Protein AF-A0AA38XQ28-F1 (afdb_monomer_lite)

Sequence (401 aa):
IDYIAEPDLFHDLFGHVPLLMNPVFANYMEAYGRGGVKAHAIGPEALQNLTRLYWYTVEFGLIDTPEGMRIYGAGIVSSKGESLYSLESAAPNRIGFDLQRIMRTRYRIDTFQKTYFVIDSFEQLMQATSPDFTPIYAALADQAHLPAGDVQAEDRVFQAGTGEGWADGGDVGLVQAFGILQAMTDVFTDLRVTDVAFNDDFVLLALADGRHTRQPLRWAPALHEADATQRAQWVHTADGLGVNWPALLPAQERGVVVVPNQVWDDRYEAALARLQSRAWKLDALSDEDQQLVALWRMEADINNGGFMQFLCNWGDPTCQLALRALQAMGATQTHTILAGMRGLLDRLEDDPAIEELTDLYGAMSEDEQQALEAFEDDYYVRPEDLARLGLLHFGAEPLQI

Organism: NCBI:txid1002370

pLDDT: mean 88.85, std 13.28, range [32.38, 98.81]

Foldseek 3Di:
DQDDLDDDPCLPCVQQPVCCVPVLLVVLVVLLVVLCVVLVVVHDLSNLLSQLVCCLPQAFAWEQDPVGIDDNHSVCRSGPVLVCCVHPALAAWEWEDDSLLSSQEFFASPDRFNYHYYYHDSVVSSVSSPDRCVVVSVVSVPPHRHYRNDDDPPIRTPHNGPNPPPDPDGGDTCCVVVVLVVLLVVLLQQQAFPDWDDDLFWIWTAGNVGDIFTDGCVLPVQCNPDDPVQVVQWDAAPSRQEIERVVRDPADNCYSGGRLVRLLVVVLVVLVVVCVVVVNDLVVDDLLSNLSPLLVLQVVQCVPPRDLRSCQVPNPVSLVSPLVSCVQLVVVQLSVLSVQLVVLCPVVPPPPVDPGSVCSLVPHDPVSVVSRVVSSVSVVVVPDDCSSSCCSRSNGDDDDD

InterPro domains:
  IPR001273 Aromatic amino acid hydroxylase [PTHR11473] (2-129)
  IPR018301 Aromatic amino acid hydroxylase, iron/copper binding site [PS00367] (7-18)
  IPR018841 Protein of unknown function DUF2442 [PF10387] (193-248)
  IPR019774 Aromatic amino acid hydroxylase, C-terminal [PF00351] (3-127)
  IPR019774 Aromatic amino acid hydroxylase, C-terminal [PR00372] (71-89)
  IPR019774 Aromatic amino acid hydroxylase, C-terminal [PR00372] (103-122)
  IPR019774 Aromatic amino acid hydroxylase, C-terminal [PS51410] (1-182)
  IPR025402 DNA mimic protein DMP19, C-terminal [PF14300] (283-387)
  IPR036329 Aromatic amino acid monoxygenase, C-terminal domain superfamily [SSF56534] (2-159)
  IPR036951 Aromatic amino acid hydroxylase superfamily [G3DSA:1.10.800.10] (1-172)

Radius of gyration: 25.97 Å; chains: 1; bounding box: 63×62×72 Å

Structure (mmCIF, N/CA/C/O backbone):
data_AF-A0AA38XQ28-F1
#
_entry.id   AF-A0AA38XQ28-F1
#
loop_
_atom_site.group_PDB
_atom_site.id
_atom_site.type_symbol
_atom_site.label_atom_id
_atom_site.label_alt_id
_atom_site.label_comp_id
_atom_site.label_asym_id
_atom_site.label_entity_id
_atom_site.label_seq_id
_atom_site.pdbx_PDB_ins_code
_atom_site.Cartn_x
_atom_site.Cartn_y
_atom_site.Cartn_z
_atom_site.occupancy
_atom_site.B_iso_or_equiv
_atom_site.auth_seq_id
_atom_site.auth_comp_id
_atom_site.auth_asym_id
_atom_site.auth_atom_id
_atom_site.pdbx_PDB_model_num
ATOM 1 N N . ILE A 1 1 ? -7.572 14.309 15.772 1.00 49.69 1 ILE A N 1
ATOM 2 C CA . ILE A 1 1 ? -7.818 13.183 14.847 1.00 49.69 1 ILE A CA 1
ATOM 3 C C . ILE A 1 1 ? -8.049 11.971 15.730 1.00 49.69 1 ILE A C 1
ATOM 5 O O . ILE A 1 1 ? -7.271 11.794 16.659 1.00 49.69 1 ILE A O 1
ATOM 9 N N . ASP A 1 2 ? -9.164 11.262 15.548 1.00 50.72 2 ASP A N 1
ATOM 10 C CA . ASP A 1 2 ? -9.622 10.238 16.501 1.00 50.72 2 ASP A CA 1
ATOM 11 C C . ASP A 1 2 ? -9.261 8.788 16.084 1.00 50.72 2 ASP A C 1
ATOM 13 O O . ASP A 1 2 ? -9.234 7.939 16.972 1.00 50.72 2 ASP A O 1
ATOM 17 N N . TYR A 1 3 ? -8.944 8.503 14.803 1.00 46.72 3 TYR A N 1
ATOM 18 C CA . TYR A 1 3 ? -8.467 7.195 14.289 1.00 46.72 3 TYR A CA 1
ATOM 19 C C . TYR A 1 3 ? -8.003 7.285 12.810 1.00 46.72 3 TYR A C 1
ATOM 21 O O . TYR A 1 3 ? -8.545 8.108 12.070 1.00 46.72 3 TYR A O 1
ATOM 29 N N . ILE A 1 4 ? -7.042 6.449 12.384 1.00 47.81 4 ILE A N 1
ATOM 30 C CA . ILE A 1 4 ? -6.602 6.239 10.983 1.00 47.81 4 ILE A CA 1
ATOM 31 C C . ILE A 1 4 ? -6.460 4.720 10.767 1.00 47.81 4 ILE A C 1
ATOM 33 O O . ILE A 1 4 ? -6.061 4.018 11.694 1.00 47.81 4 ILE A O 1
ATOM 37 N N . ALA A 1 5 ? -6.844 4.209 9.591 1.00 44.81 5 ALA A N 1
ATOM 38 C CA . ALA A 1 5 ? -6.872 2.771 9.304 1.00 44.81 5 ALA A CA 1
ATOM 39 C C . ALA A 1 5 ? -5.480 2.182 9.007 1.00 44.81 5 ALA A C 1
ATOM 41 O O . ALA A 1 5 ? -5.202 1.054 9.415 1.00 44.81 5 ALA A O 1
ATOM 42 N N . GLU A 1 6 ? -4.603 2.926 8.322 1.00 49.97 6 GLU A N 1
ATOM 43 C CA . GLU A 1 6 ? -3.199 2.545 8.160 1.00 49.97 6 GLU A CA 1
ATOM 44 C C . GLU A 1 6 ? -2.350 2.957 9.377 1.00 49.97 6 GLU A C 1
ATOM 46 O O . GLU A 1 6 ? -2.589 4.020 9.960 1.00 49.97 6 GLU A O 1
ATOM 51 N N . PRO A 1 7 ? -1.336 2.155 9.760 1.00 59.62 7 PRO A N 1
ATOM 52 C CA . PRO A 1 7 ? -0.388 2.555 10.791 1.00 59.62 7 PRO A CA 1
ATOM 53 C C . PRO A 1 7 ? 0.383 3.797 10.325 1.00 59.62 7 PRO A C 1
ATOM 55 O O . PRO A 1 7 ? 1.053 3.788 9.292 1.00 59.62 7 PRO A O 1
ATOM 58 N N . ASP A 1 8 ? 0.267 4.882 11.089 1.00 71.69 8 ASP A N 1
ATOM 59 C CA . ASP A 1 8 ? 1.043 6.099 10.895 1.00 71.69 8 ASP A CA 1
ATOM 60 C C . ASP A 1 8 ? 2.271 6.122 11.822 1.00 71.69 8 ASP A C 1
ATOM 62 O O . ASP A 1 8 ? 2.468 5.264 12.689 1.00 71.69 8 ASP A O 1
ATOM 66 N N . LEU A 1 9 ? 3.113 7.149 11.671 1.00 79.50 9 LEU A N 1
ATOM 67 C CA . LEU A 1 9 ? 4.294 7.315 12.522 1.00 79.50 9 LEU A CA 1
ATOM 68 C C . LEU A 1 9 ? 3.933 7.384 14.016 1.00 79.50 9 LEU A C 1
ATOM 70 O O . LEU A 1 9 ? 4.746 6.997 14.857 1.00 79.50 9 LEU A O 1
ATOM 74 N N . PHE A 1 10 ? 2.750 7.899 14.363 1.00 81.94 10 PHE A N 1
ATOM 75 C CA . PHE A 1 10 ? 2.322 7.966 15.753 1.00 81.94 10 PHE A CA 1
ATOM 76 C C . PHE A 1 10 ? 2.036 6.564 16.291 1.00 81.94 10 PHE A C 1
ATOM 78 O O . PHE A 1 10 ? 2.595 6.208 17.323 1.00 81.94 10 PHE A O 1
ATOM 85 N N . HIS A 1 11 ? 1.258 5.743 15.591 1.00 83.62 11 HIS A N 1
ATOM 86 C CA . HIS A 1 11 ? 1.019 4.353 15.974 1.00 83.62 11 HIS A CA 1
ATOM 87 C C . HIS A 1 11 ? 2.332 3.574 16.157 1.00 83.62 11 HIS A C 1
ATOM 89 O O . HIS A 1 11 ? 2.574 3.022 17.235 1.00 83.62 11 HIS A O 1
ATOM 95 N N . ASP A 1 12 ? 3.218 3.609 15.159 1.00 80.19 12 ASP A N 1
ATOM 96 C CA . ASP A 1 12 ? 4.466 2.841 15.184 1.00 80.19 12 ASP A CA 1
ATOM 97 C C . ASP A 1 12 ? 5.425 3.330 16.275 1.00 80.19 12 ASP A C 1
ATOM 99 O O . ASP A 1 12 ? 5.932 2.547 17.083 1.00 80.19 12 ASP A O 1
ATOM 103 N N . LEU A 1 13 ? 5.674 4.640 16.346 1.00 82.12 13 LEU A N 1
ATOM 104 C CA . LEU A 1 13 ? 6.656 5.182 17.280 1.00 82.12 13 LEU A CA 1
ATOM 105 C C . LEU A 1 13 ? 6.100 5.280 18.705 1.00 82.12 13 LEU A C 1
ATOM 107 O O . LEU A 1 13 ? 6.783 4.908 19.654 1.00 82.12 13 LEU A O 1
ATOM 111 N N . PHE A 1 14 ? 4.892 5.814 18.883 1.00 88.94 14 PHE A N 1
ATOM 112 C CA . PHE A 1 14 ? 4.311 6.030 20.211 1.00 88.94 14 PHE A CA 1
ATOM 113 C C . PHE A 1 14 ? 3.729 4.741 20.796 1.00 88.94 14 PHE A C 1
ATOM 115 O O . PHE A 1 14 ? 3.864 4.513 21.997 1.00 88.94 14 PHE A O 1
ATOM 122 N N . GLY A 1 15 ? 3.100 3.902 19.970 1.00 88.94 15 GLY A N 1
ATOM 123 C CA . GLY A 1 15 ? 2.473 2.657 20.411 1.00 88.94 15 GLY A CA 1
ATOM 124 C C . GLY A 1 15 ? 3.486 1.552 20.705 1.00 88.94 15 GLY A C 1
ATOM 125 O O . GLY A 1 15 ? 3.464 0.979 21.794 1.00 88.94 15 GLY A O 1
ATOM 126 N N . HIS A 1 16 ? 4.392 1.260 19.764 1.00 90.25 16 HIS A N 1
ATOM 127 C CA . HIS A 1 16 ? 5.256 0.071 19.854 1.00 90.25 16 HIS A CA 1
ATOM 128 C C . HIS A 1 16 ? 6.594 0.318 20.559 1.00 90.25 16 HIS A C 1
ATOM 130 O O . HIS A 1 16 ? 7.025 -0.488 21.388 1.00 90.25 16 HIS A O 1
ATOM 136 N N . VAL A 1 17 ? 7.281 1.422 20.251 1.00 92.25 17 VAL A N 1
ATOM 137 C CA . VAL A 1 17 ? 8.682 1.627 20.675 1.00 92.25 17 VAL A CA 1
ATOM 138 C C . VAL A 1 17 ? 8.879 1.714 22.196 1.00 92.25 17 VAL A C 1
ATOM 140 O O . VAL A 1 17 ? 9.860 1.138 22.678 1.00 92.25 17 VAL A O 1
ATOM 143 N N . PRO A 1 18 ? 8.015 2.372 23.000 1.00 96.00 18 PRO A N 1
ATOM 144 C CA . PRO A 1 18 ? 8.273 2.521 24.433 1.00 96.00 18 PRO A CA 1
ATOM 145 C C . PRO A 1 18 ? 8.416 1.185 25.165 1.00 96.00 18 PRO A C 1
ATOM 147 O O . PRO A 1 18 ? 9.261 1.053 26.053 1.00 96.00 18 PRO A O 1
ATOM 150 N N . LEU A 1 19 ? 7.636 0.171 24.773 1.00 93.19 19 LEU A N 1
ATOM 151 C CA . LEU A 1 19 ? 7.639 -1.125 25.447 1.00 93.19 19 LEU A CA 1
ATOM 152 C C . LEU A 1 19 ? 8.901 -1.949 25.146 1.00 93.19 19 LEU A C 1
ATOM 154 O O . LEU A 1 19 ? 9.272 -2.813 25.940 1.00 93.19 19 LEU A O 1
ATOM 158 N N . LEU A 1 20 ? 9.636 -1.616 24.078 1.00 91.88 20 LEU A N 1
ATOM 159 C CA . LEU A 1 20 ? 10.945 -2.209 23.778 1.00 91.88 20 LEU A CA 1
ATOM 160 C C . LEU A 1 20 ? 12.023 -1.834 24.810 1.00 91.88 20 LEU A C 1
ATOM 162 O O . LEU A 1 20 ? 13.074 -2.471 24.859 1.00 91.88 20 LEU A O 1
ATOM 166 N N . MET A 1 21 ? 11.774 -0.843 25.675 1.00 95.00 21 MET A N 1
ATOM 167 C CA . MET A 1 21 ? 12.644 -0.563 26.823 1.00 95.00 21 MET A CA 1
ATOM 168 C C . MET A 1 21 ? 12.522 -1.625 27.930 1.00 95.00 21 MET A C 1
ATOM 170 O O . MET A 1 21 ? 13.385 -1.695 28.806 1.00 95.00 21 MET A O 1
ATOM 174 N N . ASN A 1 22 ? 11.479 -2.466 27.904 1.00 95.62 22 ASN A N 1
ATOM 175 C CA . ASN A 1 22 ? 11.385 -3.638 28.765 1.00 95.62 22 ASN A CA 1
ATOM 176 C C . ASN A 1 22 ? 12.150 -4.815 28.126 1.00 95.62 22 ASN A C 1
ATOM 178 O O . ASN A 1 22 ? 11.755 -5.294 27.062 1.00 95.62 22 ASN A O 1
ATOM 182 N N . PRO A 1 23 ? 13.207 -5.344 28.769 1.00 92.38 23 PRO A N 1
ATOM 183 C CA . PRO A 1 23 ? 14.048 -6.374 28.162 1.00 92.38 23 PRO A CA 1
ATOM 184 C C . PRO A 1 23 ? 13.318 -7.704 27.935 1.00 92.38 23 PRO A C 1
ATOM 186 O O . PRO A 1 23 ? 13.643 -8.420 26.993 1.00 92.38 23 PRO A O 1
ATOM 189 N N . VAL A 1 24 ? 12.329 -8.051 28.765 1.00 94.56 24 VAL A N 1
ATOM 190 C CA . VAL A 1 24 ? 11.548 -9.287 28.591 1.00 94.56 24 VAL A CA 1
ATOM 191 C C . VAL A 1 24 ? 10.661 -9.170 27.356 1.00 94.56 24 VAL A C 1
ATOM 193 O O . VAL A 1 24 ? 10.635 -10.086 26.535 1.00 94.56 24 VAL A O 1
ATOM 196 N N . PHE A 1 25 ? 10.002 -8.024 27.181 1.00 94.06 25 PHE A N 1
ATOM 197 C CA . PHE A 1 25 ? 9.180 -7.767 26.002 1.00 94.06 25 PHE A CA 1
ATOM 198 C C . PHE A 1 25 ? 10.021 -7.662 24.722 1.00 94.06 25 PHE A C 1
ATOM 200 O O . PHE A 1 25 ? 9.671 -8.253 23.704 1.00 94.06 25 PHE A O 1
ATOM 207 N N . ALA A 1 26 ? 11.175 -6.991 24.775 1.00 89.69 26 ALA A N 1
ATOM 208 C CA . ALA A 1 26 ? 12.100 -6.920 23.645 1.00 89.69 26 ALA A CA 1
ATOM 209 C C . ALA A 1 26 ? 12.599 -8.313 23.214 1.00 89.69 26 ALA A C 1
ATOM 211 O O . ALA A 1 26 ? 12.610 -8.627 22.024 1.00 89.69 26 ALA A O 1
ATOM 212 N N . ASN A 1 27 ? 12.939 -9.180 24.174 1.00 87.38 27 ASN A N 1
ATOM 213 C CA . ASN A 1 27 ? 13.333 -10.562 23.888 1.00 87.38 27 ASN A CA 1
ATOM 214 C C . ASN A 1 27 ? 12.180 -11.389 23.297 1.00 87.38 27 ASN A C 1
ATOM 216 O O . ASN A 1 27 ? 12.414 -12.208 22.408 1.00 87.38 27 ASN A O 1
ATOM 220 N N . TYR A 1 28 ? 10.945 -11.166 23.758 1.00 91.62 28 TYR A N 1
ATOM 221 C CA . TYR A 1 28 ? 9.749 -11.761 23.158 1.00 91.62 28 TYR A CA 1
ATOM 222 C C . TYR A 1 28 ? 9.583 -11.322 21.697 1.00 91.62 28 TYR A C 1
ATOM 224 O O . TYR A 1 28 ? 9.413 -12.176 20.832 1.00 91.62 28 TYR A O 1
ATOM 232 N N . MET A 1 29 ? 9.717 -10.026 21.398 1.00 90.75 29 MET A N 1
ATOM 233 C CA . MET A 1 29 ? 9.639 -9.498 20.029 1.00 90.75 29 MET A CA 1
ATOM 234 C C . MET A 1 29 ? 10.724 -10.088 19.118 1.00 90.75 29 MET A C 1
ATOM 236 O O . MET A 1 29 ? 10.447 -10.476 17.983 1.00 90.75 29 MET A O 1
ATOM 240 N N . GLU A 1 30 ? 11.951 -10.232 19.624 1.00 84.12 30 GLU A N 1
ATOM 241 C CA . GLU A 1 30 ? 13.040 -10.886 18.894 1.00 84.12 30 GLU A CA 1
ATOM 242 C C . GLU A 1 30 ? 12.737 -12.377 18.638 1.00 84.12 30 GLU A C 1
ATOM 244 O O . GLU A 1 30 ? 12.928 -12.884 17.528 1.00 84.12 30 GLU A O 1
ATOM 249 N N . ALA A 1 31 ? 12.236 -13.095 19.650 1.00 80.25 31 ALA A N 1
ATOM 250 C CA . ALA A 1 31 ? 11.849 -14.498 19.526 1.00 80.25 31 ALA A CA 1
ATOM 251 C C . ALA A 1 31 ? 10.691 -14.691 18.537 1.00 80.25 31 ALA A C 1
ATOM 253 O O . ALA A 1 31 ? 10.766 -15.584 17.691 1.00 80.25 31 ALA A O 1
ATOM 254 N N . TYR A 1 32 ? 9.682 -13.820 18.592 1.00 87.50 32 TYR A N 1
ATOM 255 C CA . TYR A 1 32 ? 8.577 -13.760 17.642 1.00 87.50 32 TYR A CA 1
ATOM 256 C C . TYR A 1 32 ? 9.094 -13.560 16.209 1.00 87.50 32 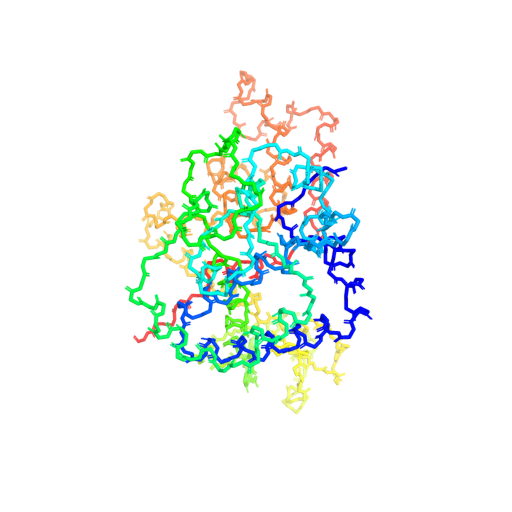TYR A C 1
ATOM 258 O O . TYR A 1 32 ? 8.754 -14.344 15.322 1.00 87.50 32 TYR A O 1
ATOM 266 N N . GLY A 1 33 ? 9.988 -12.588 15.988 1.00 78.38 33 GLY A N 1
ATOM 267 C CA . GLY A 1 33 ? 10.584 -12.319 14.674 1.00 78.38 33 GLY A CA 1
ATOM 268 C C . GLY A 1 33 ? 11.347 -13.520 14.103 1.00 78.38 33 GLY A C 1
ATOM 269 O O . GLY A 1 33 ? 11.142 -13.900 12.948 1.00 78.38 33 GLY A O 1
ATOM 270 N N . ARG A 1 34 ? 12.162 -14.198 14.927 1.00 76.38 34 ARG A N 1
ATOM 271 C CA . ARG A 1 34 ? 12.824 -15.459 14.530 1.00 76.38 34 ARG A CA 1
ATOM 272 C C . ARG A 1 34 ? 11.813 -16.566 14.213 1.00 76.38 34 ARG A C 1
ATOM 274 O O . ARG A 1 34 ? 12.012 -17.325 13.264 1.00 76.38 34 ARG A O 1
ATOM 281 N N . GLY A 1 35 ? 10.734 -16.656 14.990 1.00 77.81 35 GLY A N 1
ATOM 282 C CA . GLY A 1 35 ? 9.623 -17.580 14.755 1.00 77.81 35 GLY A CA 1
ATOM 283 C C . GLY A 1 35 ? 8.909 -17.328 13.425 1.00 77.81 35 GLY A C 1
ATOM 284 O O . GLY A 1 35 ? 8.516 -18.291 12.765 1.00 77.81 35 GLY A O 1
ATOM 285 N N . GLY A 1 36 ? 8.824 -16.067 12.991 1.00 76.62 36 GLY A N 1
ATOM 286 C CA . GLY A 1 36 ? 8.256 -15.655 11.704 1.00 76.62 36 GLY A CA 1
ATOM 287 C C . GLY A 1 36 ? 8.945 -16.300 10.505 1.00 76.62 36 GLY A C 1
ATOM 288 O O . GLY A 1 36 ? 8.267 -16.868 9.652 1.00 76.62 36 GLY A O 1
ATOM 289 N N . VAL A 1 37 ? 10.283 -16.329 10.487 1.00 71.00 37 VAL A N 1
ATOM 290 C CA . VAL A 1 37 ? 11.066 -16.989 9.420 1.00 71.00 37 VAL A CA 1
ATOM 291 C C . VAL A 1 37 ? 10.713 -18.476 9.314 1.00 71.00 37 VAL A C 1
ATOM 293 O O . VAL A 1 37 ? 10.563 -19.021 8.221 1.00 71.00 37 VAL A O 1
ATOM 296 N N . LYS A 1 38 ? 10.539 -19.143 10.460 1.00 73.50 38 LYS A N 1
ATOM 297 C CA . LYS A 1 38 ? 10.178 -20.563 10.501 1.00 73.50 38 LYS A CA 1
ATOM 298 C C . LYS A 1 38 ? 8.726 -20.805 10.088 1.00 73.50 38 LYS A C 1
ATOM 300 O O . LYS A 1 38 ? 8.470 -21.740 9.339 1.00 73.50 38 LYS A O 1
ATOM 305 N N . ALA A 1 39 ? 7.790 -19.985 10.565 1.00 74.06 39 ALA A N 1
ATOM 306 C CA . ALA A 1 39 ? 6.378 -20.078 10.196 1.00 74.06 39 ALA A CA 1
ATOM 307 C C . ALA A 1 39 ? 6.186 -19.878 8.687 1.00 74.06 39 ALA A C 1
ATOM 309 O O . ALA A 1 39 ? 5.495 -20.669 8.049 1.00 74.06 39 ALA A O 1
ATOM 310 N N . HIS A 1 40 ? 6.885 -18.897 8.112 1.00 68.62 40 HIS A N 1
ATOM 311 C CA . HIS A 1 40 ? 6.917 -18.653 6.674 1.00 68.62 40 HIS A CA 1
ATOM 312 C C . HIS A 1 40 ? 7.410 -19.881 5.889 1.00 68.62 40 HIS A C 1
ATOM 314 O O . HIS A 1 40 ? 6.769 -20.288 4.925 1.00 68.62 40 HIS A O 1
ATOM 320 N N . ALA A 1 41 ? 8.481 -20.543 6.346 1.00 67.81 41 ALA A N 1
ATOM 321 C CA . ALA A 1 41 ? 8.985 -21.766 5.712 1.00 67.81 41 ALA A CA 1
ATOM 322 C C . ALA A 1 41 ? 8.030 -22.976 5.818 1.00 67.81 41 ALA A C 1
ATOM 324 O O . ALA A 1 41 ? 8.142 -23.909 5.025 1.00 67.81 41 ALA A O 1
ATOM 325 N N . ILE A 1 42 ? 7.115 -22.992 6.796 1.00 77.00 42 ILE A N 1
ATOM 326 C CA . ILE A 1 42 ? 6.106 -24.053 6.960 1.00 77.00 42 ILE A CA 1
ATOM 327 C C . ILE A 1 42 ? 4.915 -23.818 6.024 1.00 77.00 42 ILE A C 1
ATOM 329 O O . ILE A 1 42 ? 4.418 -24.771 5.424 1.00 77.00 42 ILE A O 1
ATOM 333 N N . GLY A 1 43 ? 4.457 -22.570 5.896 1.00 75.94 43 GLY A N 1
ATOM 334 C CA . GLY A 1 43 ? 3.407 -22.191 4.953 1.00 75.94 43 GLY A CA 1
ATOM 335 C C . GLY A 1 43 ? 2.452 -21.104 5.463 1.00 75.94 43 GLY A C 1
ATOM 336 O O . GLY A 1 43 ? 2.545 -20.661 6.612 1.00 75.94 43 GLY A O 1
ATOM 337 N N . PRO A 1 44 ? 1.493 -20.684 4.618 1.00 74.56 44 PRO A N 1
ATOM 338 C CA . PRO A 1 44 ? 0.639 -19.521 4.873 1.00 74.56 44 PRO A CA 1
ATOM 339 C C . PRO A 1 44 ? -0.253 -19.663 6.115 1.00 74.56 44 PRO A C 1
ATOM 341 O O . PRO A 1 44 ? -0.441 -18.692 6.843 1.00 74.56 44 PRO A O 1
ATOM 344 N N . GLU A 1 45 ? -0.756 -20.865 6.414 1.00 80.62 45 GLU A N 1
ATOM 345 C CA . GLU A 1 45 ? -1.584 -21.100 7.609 1.00 80.62 45 GLU A CA 1
ATOM 346 C C . GLU A 1 45 ? -0.785 -20.927 8.910 1.00 80.62 45 GLU A C 1
ATOM 348 O O . GLU A 1 45 ? -1.251 -20.276 9.846 1.00 80.62 45 GLU A O 1
ATOM 353 N N . ALA A 1 46 ? 0.458 -21.420 8.954 1.00 83.31 46 ALA A N 1
ATOM 354 C CA . ALA A 1 46 ? 1.334 -21.240 10.113 1.00 83.31 46 ALA A CA 1
ATOM 355 C C . ALA A 1 46 ? 1.661 -19.756 10.336 1.00 83.31 46 ALA A C 1
ATOM 357 O O . ALA A 1 46 ? 1.660 -19.277 11.474 1.00 83.31 46 ALA A O 1
ATOM 358 N N . LEU A 1 47 ? 1.882 -19.009 9.249 1.00 80.75 47 LEU A N 1
ATOM 359 C CA . LEU A 1 47 ? 2.061 -17.564 9.324 1.00 80.75 47 LEU A CA 1
ATOM 360 C C . LEU A 1 47 ? 0.795 -16.867 9.845 1.00 80.75 47 LEU A C 1
ATOM 362 O O . LEU A 1 47 ? 0.910 -15.996 10.706 1.00 80.75 47 LEU A O 1
ATOM 366 N N . GLN A 1 48 ? -0.396 -17.291 9.405 1.00 81.50 48 GLN A N 1
ATOM 367 C CA . GLN A 1 48 ? -1.679 -16.765 9.885 1.00 81.50 48 GLN A CA 1
ATOM 368 C C . GLN A 1 48 ? -1.888 -17.011 11.385 1.00 81.50 48 GLN A C 1
ATOM 370 O O . GLN A 1 48 ? -2.342 -16.115 12.102 1.00 81.50 48 GLN A O 1
ATOM 375 N N . ASN A 1 49 ? -1.548 -18.205 11.880 1.00 90.38 49 ASN A N 1
ATOM 376 C CA . ASN A 1 49 ? -1.581 -18.505 13.312 1.00 90.38 49 ASN A CA 1
ATOM 377 C C . ASN A 1 49 ? -0.673 -17.545 14.088 1.00 90.38 49 ASN A C 1
ATOM 379 O O . ASN A 1 49 ? -1.092 -16.975 15.096 1.00 90.38 49 ASN A O 1
ATOM 383 N N . LEU A 1 50 ? 0.548 -17.328 13.593 1.00 90.12 50 LEU A N 1
ATOM 384 C CA . LEU A 1 50 ? 1.506 -16.437 14.235 1.00 90.12 50 LEU A CA 1
ATOM 385 C C . LEU A 1 50 ? 1.039 -14.971 14.200 1.00 90.12 50 LEU A C 1
ATOM 387 O O . LEU A 1 50 ? 1.188 -14.262 15.192 1.00 90.12 50 LEU A O 1
ATOM 391 N N . THR A 1 51 ? 0.385 -14.523 13.127 1.00 86.12 51 THR A N 1
ATOM 392 C CA . THR A 1 51 ? -0.118 -13.143 13.077 1.00 86.12 51 THR A CA 1
ATOM 393 C C . THR A 1 51 ? -1.282 -12.893 14.027 1.00 86.12 51 THR A C 1
ATOM 395 O O . THR A 1 51 ? -1.390 -11.804 14.582 1.00 86.12 51 THR A O 1
ATOM 398 N N . ARG A 1 52 ? -2.128 -13.897 14.286 1.00 93.38 52 ARG A N 1
ATOM 399 C CA . ARG A 1 52 ? -3.152 -13.800 15.341 1.00 93.38 52 ARG A CA 1
ATOM 400 C C . ARG A 1 52 ? -2.519 -13.658 16.720 1.00 93.38 52 ARG A C 1
ATOM 402 O O . ARG A 1 52 ? -3.022 -12.889 17.533 1.00 93.38 52 ARG A O 1
ATOM 409 N N . LEU A 1 53 ? -1.404 -14.355 16.966 1.00 95.56 53 LEU A N 1
ATOM 410 C CA . LEU A 1 53 ? -0.633 -14.171 18.196 1.00 95.56 53 LEU A CA 1
ATOM 411 C C . LEU A 1 53 ? -0.144 -12.728 18.328 1.00 95.56 53 LEU A C 1
ATOM 413 O O . LEU A 1 53 ? -0.337 -12.131 19.382 1.00 95.56 53 LEU A O 1
ATOM 417 N N . TYR A 1 54 ? 0.430 -12.154 17.272 1.00 93.88 54 TYR A N 1
ATOM 418 C CA . TYR A 1 54 ? 0.872 -10.758 17.274 1.00 93.88 54 TYR A CA 1
ATOM 419 C C . TYR A 1 54 ? -0.272 -9.784 17.546 1.00 93.88 54 TYR A C 1
ATOM 421 O O . TYR A 1 54 ? -0.174 -8.964 18.453 1.00 93.88 54 TYR A O 1
ATOM 429 N N . TRP A 1 55 ? -1.387 -9.936 16.829 1.00 94.38 55 TRP A N 1
ATOM 430 C CA . TRP A 1 55 ? -2.560 -9.080 16.985 1.00 94.38 55 TRP A CA 1
ATOM 431 C C . TRP A 1 55 ? -3.089 -9.071 18.419 1.00 94.38 55 TRP A C 1
ATOM 433 O O . TRP A 1 55 ? -3.245 -8.026 19.042 1.00 94.38 55 TRP A O 1
ATOM 443 N N . TYR A 1 56 ? -3.314 -10.253 18.988 1.00 97.69 56 TYR A N 1
ATOM 444 C CA . TYR A 1 56 ? -3.892 -10.378 20.322 1.00 97.69 56 TYR A CA 1
ATOM 445 C C . TYR A 1 56 ? -2.895 -10.172 21.465 1.00 97.69 56 TYR A C 1
ATOM 447 O O . TYR A 1 56 ? -3.280 -10.267 22.631 1.00 97.69 56 TYR A O 1
ATOM 455 N N . THR A 1 57 ? -1.631 -9.886 21.147 1.00 97.50 57 THR A N 1
ATOM 456 C CA . THR A 1 57 ? -0.610 -9.539 22.137 1.00 97.50 57 THR A CA 1
ATOM 457 C C . THR A 1 57 ? -0.066 -8.138 21.900 1.00 97.50 57 THR A C 1
ATOM 459 O O . THR A 1 57 ? -0.437 -7.200 22.598 1.00 97.50 57 THR A O 1
ATOM 462 N N . VAL A 1 58 ? 0.788 -7.977 20.899 1.00 96.19 58 VAL A N 1
ATOM 463 C CA . VAL A 1 58 ? 1.524 -6.742 20.620 1.00 96.19 58 VAL A CA 1
ATOM 464 C C . VAL A 1 58 ? 0.588 -5.597 20.244 1.00 96.19 58 VAL A C 1
ATOM 466 O O . VAL A 1 58 ? 0.834 -4.477 20.673 1.00 96.19 58 VAL A O 1
ATOM 469 N N . GLU A 1 59 ? -0.508 -5.861 19.526 1.00 94.44 59 GLU A N 1
ATOM 470 C CA . GLU A 1 59 ? -1.433 -4.800 19.096 1.00 94.44 59 GLU A CA 1
ATOM 471 C C . GLU A 1 59 ? -2.563 -4.536 20.096 1.00 94.44 59 GLU A C 1
ATOM 473 O O . GLU A 1 59 ? -2.826 -3.389 20.458 1.00 94.44 59 GLU A O 1
ATOM 478 N N . PHE A 1 60 ? -3.212 -5.595 20.588 1.00 97.25 60 PHE A N 1
ATOM 479 C CA . PHE A 1 60 ? -4.428 -5.499 21.406 1.00 97.25 60 PHE A CA 1
ATOM 480 C C . PHE A 1 60 ? -4.356 -6.290 22.717 1.00 97.25 60 PHE A C 1
ATOM 482 O O . PHE A 1 60 ? -5.365 -6.772 23.232 1.00 97.25 60 PHE A O 1
ATOM 489 N N . GLY A 1 61 ? -3.160 -6.442 23.279 1.00 98.19 61 GLY A N 1
ATOM 490 C CA . GLY A 1 61 ? -2.964 -7.138 24.543 1.00 98.19 61 GLY A CA 1
ATOM 491 C C . GLY A 1 61 ? -3.304 -6.301 25.781 1.00 98.19 61 GLY A C 1
ATOM 492 O O . GLY A 1 61 ? -2.965 -5.114 25.888 1.00 98.19 61 GLY A O 1
ATOM 493 N N . LEU A 1 62 ? -3.917 -6.965 26.763 1.00 98.81 62 LEU A N 1
ATOM 494 C CA . LEU A 1 62 ? -4.107 -6.463 28.125 1.00 98.81 62 LEU A CA 1
ATOM 495 C C . LEU A 1 62 ? -3.249 -7.260 29.112 1.00 98.81 62 LEU A C 1
ATOM 497 O O . LEU A 1 62 ? -2.916 -8.417 28.868 1.00 98.81 62 LEU A O 1
ATOM 501 N N . ILE A 1 63 ? -2.909 -6.654 30.244 1.00 98.69 63 ILE A N 1
ATOM 502 C CA . ILE A 1 63 ? -2.153 -7.288 31.328 1.00 98.69 63 ILE A CA 1
ATOM 503 C C . ILE A 1 63 ? -2.891 -7.109 32.656 1.00 98.69 63 ILE A C 1
ATOM 505 O O . ILE A 1 63 ? -3.327 -6.004 32.985 1.00 98.69 63 ILE A O 1
ATOM 509 N N . ASP A 1 64 ? -3.059 -8.194 33.408 1.00 98.50 64 ASP A N 1
ATOM 510 C CA . ASP A 1 64 ? -3.631 -8.164 34.754 1.00 98.50 64 ASP A CA 1
ATOM 511 C C . ASP A 1 64 ? -2.536 -7.825 35.773 1.00 98.50 64 ASP A C 1
ATOM 513 O O . ASP A 1 64 ? -1.484 -8.463 35.802 1.00 98.50 64 ASP A O 1
ATOM 517 N N . THR A 1 65 ? -2.753 -6.800 36.600 1.00 97.88 65 THR A N 1
ATOM 518 C CA . THR A 1 65 ? -1.794 -6.378 37.635 1.00 97.88 65 THR A CA 1
ATOM 519 C C . THR A 1 65 ? -2.474 -6.315 39.004 1.00 97.88 65 THR A C 1
ATOM 521 O O . THR A 1 65 ? -3.703 -6.245 39.086 1.00 97.88 65 THR A O 1
ATOM 524 N N . PRO A 1 66 ? -1.712 -6.292 40.114 1.00 96.69 66 PRO A N 1
ATOM 525 C CA . PRO A 1 66 ? -2.285 -6.121 41.453 1.00 96.69 66 PRO A CA 1
ATOM 526 C C . PRO A 1 66 ? -3.129 -4.843 41.621 1.00 96.69 66 PRO A C 1
ATOM 528 O O . PRO A 1 66 ? -4.008 -4.787 42.479 1.00 96.69 66 PRO A O 1
ATOM 531 N N . GLU A 1 67 ? -2.886 -3.820 40.798 1.00 96.94 67 GLU A N 1
ATOM 532 C CA . GLU A 1 67 ? -3.619 -2.550 40.748 1.00 96.94 67 GLU A CA 1
ATOM 533 C C . GLU A 1 67 ? -4.773 -2.557 39.722 1.00 96.94 67 GLU A C 1
ATOM 535 O O . GLU A 1 67 ? -5.332 -1.502 39.393 1.00 96.94 67 GLU A O 1
ATOM 540 N N . GLY A 1 68 ? -5.122 -3.734 39.202 1.00 96.75 68 GLY A N 1
ATOM 541 C CA . GLY A 1 68 ? -6.149 -3.965 38.193 1.00 96.75 68 GLY A CA 1
ATOM 542 C C . GLY A 1 68 ? -5.604 -4.010 36.767 1.00 96.75 68 GLY A C 1
ATOM 543 O O . GLY A 1 68 ? -4.434 -3.746 36.508 1.00 96.75 68 GLY A O 1
ATOM 544 N N . MET A 1 69 ? -6.487 -4.304 35.816 1.00 98.31 69 MET A N 1
ATOM 545 C CA . MET A 1 69 ? -6.115 -4.505 34.415 1.00 98.31 69 MET A CA 1
ATOM 546 C C . MET A 1 69 ? -5.507 -3.253 33.773 1.00 98.31 69 MET A C 1
ATOM 548 O O . MET A 1 69 ? -5.939 -2.126 34.038 1.00 98.31 69 MET A O 1
ATOM 552 N N . ARG A 1 70 ? -4.495 -3.448 32.928 1.00 98.44 70 ARG A N 1
ATOM 553 C CA . ARG A 1 70 ? -3.792 -2.402 32.176 1.00 98.44 70 ARG A CA 1
ATOM 554 C C . ARG A 1 70 ? -3.627 -2.800 30.715 1.00 98.44 70 ARG A C 1
ATOM 556 O O . ARG A 1 70 ? -3.801 -3.956 30.339 1.00 98.44 70 ARG A O 1
ATOM 563 N N . ILE A 1 71 ? -3.282 -1.812 29.902 1.00 98.56 71 ILE A N 1
ATOM 564 C CA . ILE A 1 71 ? -3.053 -1.948 28.467 1.00 98.56 71 ILE A CA 1
ATOM 565 C C . ILE A 1 71 ? -1.551 -2.070 28.217 1.00 98.56 71 ILE A C 1
ATOM 567 O O . ILE A 1 71 ? -0.769 -1.335 28.823 1.00 98.56 71 ILE A O 1
ATOM 571 N N . TYR A 1 72 ? -1.160 -2.955 27.301 1.00 98.12 72 TYR A N 1
ATOM 572 C CA . TYR A 1 72 ? 0.181 -2.929 26.709 1.00 98.12 72 TYR A CA 1
ATOM 573 C C . TYR A 1 72 ? 0.172 -2.987 25.176 1.00 98.12 72 TYR A C 1
ATOM 575 O O . TYR A 1 72 ? 1.193 -2.678 24.570 1.00 98.12 72 TYR A O 1
ATOM 583 N N . GLY A 1 73 ? -0.954 -3.360 24.558 1.00 97.25 73 GLY A N 1
ATOM 584 C CA . GLY A 1 73 ? -1.092 -3.411 23.107 1.00 97.25 73 GLY A CA 1
ATOM 585 C C . GLY A 1 73 ? -0.978 -2.035 22.443 1.00 97.25 73 GLY A C 1
ATOM 586 O O . GLY A 1 73 ? -1.677 -1.096 22.832 1.00 97.25 73 GLY A O 1
ATOM 587 N N . ALA A 1 74 ? -0.121 -1.919 21.431 1.00 92.75 74 ALA A N 1
ATOM 588 C CA . ALA A 1 74 ? 0.201 -0.673 20.742 1.00 92.75 74 ALA A CA 1
ATOM 589 C C . ALA A 1 74 ? -1.001 -0.038 20.023 1.00 92.75 74 ALA A C 1
ATOM 591 O O . ALA A 1 74 ? -1.207 1.177 20.128 1.00 92.75 74 ALA A O 1
ATOM 592 N N . GLY A 1 75 ? -1.838 -0.844 19.363 1.00 89.56 75 GLY A N 1
ATOM 593 C CA . GLY A 1 75 ? -3.100 -0.410 18.758 1.00 89.56 75 GLY A CA 1
ATOM 594 C C . GLY A 1 75 ? -4.066 0.213 19.766 1.00 89.56 75 GLY A C 1
ATOM 595 O O . GLY A 1 75 ? -4.760 1.178 19.451 1.00 89.56 75 GLY A O 1
ATOM 596 N N . ILE A 1 76 ? -4.050 -0.255 21.017 1.00 94.81 76 ILE A N 1
ATOM 597 C CA . ILE A 1 76 ? -4.850 0.345 22.090 1.00 94.81 76 ILE A CA 1
ATOM 598 C C . ILE A 1 76 ? -4.190 1.634 22.601 1.00 94.81 76 ILE A C 1
ATOM 600 O O . ILE A 1 76 ? -4.862 2.657 22.709 1.00 94.81 76 ILE A O 1
ATOM 604 N N . VAL A 1 77 ? -2.882 1.610 22.891 1.00 93.88 77 VAL A N 1
ATOM 605 C CA . VAL A 1 77 ? -2.129 2.762 23.440 1.00 93.88 77 VAL A CA 1
ATOM 606 C C . VAL A 1 77 ? -2.181 3.982 22.516 1.00 93.88 77 VAL A C 1
ATOM 608 O O . VAL A 1 77 ? -2.245 5.117 22.988 1.00 93.88 77 VAL A O 1
ATOM 611 N N . SER A 1 78 ? -2.169 3.754 21.203 1.00 89.75 78 SER A N 1
ATOM 612 C CA . SER A 1 78 ? -2.249 4.805 20.181 1.00 89.75 78 SER A CA 1
ATOM 613 C C . SER A 1 78 ? -3.685 5.233 19.843 1.00 89.75 78 SER A C 1
ATOM 615 O O . SER A 1 78 ? -3.876 6.244 19.169 1.00 89.75 78 SER A O 1
ATOM 617 N N . SER A 1 79 ? -4.705 4.533 20.356 1.00 88.56 79 SER A N 1
ATOM 618 C CA . SER A 1 79 ? -6.120 4.811 20.095 1.00 88.56 79 SER A CA 1
ATOM 619 C C . SER A 1 79 ? -6.831 5.363 21.328 1.00 88.56 79 SER A C 1
ATOM 621 O O . SER A 1 79 ? -7.045 4.680 22.334 1.00 88.56 79 SER A O 1
ATOM 623 N N . LYS A 1 80 ? -7.292 6.614 21.228 1.00 86.56 80 LYS A N 1
ATOM 624 C CA . LYS A 1 80 ? -8.065 7.273 22.292 1.00 86.56 80 LYS A CA 1
ATOM 625 C C . LYS A 1 80 ? -9.354 6.514 22.626 1.00 86.56 80 LYS A C 1
ATOM 627 O O . LYS A 1 80 ? -9.682 6.358 23.800 1.00 86.56 80 LYS A O 1
ATOM 632 N N . GLY A 1 81 ? -10.099 6.085 21.605 1.00 90.12 81 GLY A N 1
ATOM 633 C CA . GLY A 1 81 ? -11.382 5.402 21.789 1.00 90.12 81 GLY A CA 1
ATOM 634 C C . GLY A 1 81 ? -11.209 3.993 22.350 1.00 90.12 81 GLY A C 1
ATOM 635 O O . GLY A 1 81 ? -11.885 3.612 23.307 1.00 90.12 81 GLY A O 1
ATOM 636 N N . GLU A 1 82 ? -10.257 3.243 21.800 1.00 94.25 82 GLU A N 1
ATOM 637 C CA . GLU A 1 82 ? -10.053 1.847 22.177 1.00 94.25 82 GLU A CA 1
ATOM 638 C C . GLU A 1 82 ? -9.417 1.698 23.566 1.00 94.25 82 GLU A C 1
ATOM 640 O O . GLU A 1 82 ? -9.731 0.754 24.292 1.00 94.25 82 GLU A O 1
ATOM 645 N N . SER A 1 83 ? -8.611 2.674 23.999 1.00 94.06 83 SER A N 1
ATOM 646 C CA . SER A 1 83 ? -8.102 2.747 25.376 1.00 94.06 83 SER A CA 1
ATOM 647 C C . SER A 1 83 ? -9.219 2.747 26.426 1.00 94.06 83 SER A C 1
ATOM 649 O O . SER A 1 83 ? -9.132 2.021 27.415 1.00 94.06 83 SER A O 1
ATOM 651 N N . LEU A 1 84 ? -10.293 3.515 26.210 1.00 94.19 84 LEU A N 1
ATOM 652 C CA . LEU A 1 84 ? -11.443 3.538 27.124 1.00 94.19 84 LEU A CA 1
ATOM 653 C C . LEU A 1 84 ? -12.300 2.279 26.962 1.00 94.19 84 LEU A C 1
ATOM 655 O O . LEU A 1 84 ? -12.635 1.614 27.942 1.00 94.19 84 LEU A O 1
ATOM 659 N N . TYR A 1 85 ? -12.626 1.918 25.719 1.00 96.06 85 TYR A N 1
ATOM 660 C CA . TYR A 1 85 ? -13.486 0.774 25.426 1.00 96.06 85 TYR A CA 1
ATOM 661 C C . TYR A 1 85 ? -12.908 -0.543 25.975 1.00 96.06 85 TYR A C 1
ATOM 663 O O . TYR A 1 85 ? -13.627 -1.311 26.619 1.00 96.06 85 TYR A O 1
ATOM 671 N N . SER A 1 86 ? -11.604 -0.778 25.800 1.00 97.38 86 SER A N 1
ATOM 672 C CA . SER A 1 86 ? -10.941 -2.020 26.214 1.00 97.38 86 SER A CA 1
ATOM 673 C C . SER A 1 86 ? -10.951 -2.253 27.724 1.00 97.38 86 SER A C 1
ATOM 675 O O . SER A 1 86 ? -10.967 -3.410 28.137 1.00 97.38 86 SER A O 1
ATOM 677 N N . LEU A 1 87 ? -11.030 -1.211 28.562 1.00 97.25 87 LEU A N 1
ATOM 678 C CA . LEU A 1 87 ? -11.016 -1.330 30.028 1.00 97.25 87 LEU A CA 1
ATOM 679 C C . LEU A 1 87 ? -12.378 -1.076 30.688 1.00 97.25 87 LEU A C 1
ATOM 681 O O . LEU A 1 87 ? -12.705 -1.739 31.671 1.00 97.25 87 LEU A O 1
ATOM 685 N N . GLU A 1 88 ? -13.176 -0.148 30.160 1.00 96.75 88 GLU A N 1
ATOM 686 C CA . GLU A 1 88 ? -14.384 0.346 30.838 1.00 96.75 88 GLU A CA 1
ATOM 687 C C . GLU A 1 88 ? -15.682 -0.238 30.269 1.00 96.75 88 GLU A C 1
ATOM 689 O O . GLU A 1 88 ? -16.684 -0.329 30.979 1.00 96.75 88 GLU A O 1
ATOM 694 N N . SER A 1 89 ? -15.686 -0.664 29.002 1.00 96.94 89 SER A N 1
ATOM 695 C CA . SER A 1 89 ? -16.896 -1.187 28.365 1.00 96.94 89 SER A CA 1
ATOM 696 C C . SER A 1 89 ? -17.274 -2.576 28.892 1.00 96.94 89 SER A C 1
ATOM 698 O O . SER A 1 89 ? -16.418 -3.440 29.127 1.00 96.94 89 SER A O 1
ATOM 700 N N . ALA A 1 90 ? -18.584 -2.813 29.003 1.00 97.31 90 ALA A N 1
ATOM 701 C CA . ALA A 1 90 ? -19.163 -4.135 29.235 1.00 97.31 90 ALA A CA 1
ATOM 702 C C . ALA A 1 90 ? -19.269 -4.970 27.942 1.00 97.31 90 ALA A C 1
ATOM 704 O O . ALA A 1 90 ? -19.514 -6.171 28.015 1.00 97.31 90 ALA A O 1
ATOM 705 N N . ALA A 1 91 ? -19.088 -4.356 26.766 1.00 96.69 91 ALA A N 1
ATOM 706 C CA . ALA A 1 91 ? -19.265 -5.010 25.472 1.00 96.69 91 ALA A CA 1
ATOM 707 C C . ALA A 1 91 ? -18.211 -6.076 25.122 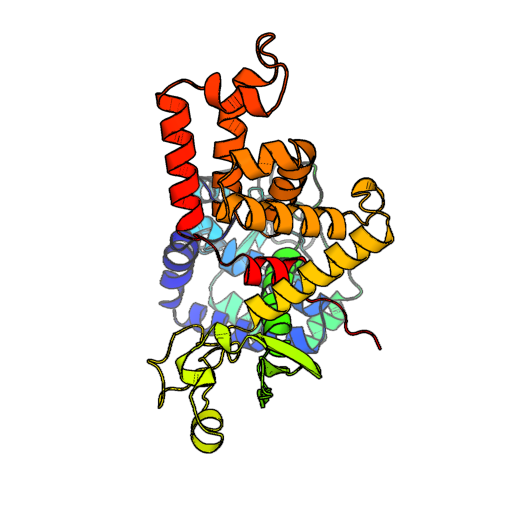1.00 96.69 91 ALA A C 1
ATOM 709 O O . ALA A 1 91 ? -18.629 -7.135 24.654 1.00 96.69 91 ALA A O 1
ATOM 710 N N . PRO A 1 92 ? -16.889 -5.868 25.314 1.00 98.06 92 PRO A N 1
ATOM 711 C CA . PRO A 1 92 ? -15.888 -6.836 24.880 1.00 98.06 92 PRO A CA 1
ATOM 712 C C . PRO A 1 92 ? -15.728 -7.998 25.863 1.00 98.06 92 PRO A C 1
ATOM 714 O O . PRO A 1 92 ? -15.933 -7.856 27.074 1.00 98.06 92 PRO A O 1
ATOM 717 N N . ASN A 1 93 ? -15.275 -9.136 25.347 1.00 98.56 93 ASN A N 1
ATOM 718 C CA . ASN A 1 93 ? -14.745 -10.208 26.176 1.00 98.56 93 ASN A CA 1
ATOM 719 C C . ASN A 1 93 ? -13.341 -9.845 26.674 1.00 98.56 93 ASN A C 1
ATOM 721 O O . ASN A 1 93 ? -12.533 -9.280 25.933 1.00 98.56 93 ASN A O 1
ATOM 725 N N . ARG A 1 94 ? -13.022 -10.242 27.907 1.00 98.62 94 ARG A N 1
ATOM 726 C CA . ARG A 1 94 ? -11.651 -10.242 28.439 1.00 98.62 94 ARG A CA 1
ATOM 727 C C . ARG A 1 94 ? -11.319 -11.653 28.886 1.00 98.62 94 ARG A C 1
ATOM 729 O O . ARG A 1 94 ? -11.935 -12.168 29.823 1.00 98.62 94 ARG A O 1
ATOM 736 N N . ILE A 1 95 ? -10.393 -12.287 28.180 1.00 98.62 95 ILE A N 1
ATOM 737 C CA . ILE A 1 95 ? -10.101 -13.717 28.298 1.00 98.62 95 ILE A CA 1
ATOM 738 C C . ILE A 1 95 ? -8.622 -13.892 28.628 1.00 98.62 95 ILE A C 1
ATOM 740 O O . ILE A 1 95 ? -7.782 -13.190 28.083 1.00 98.62 95 ILE A O 1
ATOM 744 N N . GLY A 1 96 ? -8.284 -14.807 29.529 1.00 98.62 96 GLY A N 1
ATOM 745 C CA . GLY A 1 96 ? -6.897 -15.117 29.856 1.00 98.62 96 GLY A CA 1
ATOM 746 C C . GLY A 1 96 ? -6.127 -15.634 28.645 1.00 98.62 96 GLY A C 1
ATOM 747 O O . GLY A 1 96 ? -6.672 -16.341 27.800 1.00 98.62 96 GLY A O 1
ATOM 748 N N . PHE A 1 97 ? -4.852 -15.271 28.567 1.00 98.50 97 PHE A N 1
ATOM 749 C CA . PHE A 1 97 ? -3.956 -15.695 27.502 1.00 98.50 97 PHE A CA 1
ATOM 750 C C . PHE A 1 97 ? -3.859 -17.226 27.423 1.00 98.50 97 PHE A C 1
ATOM 752 O O . PHE A 1 97 ? -3.465 -17.887 28.385 1.00 98.50 97 PHE A O 1
ATOM 759 N N . ASP A 1 98 ? -4.149 -17.765 26.240 1.00 98.00 98 ASP A N 1
ATOM 760 C CA . ASP A 1 98 ? -3.843 -19.138 25.846 1.00 98.00 98 ASP A CA 1
ATOM 761 C C . ASP A 1 98 ? -3.324 -19.141 24.402 1.00 98.00 98 ASP A C 1
ATOM 763 O O . ASP A 1 98 ? -3.947 -18.591 23.491 1.00 98.00 98 ASP A O 1
ATOM 767 N N . LEU A 1 99 ? -2.156 -19.749 24.196 1.00 96.62 99 LEU A N 1
ATOM 768 C CA . LEU A 1 99 ? -1.424 -19.675 22.933 1.00 96.62 99 LEU A CA 1
ATOM 769 C C . LEU A 1 99 ? -2.208 -20.287 21.760 1.00 96.62 99 LEU A C 1
ATOM 771 O O . LEU A 1 99 ? -2.316 -19.673 20.699 1.00 96.62 99 LEU A O 1
ATOM 775 N N . GLN A 1 100 ? -2.752 -21.493 21.936 1.00 96.06 100 GLN A N 1
ATOM 776 C CA . GLN A 1 100 ? -3.429 -22.219 20.856 1.00 96.06 100 GLN A CA 1
ATOM 777 C C . GLN A 1 100 ? -4.804 -21.624 20.562 1.00 96.06 100 GLN A C 1
ATOM 779 O O . GLN A 1 100 ? -5.194 -21.501 19.398 1.00 96.06 100 GLN A O 1
ATOM 784 N N . ARG A 1 101 ? -5.508 -21.196 21.611 1.00 96.69 101 ARG A N 1
ATOM 785 C CA . ARG A 1 101 ? -6.743 -20.423 21.528 1.00 96.69 101 ARG A CA 1
ATOM 786 C C . ARG A 1 101 ? -6.535 -19.171 20.689 1.00 96.69 101 ARG A C 1
ATOM 788 O O . ARG A 1 101 ? -7.243 -18.989 19.699 1.00 96.69 101 ARG A O 1
ATOM 795 N N . ILE A 1 102 ? -5.540 -18.349 21.023 1.00 97.44 102 ILE A N 1
ATOM 796 C CA . ILE A 1 102 ? -5.217 -17.115 20.294 1.00 97.44 102 ILE A CA 1
ATOM 797 C C . ILE A 1 102 ? -4.902 -17.416 18.827 1.00 97.44 102 ILE A C 1
ATOM 799 O O . ILE A 1 102 ? -5.513 -16.834 17.933 1.00 97.44 102 ILE A O 1
ATOM 803 N N . MET A 1 103 ? -4.027 -18.389 18.561 1.00 95.69 103 MET A N 1
ATOM 804 C CA . MET A 1 103 ? -3.641 -18.767 17.197 1.00 95.69 103 MET A CA 1
ATOM 805 C C . MET A 1 103 ? -4.811 -19.259 16.330 1.00 95.69 103 MET A C 1
ATOM 807 O O . MET A 1 103 ? -4.714 -19.240 15.100 1.00 95.69 103 MET A O 1
ATOM 811 N N . ARG A 1 104 ? -5.931 -19.677 16.930 1.00 95.00 104 ARG A N 1
ATOM 812 C CA . ARG A 1 104 ? -7.163 -20.075 16.227 1.00 95.00 104 ARG A CA 1
ATOM 813 C C . ARG A 1 104 ? -8.204 -18.962 16.124 1.00 95.00 104 ARG A C 1
ATOM 815 O O . ARG A 1 104 ? -9.178 -19.138 15.397 1.00 95.00 104 ARG A O 1
ATOM 822 N N . THR A 1 105 ? -8.028 -17.846 16.824 1.00 95.19 105 THR A N 1
ATOM 823 C CA . THR A 1 105 ? -9.041 -16.787 16.933 1.00 95.19 105 THR A CA 1
ATOM 824 C C . THR A 1 105 ? -8.907 -15.796 15.781 1.00 95.19 105 THR A C 1
ATOM 826 O O . THR A 1 105 ? -7.848 -15.208 15.572 1.00 95.19 105 THR A O 1
ATOM 829 N N . ARG A 1 106 ? -9.970 -15.634 14.993 1.00 91.25 106 ARG A N 1
ATOM 830 C CA . ARG A 1 106 ? -10.085 -14.571 13.982 1.00 91.25 106 ARG A CA 1
ATOM 831 C C . ARG A 1 106 ? -10.301 -13.235 14.676 1.00 91.25 106 ARG A C 1
ATOM 833 O O . ARG A 1 106 ? -10.751 -13.220 15.807 1.00 91.25 106 ARG A O 1
ATOM 840 N N . TYR A 1 107 ? -10.050 -12.131 13.993 1.00 84.81 107 TYR A N 1
ATOM 841 C CA . TYR A 1 107 ? -10.232 -10.797 14.561 1.00 84.81 107 TYR A CA 1
ATOM 842 C C . TYR A 1 107 ? -10.756 -9.836 13.475 1.00 84.81 107 TYR A C 1
ATOM 844 O O . TYR A 1 107 ? -11.117 -10.301 12.398 1.00 84.81 107 TYR A O 1
ATOM 852 N N . ARG A 1 108 ? -10.887 -8.531 13.739 1.00 80.44 108 ARG A N 1
ATOM 853 C CA . ARG A 1 108 ? -11.190 -7.506 12.718 1.00 80.44 108 ARG A CA 1
ATOM 854 C C . ARG A 1 108 ? -10.278 -6.293 12.874 1.00 80.44 108 ARG A C 1
ATOM 856 O O . ARG A 1 108 ? -9.937 -5.944 14.001 1.00 80.44 108 ARG A O 1
ATOM 863 N N . ILE A 1 109 ? -9.913 -5.670 11.752 1.00 78.81 109 ILE A N 1
ATOM 864 C CA . ILE A 1 109 ? -9.016 -4.500 11.709 1.00 78.81 109 ILE A CA 1
ATOM 865 C C . ILE A 1 109 ? -9.760 -3.158 11.762 1.00 78.81 109 ILE A C 1
ATOM 867 O O . ILE A 1 109 ? -9.178 -2.164 12.168 1.00 78.81 109 ILE A O 1
ATOM 871 N N . ASP A 1 110 ? -11.032 -3.129 11.361 1.00 75.19 110 ASP A N 1
ATOM 872 C CA . ASP A 1 110 ? -11.823 -1.921 11.083 1.00 75.19 110 ASP A CA 1
ATOM 873 C C . ASP A 1 110 ? -12.848 -1.583 12.182 1.00 75.19 110 ASP A C 1
ATOM 875 O O . ASP A 1 110 ? -13.661 -0.670 12.040 1.00 75.19 110 ASP A O 1
ATOM 879 N N . THR A 1 111 ? -12.838 -2.329 13.287 1.00 83.38 111 THR A N 1
ATOM 880 C CA . THR A 1 111 ? -13.741 -2.151 14.431 1.00 83.38 111 THR A CA 1
ATOM 881 C C . THR A 1 111 ? -12.993 -2.380 15.737 1.00 83.38 111 THR A C 1
ATOM 883 O O . THR A 1 111 ? -12.040 -3.159 15.756 1.00 83.38 111 THR A O 1
ATOM 886 N N . PHE A 1 112 ? -13.482 -1.817 16.848 1.00 91.38 112 PHE A N 1
ATOM 887 C CA . PHE A 1 112 ? -12.978 -2.178 18.178 1.00 91.38 112 PHE A CA 1
ATOM 888 C C . PHE A 1 112 ? -13.037 -3.688 18.412 1.00 91.38 112 PHE A C 1
ATOM 890 O O . PHE A 1 112 ? -13.960 -4.373 17.951 1.00 91.38 112 PHE A O 1
ATOM 897 N N . GLN A 1 113 ? -12.056 -4.212 19.146 1.00 94.44 113 GLN A N 1
ATOM 898 C CA . GLN A 1 113 ? -11.948 -5.654 19.323 1.00 94.44 113 GLN A CA 1
ATOM 899 C C . GLN A 1 113 ? -13.138 -6.222 20.108 1.00 94.44 113 GLN A C 1
ATOM 901 O O . GLN A 1 113 ? -13.539 -5.725 21.163 1.00 94.44 113 GLN A O 1
ATOM 906 N N . LYS A 1 114 ? -13.689 -7.332 19.608 1.00 96.12 114 LYS A N 1
ATOM 907 C CA . LYS A 1 114 ? -14.726 -8.100 20.316 1.00 96.12 114 LYS A CA 1
ATOM 908 C C . LYS A 1 114 ? -14.152 -8.829 21.538 1.00 96.12 114 LYS A C 1
ATOM 910 O O . LYS A 1 114 ? -14.846 -9.006 22.534 1.00 96.12 114 LYS A O 1
ATOM 915 N N . THR A 1 115 ? -12.878 -9.212 21.478 1.00 98.12 115 THR A N 1
ATOM 916 C CA . THR A 1 115 ? -12.178 -9.953 22.533 1.00 98.12 115 THR A CA 1
ATOM 917 C C . THR A 1 115 ? -10.775 -9.395 22.732 1.00 98.12 115 THR A C 1
ATOM 919 O O . THR A 1 115 ? -10.045 -9.221 21.760 1.00 98.12 115 THR A O 1
ATOM 922 N N . TYR A 1 116 ? -10.388 -9.184 23.989 1.00 98.62 116 TYR A N 1
ATOM 923 C CA . TYR A 1 116 ? -9.016 -8.893 24.401 1.00 98.62 116 TYR A CA 1
ATOM 924 C C . TYR A 1 116 ? -8.447 -10.076 25.184 1.00 98.62 116 TYR A C 1
ATOM 926 O O . TYR A 1 116 ? -9.127 -10.628 26.059 1.00 98.62 116 TYR A O 1
ATOM 934 N N . PHE A 1 117 ? -7.193 -10.436 24.903 1.00 98.75 117 PHE A N 1
ATOM 935 C CA . PHE A 1 117 ? -6.481 -11.453 25.671 1.00 98.75 117 PHE A CA 1
ATOM 936 C C . PHE A 1 117 ? -5.620 -10.811 26.760 1.00 98.75 117 PHE A C 1
ATOM 938 O O . PHE A 1 117 ? -4.915 -9.827 26.528 1.00 98.75 117 PHE A O 1
ATOM 945 N N . VAL A 1 118 ? -5.710 -11.377 27.962 1.00 98.81 118 VAL A N 1
ATOM 946 C CA . VAL A 1 118 ? -5.133 -10.847 29.196 1.00 98.81 118 VAL A CA 1
ATOM 947 C C . VAL A 1 118 ? -3.982 -11.741 29.640 1.00 98.81 118 VAL A C 1
ATOM 949 O O . VAL A 1 118 ? -4.196 -12.911 29.967 1.00 98.81 118 VAL A O 1
ATOM 952 N N . ILE A 1 119 ? -2.769 -11.197 29.658 1.00 98.75 119 ILE A N 1
ATOM 953 C CA . ILE A 1 119 ? -1.594 -11.869 30.227 1.00 98.75 119 ILE A CA 1
ATOM 954 C C . ILE A 1 119 ? -1.473 -11.562 31.721 1.00 98.75 119 ILE A C 1
ATOM 956 O O . ILE A 1 119 ? -1.893 -10.501 32.176 1.00 98.75 119 ILE A O 1
ATOM 960 N N . ASP A 1 120 ? -0.855 -12.461 32.478 1.00 98.31 120 ASP A N 1
ATOM 961 C CA . ASP A 1 120 ? -0.506 -12.223 33.883 1.00 98.31 120 ASP A CA 1
ATOM 962 C C . ASP A 1 120 ? 0.874 -11.530 34.007 1.00 98.31 120 ASP A C 1
ATOM 964 O O . ASP A 1 120 ? 1.141 -10.834 34.986 1.00 98.31 120 ASP A O 1
ATOM 968 N N . SER A 1 121 ? 1.776 -11.708 33.027 1.00 98.19 121 SER A N 1
ATOM 969 C CA . SER A 1 121 ? 3.078 -11.020 32.966 1.00 98.19 121 SER A CA 1
ATOM 970 C C . SER A 1 121 ? 3.746 -11.121 31.585 1.00 98.19 121 SER A C 1
ATOM 972 O O . SER A 1 121 ? 3.396 -11.981 30.777 1.00 98.19 121 SER A O 1
ATOM 974 N N . PHE A 1 122 ? 4.760 -10.294 31.298 1.00 97.75 122 PHE A N 1
ATOM 975 C CA . PHE A 1 122 ? 5.534 -10.420 30.049 1.00 97.75 122 PHE A CA 1
ATOM 976 C C . PHE A 1 122 ? 6.373 -11.705 29.992 1.00 97.75 122 PHE A C 1
ATOM 978 O O . PHE A 1 122 ? 6.629 -12.235 28.910 1.00 97.75 122 PHE A O 1
ATOM 985 N N . GLU A 1 123 ? 6.762 -12.262 31.140 1.00 97.62 123 GLU A N 1
ATOM 986 C CA . GLU A 1 123 ? 7.411 -13.572 31.206 1.00 97.62 123 GLU A CA 1
ATOM 987 C C . GLU A 1 123 ? 6.490 -14.681 30.692 1.00 97.62 123 GLU A C 1
ATOM 989 O O . GLU A 1 123 ? 6.994 -15.637 30.108 1.00 97.62 123 GLU A O 1
ATOM 994 N N . GLN A 1 124 ? 5.165 -14.553 30.846 1.00 97.75 124 GLN A N 1
ATOM 995 C CA . GLN A 1 124 ? 4.204 -15.494 30.267 1.00 97.75 124 GLN A CA 1
ATOM 996 C C . GLN A 1 124 ? 4.308 -15.526 28.737 1.00 97.75 124 GLN A C 1
ATOM 998 O O . GLN A 1 124 ? 4.361 -16.611 28.160 1.00 97.75 124 GLN A O 1
ATOM 1003 N N . LEU A 1 125 ? 4.400 -14.361 28.083 1.00 94.88 125 LEU A N 1
ATOM 1004 C CA . LEU A 1 125 ? 4.594 -14.273 26.630 1.00 94.88 125 LEU A CA 1
ATOM 1005 C C . LEU A 1 125 ? 5.914 -14.924 26.209 1.00 94.88 125 LEU A C 1
ATOM 1007 O O . LEU A 1 125 ? 5.944 -15.764 25.308 1.00 94.88 125 LEU A O 1
ATOM 1011 N N . MET A 1 126 ? 6.999 -14.596 26.913 1.00 91.62 126 MET A N 1
ATOM 1012 C CA . MET A 1 126 ? 8.316 -15.165 26.632 1.00 91.62 126 MET A CA 1
ATOM 1013 C C . MET A 1 126 ? 8.311 -16.695 26.784 1.00 91.62 126 MET A C 1
ATOM 1015 O O . MET A 1 126 ? 8.782 -17.407 25.897 1.00 91.62 126 MET A O 1
ATOM 1019 N N . GLN A 1 127 ? 7.731 -17.213 27.871 1.00 92.56 127 GLN A N 1
ATOM 1020 C CA . GLN A 1 127 ? 7.592 -18.651 28.115 1.00 92.56 127 GLN A CA 1
ATOM 1021 C C . GLN A 1 127 ? 6.730 -19.326 27.049 1.00 92.56 127 GLN A C 1
ATOM 1023 O O . GLN A 1 127 ? 7.098 -20.399 26.577 1.00 92.56 127 GLN A O 1
ATOM 1028 N N . ALA A 1 128 ? 5.635 -18.691 26.627 1.00 90.31 128 ALA A N 1
ATOM 1029 C CA . ALA A 1 128 ? 4.770 -19.206 25.573 1.00 90.31 128 ALA A CA 1
ATOM 1030 C C . ALA A 1 128 ? 5.495 -19.305 24.224 1.00 90.31 128 ALA A C 1
ATOM 1032 O O . ALA A 1 128 ? 5.228 -20.238 23.480 1.00 90.31 128 ALA A O 1
ATOM 1033 N N . THR A 1 129 ? 6.441 -18.405 23.932 1.00 83.00 129 THR A N 1
ATOM 1034 C CA . THR A 1 129 ? 7.261 -18.433 22.700 1.00 83.00 129 THR A CA 1
ATOM 1035 C C . THR A 1 129 ? 8.551 -19.243 22.786 1.00 83.00 129 THR A C 1
ATOM 1037 O O . THR A 1 129 ? 9.258 -19.372 21.790 1.00 83.00 129 THR A O 1
ATOM 1040 N N . SER A 1 130 ? 8.889 -19.790 23.956 1.00 85.06 130 SER A N 1
ATOM 1041 C CA . SER A 1 130 ? 10.116 -20.576 24.120 1.00 85.06 130 SER A CA 1
ATOM 1042 C C . SER A 1 130 ? 10.091 -21.946 23.416 1.00 85.06 130 SER A C 1
ATOM 1044 O O . SER A 1 130 ? 11.155 -22.362 22.949 1.00 85.06 130 SER A O 1
ATOM 1046 N N . PRO A 1 131 ? 8.969 -22.695 23.371 1.00 88.44 131 PRO A N 1
ATOM 1047 C CA . PRO A 1 131 ? 8.895 -23.969 22.658 1.00 88.44 131 PRO A CA 1
ATOM 1048 C C . PRO A 1 131 ? 8.944 -23.816 21.133 1.00 88.44 131 PRO A C 1
ATOM 1050 O O . PRO A 1 131 ? 8.623 -22.771 20.577 1.00 88.44 131 PRO A O 1
ATOM 1053 N N . ASP A 1 132 ? 9.268 -24.907 20.436 1.00 85.69 132 ASP A N 1
ATOM 1054 C CA . ASP A 1 132 ? 9.108 -24.980 18.984 1.00 85.69 132 ASP A CA 1
ATOM 1055 C C . ASP A 1 132 ? 7.617 -24.994 18.602 1.00 85.69 132 ASP A C 1
ATOM 1057 O O . ASP A 1 132 ? 6.869 -25.868 19.042 1.00 85.69 132 ASP A O 1
ATOM 1061 N N . PHE A 1 133 ? 7.193 -24.057 17.750 1.00 91.69 133 PHE A N 1
ATOM 1062 C CA . PHE A 1 133 ? 5.805 -23.952 17.287 1.00 91.69 133 PHE A CA 1
ATOM 1063 C C . PHE A 1 133 ? 5.441 -24.940 16.176 1.00 91.69 133 PHE A C 1
ATOM 1065 O O . PHE A 1 133 ? 4.262 -25.130 15.910 1.00 91.69 133 PHE A O 1
ATOM 1072 N N . THR A 1 134 ? 6.402 -25.636 15.565 1.00 89.19 134 THR A N 1
ATOM 1073 C CA . THR A 1 134 ? 6.131 -26.645 14.516 1.00 89.19 134 THR A CA 1
ATOM 1074 C C . THR A 1 134 ? 5.063 -27.678 14.915 1.00 89.19 134 THR A C 1
ATOM 1076 O O . THR A 1 134 ? 4.095 -27.834 14.171 1.00 89.19 134 THR A O 1
ATOM 1079 N N . PRO A 1 135 ? 5.165 -28.367 16.074 1.00 92.56 135 PRO A N 1
ATOM 1080 C CA . PRO A 1 135 ? 4.117 -29.288 16.517 1.00 92.56 135 PRO A CA 1
ATOM 1081 C C . PRO A 1 135 ? 2.790 -28.589 16.835 1.00 92.56 135 PRO A C 1
ATOM 1083 O O . PRO A 1 135 ? 1.738 -29.209 16.705 1.00 92.56 135 PRO A O 1
ATOM 1086 N N . ILE A 1 136 ? 2.826 -27.313 17.230 1.00 94.19 136 ILE A N 1
ATOM 1087 C CA . ILE A 1 136 ? 1.622 -26.526 17.503 1.00 94.19 136 ILE A CA 1
ATOM 1088 C C . ILE A 1 136 ? 0.895 -26.250 16.189 1.00 94.19 136 ILE A C 1
ATOM 1090 O O . ILE A 1 136 ? -0.262 -26.624 16.063 1.00 94.19 136 ILE A O 1
ATOM 1094 N N . TYR A 1 137 ? 1.577 -25.704 15.180 1.00 90.62 137 TYR A N 1
ATOM 1095 C CA . TYR A 1 137 ? 0.988 -25.459 13.860 1.00 90.62 137 TYR A CA 1
ATOM 1096 C C . TYR A 1 137 ? 0.385 -26.731 13.256 1.00 90.62 137 TYR A C 1
ATOM 1098 O O . TYR A 1 137 ? -0.737 -26.700 12.760 1.00 90.62 137 TYR A O 1
ATOM 1106 N N . ALA A 1 138 ? 1.084 -27.865 13.371 1.00 90.25 138 ALA A N 1
ATOM 1107 C CA . ALA A 1 138 ? 0.563 -29.151 12.916 1.00 90.25 138 ALA A CA 1
ATOM 1108 C C . ALA A 1 138 ? -0.729 -29.554 13.650 1.00 90.25 138 ALA A C 1
ATOM 1110 O O . ALA A 1 138 ? -1.675 -30.003 13.014 1.00 90.25 138 ALA A O 1
ATOM 1111 N N . ALA A 1 139 ? -0.798 -29.361 14.971 1.00 92.44 139 ALA A N 1
ATOM 1112 C CA . ALA A 1 139 ? -2.001 -29.652 15.749 1.00 92.44 139 ALA A CA 1
ATOM 1113 C C . ALA A 1 139 ? -3.163 -28.690 15.445 1.00 92.44 139 ALA A C 1
ATOM 1115 O O . ALA A 1 139 ? -4.325 -29.078 15.575 1.00 92.44 139 ALA A O 1
ATOM 1116 N N . LEU A 1 140 ? -2.865 -27.442 15.076 1.00 92.56 140 LEU A N 1
ATOM 1117 C CA . LEU A 1 140 ? -3.862 -26.422 14.757 1.00 92.56 140 LEU A CA 1
ATOM 1118 C C . LEU A 1 140 ? -4.457 -26.578 13.353 1.00 92.56 140 LEU A C 1
ATOM 1120 O O . LEU A 1 140 ? -5.609 -26.200 13.164 1.00 92.56 140 LEU A O 1
ATOM 1124 N N . ALA A 1 141 ? -3.713 -27.148 12.401 1.00 87.44 141 ALA A N 1
ATOM 1125 C CA . ALA A 1 141 ? -4.147 -27.307 11.010 1.00 87.44 141 ALA A CA 1
ATOM 1126 C C . ALA A 1 141 ? -5.463 -28.099 10.862 1.00 87.44 141 ALA A C 1
ATOM 1128 O O . ALA A 1 141 ? -6.257 -27.817 9.969 1.00 87.44 141 ALA A O 1
ATOM 1129 N N . ASP A 1 142 ? -5.720 -29.044 11.771 1.00 88.19 142 ASP A N 1
ATOM 1130 C CA . ASP A 1 142 ? -6.934 -29.870 11.776 1.00 88.19 142 ASP A CA 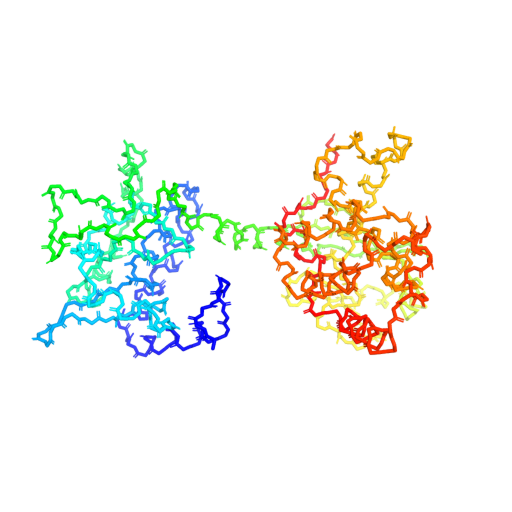1
ATOM 1131 C C . ASP A 1 142 ? -8.072 -29.283 12.639 1.00 88.19 142 ASP A C 1
ATOM 1133 O O . ASP A 1 142 ? -9.129 -29.901 12.795 1.00 88.19 142 ASP A O 1
ATOM 1137 N N . GLN A 1 143 ? -7.879 -28.103 13.238 1.00 90.38 143 GLN A N 1
ATOM 1138 C CA . GLN A 1 143 ? -8.844 -27.487 14.150 1.00 90.38 143 GLN A CA 1
ATOM 1139 C C . GLN A 1 143 ? -9.568 -26.302 13.509 1.00 90.38 143 GLN A C 1
ATOM 1141 O O . GLN A 1 143 ? -8.992 -25.485 12.797 1.00 90.38 143 GLN A O 1
ATOM 1146 N N . ALA A 1 144 ? -10.855 -26.151 13.830 1.00 88.25 144 ALA A N 1
ATOM 1147 C CA . ALA A 1 144 ? -11.637 -25.019 13.348 1.00 88.25 144 ALA A CA 1
ATOM 1148 C C . ALA A 1 144 ? -11.135 -23.684 13.930 1.00 88.25 144 ALA A C 1
ATOM 1150 O O . ALA A 1 144 ? -10.820 -23.581 15.124 1.00 88.25 144 ALA A O 1
ATOM 1151 N N . HIS A 1 145 ? -11.125 -22.651 13.086 1.00 89.00 145 HIS A N 1
ATOM 1152 C CA . HIS A 1 145 ? -10.925 -21.266 13.502 1.00 89.00 145 HIS A CA 1
ATOM 1153 C 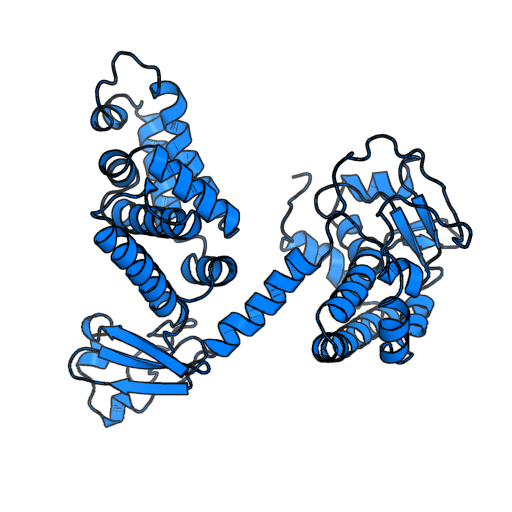C . HIS A 1 145 ? -12.137 -20.751 14.285 1.00 89.00 145 HIS A C 1
ATOM 1155 O O . HIS A 1 145 ? -13.279 -21.068 13.953 1.00 89.00 145 HIS A O 1
ATOM 1161 N N . LEU A 1 146 ? -11.869 -19.937 15.299 1.00 92.62 146 LEU A N 1
ATOM 1162 C CA . LEU A 1 146 ? -12.864 -19.367 16.197 1.00 92.62 146 LEU A CA 1
ATOM 1163 C C . LEU A 1 146 ? -13.209 -17.937 15.754 1.00 92.62 146 LEU A C 1
ATOM 1165 O O . LEU A 1 146 ? -12.289 -17.179 15.431 1.00 92.62 146 LEU A O 1
ATOM 1169 N N . PRO A 1 147 ? -14.494 -17.551 15.725 1.00 91.81 147 PRO A N 1
ATOM 1170 C CA . PRO A 1 147 ? -14.910 -16.160 15.573 1.00 91.81 147 PRO A CA 1
ATOM 1171 C C . PRO A 1 147 ? -14.309 -15.240 16.645 1.00 91.81 147 PRO A C 1
ATOM 1173 O O . PRO A 1 147 ? -14.013 -15.666 17.763 1.00 91.81 147 PRO A O 1
ATOM 1176 N N . ALA A 1 148 ? -14.175 -13.958 16.318 1.00 91.81 148 ALA A N 1
ATOM 1177 C CA . ALA A 1 148 ? -13.521 -12.956 17.159 1.00 91.81 148 ALA A CA 1
ATOM 1178 C C . ALA A 1 148 ? -14.245 -12.699 18.486 1.00 91.81 148 ALA A C 1
ATOM 1180 O O . ALA A 1 148 ? -13.615 -12.304 19.466 1.00 91.81 148 ALA A O 1
ATOM 1181 N N . GLY A 1 149 ? -15.566 -12.887 18.515 1.00 93.75 149 GLY A N 1
ATOM 1182 C CA . GLY A 1 149 ? -16.410 -12.655 19.691 1.00 93.75 149 GLY A CA 1
ATOM 1183 C C . GLY A 1 149 ? -16.744 -13.907 20.503 1.00 93.75 149 GLY A C 1
ATOM 1184 O O . GLY A 1 149 ? -17.406 -13.784 21.533 1.00 93.75 149 GLY A O 1
ATOM 1185 N N . ASP A 1 150 ? -16.319 -15.093 20.066 1.00 93.56 150 ASP A N 1
ATOM 1186 C CA . ASP A 1 150 ? -16.702 -16.344 20.722 1.00 93.56 150 ASP A CA 1
ATOM 1187 C C . ASP A 1 150 ? -15.936 -16.539 22.032 1.00 93.56 150 ASP A C 1
ATOM 1189 O O . ASP A 1 150 ? -14.723 -16.337 22.080 1.00 93.56 150 ASP A O 1
ATOM 1193 N N . VAL A 1 151 ? -16.632 -17.009 23.070 1.00 96.56 151 VAL A N 1
ATOM 1194 C CA . VAL A 1 151 ? -16.062 -17.462 24.349 1.00 96.56 151 VAL A CA 1
ATOM 1195 C C . VAL A 1 151 ? -16.188 -18.984 24.422 1.00 96.56 151 VAL A C 1
ATOM 1197 O O . VAL A 1 151 ? -17.272 -19.527 24.213 1.00 96.56 151 VAL A O 1
ATOM 1200 N N . GLN A 1 152 ? -15.086 -19.674 24.696 1.00 96.31 152 GLN A N 1
ATOM 1201 C CA . GLN A 1 152 ? -15.020 -21.133 24.807 1.00 96.31 152 GLN A CA 1
ATOM 1202 C C . GLN A 1 152 ? -15.215 -21.590 26.257 1.00 96.31 152 GLN A C 1
ATOM 1204 O O . GLN A 1 152 ? -15.061 -20.817 27.200 1.00 96.31 152 GLN A O 1
ATOM 1209 N N . ALA A 1 153 ? -15.554 -22.864 26.453 1.00 94.75 153 ALA A N 1
ATOM 1210 C CA . ALA A 1 153 ? -15.818 -23.407 27.788 1.00 94.75 153 ALA A CA 1
ATOM 1211 C C . ALA A 1 153 ? -14.550 -23.481 28.659 1.00 94.75 153 ALA A C 1
ATOM 1213 O O . ALA A 1 153 ? -14.625 -23.387 29.883 1.00 94.75 153 ALA A O 1
ATOM 1214 N N . GLU A 1 154 ? -13.398 -23.660 28.021 1.00 94.31 154 GLU A N 1
ATOM 1215 C CA . GLU A 1 154 ? -12.068 -23.729 28.623 1.00 94.31 154 GLU A CA 1
ATOM 1216 C C . GLU A 1 154 ? -11.422 -22.357 28.872 1.00 94.31 154 GLU A C 1
ATOM 1218 O O . GLU A 1 154 ? -10.374 -22.286 29.516 1.00 94.31 154 GLU A O 1
ATOM 1223 N N . ASP A 1 155 ? -12.033 -21.269 28.392 1.00 97.94 155 ASP A N 1
ATOM 1224 C CA . ASP A 1 155 ? -11.481 -19.925 28.530 1.00 97.94 155 ASP A CA 1
ATOM 1225 C C . ASP A 1 155 ? -11.465 -19.485 30.011 1.00 97.94 155 ASP A C 1
ATOM 1227 O O . ASP A 1 155 ? -12.461 -19.578 30.737 1.00 97.94 155 ASP A O 1
ATOM 1231 N N . ARG A 1 156 ? -10.340 -18.916 30.472 1.00 98.12 156 ARG A N 1
ATOM 1232 C CA . ARG A 1 156 ? -10.301 -18.162 31.738 1.00 98.12 156 ARG A CA 1
ATOM 1233 C C . ARG A 1 156 ? -10.965 -16.808 31.505 1.00 98.12 156 ARG A C 1
ATOM 1235 O O . ARG A 1 156 ? -10.320 -15.867 31.054 1.00 98.12 156 ARG A O 1
ATOM 1242 N N . VAL A 1 157 ? -12.251 -16.698 31.803 1.00 98.19 157 VAL A N 1
ATOM 1243 C CA . VAL A 1 157 ? -13.022 -15.479 31.524 1.00 98.19 157 VAL A CA 1
ATOM 1244 C C . VAL A 1 157 ? -12.905 -14.473 32.673 1.00 98.19 157 VAL A C 1
ATOM 1246 O O . VAL A 1 157 ? -13.359 -14.738 33.784 1.00 98.19 157 VAL A O 1
ATOM 1249 N N . PHE A 1 158 ? -12.338 -13.296 32.395 1.00 97.69 158 PHE A N 1
ATOM 1250 C CA . PHE A 1 158 ? -12.405 -12.128 33.284 1.00 97.69 158 PHE A CA 1
ATOM 1251 C C . PHE A 1 158 ? -13.709 -11.352 33.075 1.00 97.69 158 PHE A C 1
ATOM 1253 O O . PHE A 1 158 ? -14.310 -10.871 34.033 1.00 97.69 158 PHE A O 1
ATOM 1260 N N . GLN A 1 159 ? -14.157 -11.256 31.821 1.00 97.69 159 GLN A N 1
ATOM 1261 C CA . GLN A 1 159 ? -15.452 -10.696 31.443 1.00 97.69 159 GLN A CA 1
ATOM 1262 C C . GLN A 1 159 ? -15.994 -11.433 30.219 1.00 97.69 159 GLN A C 1
ATOM 1264 O O . GLN A 1 159 ? -15.312 -11.510 29.197 1.00 97.69 159 GLN A O 1
ATOM 1269 N N . ALA A 1 160 ? -17.229 -11.924 30.318 1.00 97.00 160 ALA A N 1
ATOM 1270 C CA . ALA A 1 160 ? -18.035 -12.277 29.156 1.00 97.00 160 ALA A CA 1
ATOM 1271 C C . ALA A 1 160 ? -18.771 -11.009 28.713 1.00 97.00 160 ALA A C 1
ATOM 1273 O O . ALA A 1 160 ? -19.559 -10.455 29.483 1.00 97.00 160 ALA A O 1
ATOM 1274 N N . GLY A 1 161 ? -18.440 -10.515 27.525 1.00 94.94 161 GLY A N 1
ATOM 1275 C CA . GLY A 1 161 ? -18.945 -9.252 27.011 1.00 94.94 161 GLY A CA 1
ATOM 1276 C C . GLY A 1 161 ? -20.427 -9.311 26.647 1.00 94.94 161 GLY A C 1
ATOM 1277 O O . GLY A 1 161 ? -20.954 -10.369 26.305 1.00 94.94 161 GLY A O 1
ATOM 1278 N N . THR A 1 162 ? -21.116 -8.170 26.698 1.00 95.62 162 THR A N 1
ATOM 1279 C CA . THR A 1 162 ? -22.522 -8.074 26.263 1.00 95.62 162 THR A CA 1
ATOM 1280 C C . THR A 1 162 ? -22.680 -8.151 24.745 1.00 95.62 162 THR A C 1
ATOM 1282 O O . THR A 1 162 ? -23.786 -8.397 24.268 1.00 95.62 162 THR A O 1
ATOM 1285 N N . GLY A 1 163 ? -21.604 -7.913 23.988 1.00 90.38 163 GLY A N 1
ATOM 1286 C CA . GLY A 1 163 ? -21.640 -7.831 22.529 1.00 90.38 163 GLY A CA 1
ATOM 1287 C C . GLY A 1 163 ? -22.291 -6.560 21.976 1.00 90.38 163 GLY A C 1
ATOM 1288 O O . GLY A 1 163 ? -22.516 -6.457 20.771 1.00 90.38 163 GLY A O 1
ATOM 1289 N N . GLU A 1 164 ? -22.624 -5.593 22.834 1.00 89.88 164 GLU A N 1
ATOM 1290 C CA . GLU A 1 164 ? -23.300 -4.366 22.417 1.00 89.88 164 GLU A CA 1
ATOM 1291 C C . GLU A 1 164 ? -22.445 -3.567 21.420 1.00 89.88 164 GLU A C 1
ATOM 1293 O O . GLU A 1 164 ? -21.280 -3.266 21.677 1.00 89.88 164 GLU A O 1
ATOM 1298 N N . GLY A 1 165 ? -23.036 -3.223 20.272 1.00 81.31 165 GLY A N 1
ATOM 1299 C CA . GLY A 1 165 ? -22.375 -2.439 19.225 1.00 81.31 165 GLY A CA 1
ATOM 1300 C C . GLY A 1 165 ? -21.404 -3.227 18.341 1.00 81.31 165 GLY A C 1
ATOM 1301 O O . GLY A 1 165 ? -20.723 -2.625 17.512 1.00 81.31 165 GLY A O 1
ATOM 1302 N N . TRP A 1 166 ? -21.323 -4.554 18.480 1.00 86.50 166 TRP A N 1
ATOM 1303 C CA . TRP A 1 166 ? -20.518 -5.379 17.582 1.00 86.50 166 TRP A CA 1
ATOM 1304 C C . TRP A 1 166 ? -21.095 -5.390 16.168 1.00 86.50 166 TRP A C 1
ATOM 1306 O O . TRP A 1 166 ? -22.292 -5.569 15.969 1.00 86.50 166 TRP A O 1
ATOM 1316 N N . ALA A 1 167 ? -20.223 -5.250 15.173 1.00 71.88 167 ALA A N 1
ATOM 1317 C CA . ALA A 1 167 ? -20.619 -5.386 13.782 1.00 71.88 167 ALA A CA 1
ATOM 1318 C C . ALA A 1 167 ? -20.982 -6.847 13.443 1.00 71.88 167 ALA A C 1
ATOM 1320 O O . ALA A 1 167 ? -20.233 -7.776 13.777 1.00 71.88 167 ALA A O 1
ATOM 1321 N N . ASP A 1 168 ? -22.085 -7.014 12.707 1.00 63.47 168 ASP A N 1
ATOM 1322 C CA . ASP A 1 168 ? -22.631 -8.300 12.237 1.00 63.47 168 ASP A CA 1
ATOM 1323 C C . ASP A 1 168 ? -21.862 -8.905 11.037 1.00 63.47 168 ASP A C 1
ATOM 1325 O O . ASP A 1 168 ? -22.215 -9.969 10.528 1.00 63.47 168 ASP A O 1
ATOM 1329 N N . GLY A 1 169 ? -20.814 -8.230 10.548 1.00 58.31 169 GLY A N 1
ATOM 1330 C CA . GLY A 1 169 ? -19.999 -8.681 9.415 1.00 58.31 169 GLY A CA 1
ATOM 1331 C C . GLY A 1 169 ? -18.939 -9.731 9.786 1.00 58.31 169 GLY A C 1
ATOM 1332 O O . GLY A 1 169 ? -18.549 -9.866 10.944 1.00 58.31 169 GLY A O 1
ATOM 1333 N N . GLY A 1 170 ? -18.437 -10.467 8.785 1.00 57.44 170 GLY A N 1
ATOM 1334 C CA . GLY A 1 170 ? -17.446 -11.537 8.979 1.00 57.44 170 GLY A CA 1
ATOM 1335 C C . GLY A 1 170 ? -16.084 -11.045 9.486 1.00 57.44 170 GLY A C 1
ATOM 1336 O O . GLY A 1 170 ? -15.639 -9.960 9.117 1.00 57.44 170 GLY A O 1
ATOM 1337 N N . ASP A 1 171 ? -15.423 -11.840 10.329 1.00 65.56 171 ASP A N 1
ATOM 1338 C CA . ASP A 1 171 ? -14.105 -11.530 10.899 1.00 65.56 171 ASP A CA 1
ATOM 1339 C C . ASP A 1 171 ? -12.974 -11.690 9.857 1.00 65.56 171 ASP A C 1
ATOM 1341 O O . ASP A 1 171 ? -12.976 -12.650 9.079 1.00 65.56 171 ASP A O 1
ATOM 1345 N N . VAL A 1 172 ? -12.002 -10.771 9.855 1.00 52.03 172 VAL A N 1
ATOM 1346 C CA . VAL A 1 172 ? -10.922 -10.633 8.860 1.00 52.03 172 VAL A CA 1
ATOM 1347 C C . VAL A 1 172 ? -9.548 -10.855 9.519 1.00 52.03 172 VAL A C 1
ATOM 1349 O O . VAL A 1 172 ? -9.203 -10.195 10.490 1.00 52.03 172 VAL A O 1
ATOM 1352 N N . GLY A 1 173 ? -8.738 -11.796 9.019 1.00 46.69 173 GLY A N 1
ATOM 1353 C CA . GLY A 1 173 ? -7.402 -12.091 9.574 1.00 46.69 173 GLY A CA 1
ATOM 1354 C C . GLY A 1 173 ? -6.253 -11.284 8.946 1.00 46.69 173 GLY A C 1
ATOM 1355 O O . GLY A 1 173 ? -6.350 -10.848 7.802 1.00 46.69 173 GLY A O 1
ATOM 1356 N N . LEU A 1 174 ? -5.116 -11.185 9.653 1.00 40.34 174 LEU A N 1
ATOM 1357 C CA . LEU A 1 174 ? -3.942 -10.330 9.324 1.00 40.34 174 LEU A CA 1
ATOM 1358 C C . LEU A 1 174 ? -3.242 -10.697 8.037 1.00 40.34 174 LEU A C 1
ATOM 1360 O O . LEU A 1 174 ? -2.405 -9.945 7.567 1.00 40.34 174 LEU A O 1
ATOM 1364 N N . VAL A 1 175 ? -3.594 -11.825 7.433 1.00 40.19 175 VAL A N 1
ATOM 1365 C CA . VAL A 1 175 ? -3.034 -12.245 6.151 1.00 40.19 175 VAL A CA 1
ATOM 1366 C C . VAL A 1 175 ? -3.400 -11.277 5.026 1.00 40.19 175 VAL A C 1
ATOM 1368 O O . VAL A 1 175 ? -2.665 -11.225 4.054 1.00 40.19 175 VAL A O 1
ATOM 1371 N N . GLN A 1 176 ? -4.428 -10.432 5.159 1.00 37.50 176 GLN A N 1
ATOM 1372 C CA . GLN A 1 176 ? -4.581 -9.321 4.212 1.00 37.50 176 GLN A CA 1
ATOM 1373 C C . GLN A 1 176 ? -3.499 -8.238 4.382 1.00 37.50 176 GLN A C 1
ATOM 1375 O O . GLN A 1 176 ? -3.023 -7.741 3.378 1.00 37.50 176 GLN A O 1
ATOM 1380 N N . ALA A 1 177 ? -3.018 -7.940 5.594 1.00 34.66 177 ALA A N 1
ATOM 1381 C CA . ALA A 1 177 ? -1.984 -6.919 5.834 1.00 34.66 177 ALA A CA 1
ATOM 1382 C C . ALA A 1 177 ? -0.536 -7.467 5.788 1.00 34.66 177 ALA A C 1
ATOM 1384 O O . ALA A 1 177 ? 0.361 -6.833 5.242 1.00 34.66 177 ALA A O 1
ATOM 1385 N N . PHE A 1 178 ? -0.287 -8.681 6.292 1.00 36.00 178 PHE A N 1
ATOM 1386 C CA . PHE A 1 178 ? 1.005 -9.379 6.175 1.00 36.00 178 PHE A CA 1
ATOM 1387 C C . PHE A 1 178 ? 1.168 -10.110 4.843 1.00 36.00 178 PHE A C 1
ATOM 1389 O O . PHE A 1 178 ? 2.294 -10.300 4.405 1.00 36.00 178 PHE A O 1
ATOM 1396 N N . GLY A 1 179 ? 0.080 -10.495 4.171 1.00 35.00 179 GLY A N 1
ATOM 1397 C CA . GLY A 1 179 ? 0.135 -10.898 2.766 1.00 35.00 179 GLY A CA 1
ATOM 1398 C C . GLY A 1 179 ? 0.558 -9.729 1.885 1.00 35.00 179 GLY A C 1
ATOM 1399 O O . GLY A 1 179 ? 1.341 -9.945 0.975 1.00 35.00 179 GLY A O 1
ATOM 1400 N N . ILE A 1 180 ? 0.160 -8.497 2.226 1.00 35.22 180 ILE A N 1
ATOM 1401 C CA . ILE A 1 180 ? 0.713 -7.279 1.625 1.00 35.22 180 ILE A CA 1
ATOM 1402 C C . ILE A 1 180 ? 2.191 -7.125 2.004 1.00 35.22 180 ILE A C 1
ATOM 1404 O O . ILE A 1 180 ? 2.991 -7.003 1.098 1.00 35.22 180 ILE A O 1
ATOM 1408 N N . LEU A 1 181 ? 2.616 -7.244 3.270 1.00 32.38 181 LEU A N 1
ATOM 1409 C CA . LEU A 1 181 ? 4.042 -7.093 3.639 1.00 32.38 181 LEU A CA 1
ATOM 1410 C C . LEU A 1 181 ? 4.975 -8.196 3.073 1.00 32.38 181 LEU A C 1
ATOM 1412 O O . LEU A 1 181 ? 6.136 -7.946 2.737 1.00 32.38 181 LEU A O 1
ATOM 1416 N N . GLN A 1 182 ? 4.479 -9.429 2.951 1.00 34.34 182 GLN A N 1
ATOM 1417 C CA . GLN A 1 182 ? 5.205 -10.551 2.358 1.00 34.34 182 GLN A CA 1
ATOM 1418 C C . GLN A 1 182 ? 5.179 -10.476 0.829 1.00 34.34 182 GLN A C 1
ATOM 1420 O O . GLN A 1 182 ? 6.234 -10.617 0.229 1.00 34.34 182 GLN A O 1
ATOM 1425 N N . ALA A 1 183 ? 4.046 -10.138 0.197 1.00 37.22 183 ALA A N 1
ATOM 1426 C CA . ALA A 1 183 ? 4.017 -9.789 -1.225 1.00 37.22 183 ALA A CA 1
ATOM 1427 C C . ALA A 1 183 ? 4.899 -8.565 -1.509 1.00 37.22 183 ALA A C 1
ATOM 1429 O O . ALA A 1 183 ? 5.585 -8.541 -2.515 1.00 37.22 183 ALA A O 1
ATOM 1430 N N . MET A 1 184 ? 4.990 -7.595 -0.597 1.00 38.41 184 MET A N 1
ATOM 1431 C CA . MET A 1 184 ? 5.907 -6.458 -0.697 1.00 38.41 184 MET A CA 1
ATOM 1432 C C . MET A 1 184 ? 7.363 -6.900 -0.698 1.00 38.41 184 MET A C 1
ATOM 1434 O O . MET A 1 184 ? 8.164 -6.372 -1.465 1.00 38.41 184 MET A O 1
ATOM 1438 N N . THR A 1 185 ? 7.718 -7.874 0.138 1.00 48.75 185 THR A N 1
ATOM 1439 C CA . THR A 1 185 ? 9.093 -8.375 0.206 1.00 48.75 185 THR A CA 1
ATOM 1440 C C . THR A 1 185 ? 9.409 -9.308 -0.968 1.00 48.75 185 THR A C 1
ATOM 1442 O O . THR A 1 185 ? 10.489 -9.191 -1.545 1.00 48.75 185 THR A O 1
ATOM 1445 N N . ASP A 1 186 ? 8.476 -10.177 -1.364 1.00 58.84 186 ASP A N 1
ATOM 1446 C CA . ASP A 1 186 ? 8.638 -11.164 -2.439 1.00 58.84 186 ASP A CA 1
ATOM 1447 C C . ASP A 1 186 ? 8.590 -10.498 -3.824 1.00 58.84 186 ASP A C 1
ATOM 1449 O O . ASP A 1 186 ? 9.544 -10.649 -4.586 1.00 58.84 186 ASP A O 1
ATOM 1453 N N . VAL A 1 187 ? 7.574 -9.663 -4.111 1.00 70.50 187 VAL A N 1
ATOM 1454 C CA . VAL A 1 187 ? 7.449 -8.929 -5.388 1.00 70.50 187 VAL A CA 1
ATOM 1455 C C . VAL A 1 187 ? 8.736 -8.171 -5.658 1.00 70.50 187 VAL A C 1
ATOM 1457 O O . VAL A 1 187 ? 9.346 -8.372 -6.696 1.00 70.50 187 VAL A O 1
ATOM 1460 N N . PHE A 1 188 ? 9.223 -7.353 -4.725 1.00 84.44 188 PHE A N 1
ATOM 1461 C CA . PHE A 1 188 ? 10.424 -6.559 -4.985 1.00 84.44 188 PHE A CA 1
ATOM 1462 C C . PHE A 1 188 ? 11.738 -7.344 -4.901 1.00 84.44 188 PHE A C 1
ATOM 1464 O O . PHE A 1 188 ? 12.721 -6.930 -5.514 1.00 84.44 188 PHE A O 1
ATOM 1471 N N . THR A 1 189 ? 11.790 -8.477 -4.198 1.00 83.69 189 THR A N 1
ATOM 1472 C CA . THR A 1 189 ? 12.977 -9.348 -4.247 1.00 83.69 189 THR A CA 1
ATOM 1473 C C . THR A 1 189 ? 13.148 -9.953 -5.640 1.00 83.69 189 THR A C 1
ATOM 1475 O O . THR A 1 189 ? 14.266 -9.965 -6.160 1.00 83.69 189 THR A O 1
ATOM 1478 N N . ASP A 1 190 ? 12.041 -10.344 -6.267 1.00 87.38 190 ASP A N 1
ATOM 1479 C CA . ASP A 1 190 ? 11.979 -10.893 -7.623 1.00 87.38 190 ASP A CA 1
ATOM 1480 C C . ASP A 1 190 ? 12.307 -9.849 -8.708 1.00 87.38 190 ASP A C 1
ATOM 1482 O O . ASP A 1 190 ? 12.786 -10.188 -9.792 1.00 87.38 190 ASP A O 1
ATOM 1486 N N . LEU A 1 191 ? 12.146 -8.556 -8.401 1.00 92.62 191 LEU A N 1
ATOM 1487 C CA . LEU A 1 191 ? 12.485 -7.446 -9.304 1.00 92.62 191 LEU A CA 1
ATOM 1488 C C . LEU A 1 191 ? 13.909 -6.907 -9.149 1.00 92.62 191 LEU A C 1
ATOM 1490 O O . LEU A 1 191 ? 14.253 -5.909 -9.787 1.00 92.62 191 LEU A O 1
ATOM 1494 N N . ARG A 1 192 ? 14.756 -7.509 -8.309 1.00 94.31 192 ARG A N 1
ATOM 1495 C CA . ARG A 1 192 ? 16.132 -7.021 -8.150 1.00 94.31 192 ARG A CA 1
ATOM 1496 C C . ARG A 1 192 ? 16.915 -7.180 -9.441 1.00 94.31 192 ARG A C 1
ATOM 1498 O O . ARG A 1 192 ? 16.874 -8.232 -10.076 1.00 94.31 192 ARG A O 1
ATOM 1505 N N . VAL A 1 193 ? 17.672 -6.145 -9.791 1.00 95.56 193 VAL A N 1
ATOM 1506 C CA . VAL A 1 193 ? 18.547 -6.171 -10.966 1.00 95.56 193 VAL A CA 1
ATOM 1507 C C . VAL A 1 193 ? 19.625 -7.232 -10.760 1.00 95.56 193 VAL A C 1
ATOM 1509 O O . VAL A 1 193 ? 20.305 -7.235 -9.736 1.00 95.56 193 VAL A O 1
ATOM 1512 N N . THR A 1 194 ? 19.809 -8.109 -11.741 1.00 95.94 194 THR A N 1
ATOM 1513 C CA . THR A 1 194 ? 20.889 -9.106 -11.755 1.00 95.94 194 THR A CA 1
ATOM 1514 C C . THR A 1 194 ? 21.956 -8.793 -12.789 1.00 95.94 194 THR A C 1
ATOM 1516 O O . THR A 1 194 ? 23.114 -9.147 -12.587 1.00 95.94 194 THR A O 1
ATOM 1519 N N . ASP A 1 195 ? 21.578 -8.145 -13.892 1.00 96.12 195 ASP A N 1
ATOM 1520 C CA . ASP A 1 195 ? 22.514 -7.734 -14.935 1.00 96.12 195 ASP A CA 1
ATOM 1521 C C . ASP A 1 195 ? 22.039 -6.463 -15.645 1.00 96.12 195 ASP A C 1
ATOM 1523 O O . ASP A 1 195 ? 20.837 -6.182 -15.715 1.00 96.12 195 ASP A O 1
ATOM 1527 N N . VAL A 1 196 ? 22.998 -5.705 -16.179 1.00 96.38 196 VAL A N 1
ATOM 1528 C CA . VAL A 1 196 ? 22.752 -4.470 -16.926 1.00 96.38 196 VAL A CA 1
ATOM 1529 C C . VAL A 1 196 ? 23.560 -4.490 -18.215 1.00 96.38 196 VAL A C 1
ATOM 1531 O O . VAL A 1 196 ? 24.792 -4.499 -18.205 1.00 96.38 196 VAL A O 1
ATOM 1534 N N . ALA A 1 197 ? 22.848 -4.434 -19.334 1.00 94.44 197 ALA A N 1
ATOM 1535 C CA . ALA A 1 197 ? 23.401 -4.387 -20.677 1.00 94.44 197 ALA A CA 1
ATOM 1536 C C . ALA A 1 197 ? 22.927 -3.131 -21.421 1.00 94.44 197 ALA A C 1
ATOM 1538 O O . ALA A 1 197 ? 22.102 -2.356 -20.940 1.00 94.44 197 ALA A O 1
ATOM 1539 N N . PHE A 1 198 ? 23.472 -2.911 -22.615 1.00 94.38 198 PHE A N 1
ATOM 1540 C CA . PHE A 1 198 ? 23.179 -1.737 -23.429 1.00 94.38 198 PHE A CA 1
ATOM 1541 C C . PHE A 1 198 ? 23.047 -2.126 -24.898 1.00 94.38 198 PHE A C 1
ATOM 1543 O O . PHE A 1 198 ? 23.774 -2.994 -25.384 1.00 94.38 198 PHE A O 1
ATOM 1550 N N . ASN A 1 199 ? 22.168 -1.429 -25.612 1.00 91.75 199 ASN A N 1
ATOM 1551 C CA . ASN A 1 199 ? 22.217 -1.319 -27.069 1.00 91.75 199 ASN A CA 1
ATOM 1552 C C . ASN A 1 199 ? 22.252 0.169 -27.470 1.00 91.75 199 ASN A C 1
ATOM 1554 O O . ASN A 1 199 ? 22.499 1.028 -26.621 1.00 91.75 199 ASN A O 1
ATOM 1558 N N . ASP A 1 200 ? 22.054 0.474 -28.753 1.00 88.38 200 ASP A N 1
ATOM 1559 C CA . ASP A 1 200 ? 22.152 1.849 -29.264 1.00 88.38 200 ASP A CA 1
ATOM 1560 C C . ASP A 1 200 ? 21.080 2.789 -28.678 1.00 88.38 200 ASP A C 1
ATOM 1562 O O . ASP A 1 200 ? 21.314 3.991 -28.541 1.00 88.38 200 ASP A O 1
ATOM 1566 N N . ASP A 1 201 ? 19.940 2.238 -28.255 1.00 91.75 201 ASP A N 1
ATOM 1567 C CA . ASP A 1 201 ? 18.752 3.003 -27.873 1.00 91.75 201 ASP A CA 1
ATOM 1568 C C . ASP A 1 201 ? 18.373 2.859 -26.388 1.00 91.75 201 ASP A C 1
ATOM 1570 O O . ASP A 1 201 ? 17.704 3.736 -25.833 1.00 91.75 201 ASP A O 1
ATOM 1574 N N . PHE A 1 202 ? 18.791 1.778 -25.724 1.00 94.06 202 PHE A N 1
ATOM 1575 C CA . PHE A 1 202 ? 18.288 1.372 -24.411 1.00 94.06 202 PHE A CA 1
ATOM 1576 C C . PHE A 1 202 ? 19.379 0.887 -23.454 1.00 94.06 202 PHE A C 1
ATOM 1578 O O . PHE A 1 202 ? 20.339 0.213 -23.839 1.00 94.06 202 PHE A O 1
ATOM 1585 N N . VAL A 1 203 ? 19.143 1.162 -22.171 1.00 94.81 203 VAL A N 1
ATOM 1586 C CA . VAL A 1 203 ? 19.661 0.371 -21.052 1.00 94.81 203 VAL A CA 1
ATOM 1587 C C . VAL A 1 203 ? 18.753 -0.845 -20.901 1.00 94.81 203 VAL A C 1
ATOM 1589 O O . VAL A 1 203 ? 17.536 -0.692 -20.827 1.00 94.81 203 VAL A O 1
ATOM 1592 N N . LEU A 1 204 ? 19.328 -2.040 -20.876 1.00 94.88 204 LEU A N 1
ATOM 1593 C CA . LEU A 1 204 ? 18.626 -3.315 -20.748 1.00 94.88 204 LEU A CA 1
ATOM 1594 C C . LEU A 1 204 ? 18.912 -3.885 -19.359 1.00 94.88 204 LEU A C 1
ATOM 1596 O O . LEU A 1 204 ? 20.074 -3.961 -18.966 1.00 94.88 204 LEU A O 1
ATOM 1600 N N . LEU A 1 205 ? 17.877 -4.289 -18.629 1.00 95.56 205 LEU A N 1
ATOM 1601 C CA . LEU A 1 205 ? 18.005 -4.834 -17.279 1.00 95.56 205 LEU A CA 1
ATOM 1602 C C . LEU A 1 205 ? 17.439 -6.248 -17.244 1.00 95.56 205 LEU A C 1
ATOM 1604 O O . LEU A 1 205 ? 16.299 -6.457 -17.656 1.00 95.56 205 LEU A O 1
ATOM 1608 N N . ALA A 1 206 ? 18.224 -7.193 -16.734 1.00 95.81 206 ALA A N 1
ATOM 1609 C CA . ALA A 1 206 ? 17.737 -8.514 -16.347 1.00 95.81 206 ALA A CA 1
ATOM 1610 C C . ALA A 1 206 ? 17.411 -8.500 -14.851 1.00 95.81 206 ALA A C 1
ATOM 1612 O O . ALA A 1 206 ? 18.198 -7.957 -14.065 1.00 95.81 206 ALA A O 1
ATOM 1613 N N . LEU A 1 207 ? 16.268 -9.068 -14.465 1.00 95.56 207 LEU A N 1
ATOM 1614 C CA . LEU A 1 207 ? 15.838 -9.137 -13.067 1.00 95.56 207 LEU A CA 1
ATOM 1615 C C . LEU A 1 207 ? 15.873 -10.571 -12.526 1.00 95.56 207 LEU A C 1
ATOM 1617 O O . LEU A 1 207 ? 15.938 -11.540 -13.285 1.00 95.56 207 LEU A O 1
ATOM 1621 N N . ALA A 1 208 ? 15.815 -10.693 -11.200 1.00 93.25 208 ALA A N 1
ATOM 1622 C CA . ALA A 1 208 ? 15.950 -11.955 -10.477 1.00 93.25 208 ALA A CA 1
ATOM 1623 C C . ALA A 1 208 ? 14.902 -13.017 -10.856 1.00 93.25 208 ALA A C 1
ATOM 1625 O O . ALA A 1 208 ? 15.214 -14.207 -10.832 1.00 93.25 208 ALA A O 1
ATOM 1626 N N . ASP A 1 209 ? 13.705 -12.607 -11.269 1.00 90.19 209 ASP A N 1
ATOM 1627 C CA . ASP A 1 209 ? 12.643 -13.508 -11.729 1.00 90.19 209 ASP A CA 1
ATOM 1628 C C . ASP A 1 209 ? 12.755 -13.937 -13.205 1.00 90.19 209 ASP A C 1
ATOM 1630 O O . ASP A 1 209 ? 11.899 -14.657 -13.719 1.00 90.19 209 ASP A O 1
ATOM 1634 N N . GLY A 1 210 ? 13.814 -13.508 -13.895 1.00 92.19 210 GLY A N 1
ATOM 1635 C CA . GLY A 1 210 ? 14.092 -13.841 -15.291 1.00 92.19 210 GLY A CA 1
ATOM 1636 C C . GLY A 1 210 ? 13.494 -12.873 -16.312 1.00 92.19 210 GLY A C 1
ATOM 1637 O O . GLY A 1 210 ? 13.753 -13.028 -17.514 1.00 92.19 210 GLY A O 1
ATOM 1638 N N . ARG A 1 211 ? 12.734 -11.855 -15.888 1.00 92.94 211 ARG A N 1
ATOM 1639 C CA . ARG A 1 211 ? 12.241 -10.841 -16.824 1.00 92.94 211 ARG A CA 1
ATOM 1640 C C . ARG A 1 211 ? 13.356 -9.925 -17.308 1.00 92.94 211 ARG A C 1
ATOM 1642 O O . ARG A 1 211 ? 14.385 -9.741 -16.656 1.00 92.94 211 ARG A O 1
ATOM 1649 N N . HIS A 1 212 ? 13.087 -9.300 -18.447 1.00 93.12 212 HIS A N 1
ATOM 1650 C CA . HIS A 1 212 ? 13.928 -8.259 -19.009 1.00 93.12 212 HIS A CA 1
ATOM 1651 C C . HIS A 1 212 ? 13.090 -7.005 -19.213 1.00 93.12 212 HIS A C 1
ATOM 1653 O O . HIS A 1 212 ? 12.039 -7.071 -19.843 1.00 93.12 212 HIS A O 1
ATOM 1659 N N . THR A 1 213 ? 13.572 -5.879 -18.703 1.00 92.50 213 THR A N 1
ATOM 1660 C CA . THR A 1 213 ? 12.960 -4.564 -18.921 1.00 92.50 213 THR A CA 1
ATOM 1661 C C . THR A 1 213 ? 14.001 -3.599 -19.487 1.00 92.50 213 THR A C 1
ATOM 1663 O O . THR A 1 213 ? 15.189 -3.935 -19.588 1.00 92.50 213 THR A O 1
ATOM 1666 N N . ARG A 1 214 ? 13.579 -2.418 -19.936 1.00 92.81 214 ARG A N 1
ATOM 1667 C CA . ARG A 1 214 ? 14.466 -1.486 -20.639 1.00 92.81 214 ARG A CA 1
ATOM 1668 C C . ARG A 1 214 ? 14.103 -0.033 -20.393 1.00 92.81 214 ARG A C 1
ATOM 1670 O O . ARG A 1 214 ? 12.936 0.315 -20.456 1.00 92.81 214 ARG A O 1
ATOM 1677 N N . GLN A 1 215 ? 15.120 0.816 -20.261 1.00 92.00 215 GLN A N 1
ATOM 1678 C CA . GLN A 1 215 ? 14.959 2.268 -20.189 1.00 92.00 215 GLN A CA 1
ATOM 1679 C C . GLN A 1 215 ? 15.598 2.946 -21.410 1.00 92.00 215 GLN A C 1
ATOM 1681 O O . GLN A 1 215 ? 16.754 2.648 -21.729 1.00 92.00 215 GLN A O 1
ATOM 1686 N N . PRO A 1 216 ? 14.913 3.884 -22.092 1.00 91.44 216 PRO A N 1
ATOM 1687 C CA . PRO A 1 216 ? 15.506 4.653 -23.184 1.00 91.44 216 PRO A CA 1
ATOM 1688 C C . PRO A 1 216 ? 16.756 5.432 -22.744 1.00 91.44 216 PRO A C 1
ATOM 1690 O O . PRO A 1 216 ? 16.711 6.215 -21.793 1.00 91.44 216 PRO A O 1
ATOM 1693 N N . LEU A 1 217 ? 17.859 5.310 -23.489 1.00 90.06 217 LEU A N 1
ATOM 1694 C CA . LEU A 1 217 ? 19.108 6.032 -23.203 1.00 90.06 217 LEU A CA 1
ATOM 1695 C C . LEU A 1 217 ? 18.944 7.551 -23.281 1.00 90.06 217 LEU A C 1
ATOM 1697 O O . LEU A 1 217 ? 19.598 8.282 -22.542 1.00 90.06 217 LEU A O 1
ATOM 1701 N N . ARG A 1 218 ? 18.025 8.037 -24.122 1.00 88.62 218 ARG A N 1
ATOM 1702 C CA . ARG A 1 218 ? 17.709 9.471 -24.244 1.00 88.62 218 ARG A CA 1
ATOM 1703 C C . ARG A 1 218 ? 17.243 10.115 -22.931 1.00 88.62 218 ARG A C 1
ATOM 1705 O O . ARG A 1 218 ? 17.300 11.333 -22.814 1.00 88.62 218 ARG A O 1
ATOM 1712 N N . TRP A 1 219 ? 16.772 9.324 -21.963 1.00 86.56 219 TRP A N 1
ATOM 1713 C CA . TRP A 1 219 ? 16.373 9.816 -20.639 1.00 86.56 219 TRP A CA 1
ATOM 1714 C C . TRP A 1 219 ? 17.563 10.018 -19.693 1.00 86.56 219 TRP A C 1
ATOM 1716 O O . TRP A 1 219 ? 17.433 10.706 -18.687 1.00 86.56 219 TRP A O 1
ATOM 1726 N N . ALA A 1 220 ? 18.737 9.485 -20.038 1.00 86.50 220 ALA A N 1
ATOM 1727 C CA . ALA A 1 220 ? 19.982 9.682 -19.309 1.00 86.50 220 ALA A CA 1
ATOM 1728 C C . ALA A 1 220 ? 21.104 10.112 -20.277 1.00 86.50 220 ALA A C 1
ATOM 1730 O O . ALA A 1 220 ? 21.945 9.288 -20.649 1.00 86.50 220 ALA A O 1
ATOM 1731 N N . PRO A 1 221 ? 21.161 11.401 -20.674 1.00 88.19 221 PRO A N 1
ATOM 1732 C CA . PRO A 1 221 ? 22.115 11.892 -21.675 1.00 88.19 221 PRO A CA 1
ATOM 1733 C C . PRO A 1 221 ? 23.577 11.523 -21.382 1.00 88.19 221 PRO A C 1
ATOM 1735 O O . PRO A 1 221 ? 24.293 11.090 -22.279 1.00 88.19 221 PRO A O 1
ATOM 1738 N N . ALA A 1 222 ? 24.001 11.579 -20.114 1.00 90.31 222 ALA A N 1
ATOM 1739 C CA . ALA A 1 222 ? 25.358 11.193 -19.721 1.00 90.31 222 ALA A CA 1
ATOM 1740 C C . ALA A 1 222 ? 25.665 9.700 -19.956 1.00 90.31 222 ALA A C 1
ATOM 1742 O O . ALA A 1 222 ? 26.800 9.354 -20.265 1.00 90.31 222 ALA A O 1
ATOM 1743 N N . LEU A 1 223 ? 24.670 8.809 -19.841 1.00 90.88 223 LEU A N 1
ATOM 1744 C CA . LEU A 1 223 ? 24.828 7.392 -20.195 1.00 90.88 223 LEU A CA 1
ATOM 1745 C C . LEU A 1 223 ? 24.832 7.191 -21.709 1.00 90.88 223 LEU A C 1
ATOM 1747 O O . LEU A 1 223 ? 25.573 6.347 -22.217 1.00 90.88 223 LEU A O 1
ATOM 1751 N N . HIS A 1 224 ? 24.028 7.972 -22.431 1.00 89.88 224 HIS A N 1
ATOM 1752 C CA . HIS A 1 224 ? 23.992 7.936 -23.888 1.00 89.88 224 HIS A CA 1
ATOM 1753 C C . HIS A 1 224 ? 25.347 8.327 -24.501 1.00 89.88 224 HIS A C 1
ATOM 1755 O O . HIS A 1 224 ? 25.803 7.671 -25.433 1.00 89.88 224 HIS A O 1
ATOM 1761 N N . GLU A 1 225 ? 26.038 9.313 -23.930 1.00 90.44 225 GLU A N 1
ATOM 1762 C CA . GLU A 1 225 ? 27.362 9.760 -24.393 1.00 90.44 225 GLU A CA 1
ATOM 1763 C C . GLU A 1 225 ? 28.532 8.896 -23.888 1.00 90.44 225 GLU A C 1
ATOM 1765 O O . GLU A 1 225 ? 29.625 8.949 -24.454 1.00 90.44 225 GLU A O 1
ATOM 1770 N N . ALA A 1 226 ? 28.321 8.097 -22.838 1.00 92.38 226 ALA A N 1
ATOM 1771 C CA . ALA A 1 226 ? 29.364 7.285 -22.220 1.00 92.38 226 ALA A CA 1
ATOM 1772 C C . ALA A 1 226 ? 29.843 6.130 -23.113 1.00 92.38 226 ALA A C 1
ATOM 1774 O O . ALA A 1 226 ? 29.055 5.491 -23.817 1.00 92.38 226 ALA A O 1
ATOM 1775 N N . ASP A 1 227 ? 31.136 5.810 -23.022 1.00 92.94 227 ASP A N 1
ATOM 1776 C CA . ASP A 1 227 ? 31.710 4.636 -23.679 1.00 92.94 227 ASP A CA 1
ATOM 1777 C C . ASP A 1 227 ? 31.367 3.322 -22.946 1.00 92.94 227 ASP A C 1
ATOM 1779 O O . ASP A 1 227 ? 30.824 3.304 -21.838 1.00 92.94 227 ASP A O 1
ATOM 1783 N N . ALA A 1 228 ? 31.693 2.183 -23.565 1.00 90.62 228 ALA A N 1
ATOM 1784 C CA . ALA A 1 228 ? 31.399 0.862 -23.005 1.00 90.62 228 ALA A CA 1
ATOM 1785 C C . ALA A 1 228 ? 32.075 0.604 -21.643 1.00 90.62 228 ALA A C 1
ATOM 1787 O O . ALA A 1 228 ? 31.515 -0.100 -20.804 1.00 90.62 228 ALA A O 1
ATOM 1788 N N . THR A 1 229 ? 33.257 1.180 -21.403 1.00 93.06 229 THR A N 1
ATOM 1789 C CA . THR A 1 229 ? 33.988 1.019 -20.136 1.00 93.06 229 THR A CA 1
ATOM 1790 C C . THR A 1 229 ? 33.283 1.778 -19.022 1.00 93.06 229 THR A C 1
ATOM 1792 O O . THR A 1 229 ? 33.108 1.250 -17.927 1.00 93.06 229 THR A O 1
ATOM 1795 N N . GLN A 1 230 ? 32.841 3.002 -19.303 1.00 93.62 230 GLN A N 1
ATOM 1796 C CA . GLN A 1 230 ? 32.103 3.836 -18.359 1.00 93.62 230 GLN A CA 1
ATOM 1797 C C . GLN A 1 230 ? 30.715 3.256 -18.053 1.00 93.62 230 GLN A C 1
ATOM 1799 O O . GLN A 1 230 ? 30.307 3.201 -16.893 1.00 93.62 230 GLN A O 1
ATOM 1804 N N . ARG A 1 231 ? 30.011 2.752 -19.074 1.00 93.62 231 ARG A N 1
ATOM 1805 C CA . ARG A 1 231 ? 28.703 2.088 -18.924 1.00 93.62 231 ARG A CA 1
ATOM 1806 C C . ARG A 1 231 ? 28.768 0.806 -18.089 1.00 93.62 231 ARG A C 1
ATOM 1808 O O . ARG A 1 231 ? 27.791 0.470 -17.427 1.00 93.62 231 ARG A O 1
ATOM 1815 N N . ALA A 1 232 ? 29.909 0.118 -18.062 1.00 93.00 232 ALA A N 1
ATOM 1816 C CA . ALA A 1 232 ? 30.103 -1.068 -17.228 1.00 93.00 232 ALA A CA 1
ATOM 1817 C C . ALA A 1 232 ? 30.295 -0.753 -15.727 1.00 93.00 232 ALA A C 1
ATOM 1819 O O . ALA A 1 232 ? 30.256 -1.666 -14.907 1.00 93.00 232 ALA A O 1
ATOM 1820 N N . GLN A 1 233 ? 30.503 0.513 -15.342 1.00 94.56 233 GLN A N 1
ATOM 1821 C CA . GLN A 1 233 ? 30.764 0.926 -13.954 1.00 94.56 233 GLN A CA 1
ATOM 1822 C C . GLN A 1 233 ? 29.484 1.316 -13.206 1.00 94.56 233 GLN A C 1
ATOM 1824 O O . GLN A 1 233 ? 29.344 2.442 -12.717 1.00 94.56 233 GLN A O 1
ATOM 1829 N N . TRP A 1 234 ? 28.543 0.382 -13.127 1.00 95.69 234 TRP A N 1
ATOM 1830 C CA . TRP A 1 234 ? 27.283 0.585 -12.427 1.00 95.69 234 TRP A CA 1
ATOM 1831 C C . TRP A 1 234 ? 27.296 0.008 -11.007 1.00 95.69 234 TRP A C 1
ATOM 1833 O O . TRP A 1 234 ? 28.084 -0.879 -10.678 1.00 95.69 234 TRP A O 1
ATOM 1843 N N . VAL A 1 235 ? 26.415 0.529 -10.151 1.00 95.31 235 VAL A N 1
ATOM 1844 C CA . VAL A 1 235 ? 26.179 0.038 -8.784 1.00 95.31 235 VAL A CA 1
ATOM 1845 C C . VAL A 1 235 ? 24.682 -0.030 -8.494 1.00 95.31 235 VAL A C 1
ATOM 1847 O O . VAL A 1 235 ? 23.919 0.810 -8.975 1.00 95.31 235 VAL A O 1
ATOM 1850 N N . HIS A 1 236 ? 24.262 -1.001 -7.685 1.00 95.94 236 HIS A N 1
ATOM 1851 C CA . HIS A 1 236 ? 22.880 -1.086 -7.212 1.00 95.94 236 HIS A CA 1
ATOM 1852 C C . HIS A 1 236 ? 22.546 0.026 -6.212 1.00 95.94 236 HIS A C 1
ATOM 1854 O O . HIS A 1 236 ? 23.406 0.505 -5.468 1.00 95.94 236 HIS A O 1
ATOM 1860 N N . THR A 1 237 ? 21.269 0.391 -6.154 1.00 91.56 237 THR A N 1
ATOM 1861 C CA . THR A 1 237 ? 20.671 1.041 -4.982 1.00 91.56 237 THR A CA 1
ATOM 1862 C C . THR A 1 237 ? 20.622 0.078 -3.794 1.00 91.56 237 THR A C 1
ATOM 1864 O O . THR A 1 237 ? 20.763 -1.136 -3.952 1.00 91.56 237 THR A O 1
ATOM 1867 N N . ALA A 1 238 ? 20.410 0.606 -2.586 1.00 84.50 238 ALA A N 1
ATOM 1868 C CA . ALA A 1 238 ? 20.407 -0.197 -1.360 1.00 84.50 238 ALA A CA 1
ATOM 1869 C C . ALA A 1 238 ? 19.347 -1.317 -1.360 1.00 84.50 238 ALA A C 1
ATOM 1871 O O . ALA A 1 238 ? 19.575 -2.374 -0.778 1.00 84.50 238 ALA A O 1
ATOM 1872 N N . ASP A 1 239 ? 18.214 -1.098 -2.029 1.00 81.56 239 ASP A N 1
ATOM 1873 C CA . ASP A 1 239 ? 17.123 -2.068 -2.170 1.00 81.56 239 ASP A CA 1
ATOM 1874 C C . ASP A 1 239 ? 17.293 -3.033 -3.363 1.00 81.56 239 ASP A C 1
ATOM 1876 O O . ASP A 1 239 ? 16.545 -4.006 -3.481 1.00 81.56 239 ASP A O 1
ATOM 1880 N N . GLY A 1 240 ? 18.286 -2.803 -4.232 1.00 92.06 240 GLY A N 1
ATOM 1881 C CA . GLY A 1 240 ? 18.534 -3.591 -5.444 1.00 92.06 240 GLY A CA 1
ATOM 1882 C C . GLY A 1 240 ? 17.555 -3.326 -6.596 1.00 92.06 240 GLY A C 1
ATOM 1883 O O . GLY A 1 240 ? 17.634 -4.003 -7.621 1.00 92.06 240 GLY A O 1
ATOM 1884 N N . LEU A 1 241 ? 16.652 -2.351 -6.444 1.00 92.81 241 LEU A N 1
ATOM 1885 C CA . LEU A 1 241 ? 15.592 -2.010 -7.404 1.00 92.81 241 LEU A CA 1
ATOM 1886 C C . LEU A 1 241 ? 15.974 -0.874 -8.360 1.00 92.81 241 LEU A C 1
ATOM 1888 O O . LEU A 1 241 ? 15.160 -0.428 -9.166 1.00 92.81 241 LEU A O 1
ATOM 1892 N N . GLY A 1 242 ? 17.199 -0.375 -8.268 1.00 95.00 242 GLY A N 1
ATOM 1893 C CA . GLY A 1 242 ? 17.695 0.689 -9.118 1.00 95.00 242 GLY A CA 1
ATOM 1894 C C . GLY A 1 242 ? 19.185 0.568 -9.383 1.00 95.00 242 GLY A C 1
ATOM 1895 O O . GLY A 1 242 ? 19.914 -0.179 -8.722 1.00 95.00 242 GLY A O 1
ATOM 1896 N N . VAL A 1 243 ? 19.633 1.322 -10.384 1.00 96.50 243 VAL A N 1
ATOM 1897 C CA . VAL A 1 243 ? 21.021 1.311 -10.853 1.00 96.50 243 VAL A CA 1
ATOM 1898 C C . VAL A 1 243 ? 21.550 2.736 -10.956 1.00 96.50 243 VAL A C 1
ATOM 1900 O O . VAL A 1 243 ? 20.883 3.632 -11.475 1.00 96.50 243 VAL A O 1
ATOM 1903 N N . ASN A 1 244 ? 22.768 2.947 -10.464 1.00 96.00 244 ASN A N 1
ATOM 1904 C CA . ASN A 1 244 ? 23.508 4.203 -10.536 1.00 96.00 244 ASN A CA 1
ATOM 1905 C C . ASN A 1 244 ? 24.827 4.022 -11.295 1.00 96.00 244 ASN A C 1
ATOM 1907 O O . ASN A 1 244 ? 25.423 2.950 -11.264 1.00 96.00 244 ASN A O 1
ATOM 1911 N N . TRP A 1 245 ? 25.336 5.114 -11.871 1.00 96.31 245 TRP A N 1
ATOM 1912 C CA . TRP A 1 245 ? 26.683 5.204 -12.454 1.00 96.31 245 TRP A CA 1
ATOM 1913 C C . TRP A 1 245 ? 27.462 6.347 -11.793 1.00 96.31 245 TRP A C 1
ATOM 1915 O O . TRP A 1 245 ? 27.566 7.429 -12.374 1.00 96.31 245 TRP A O 1
ATOM 1925 N N . PRO A 1 246 ? 28.017 6.143 -10.582 1.00 94.12 246 PRO A N 1
ATOM 1926 C CA . PRO A 1 246 ? 28.613 7.216 -9.780 1.00 94.12 246 PRO A CA 1
ATOM 1927 C C . PRO A 1 246 ? 29.787 7.937 -10.457 1.00 94.12 246 PRO A C 1
ATOM 1929 O O . PRO A 1 246 ? 30.103 9.072 -10.111 1.00 94.12 246 PRO A O 1
ATOM 1932 N N . ALA A 1 247 ? 30.446 7.277 -11.415 1.00 92.62 247 ALA A N 1
ATOM 1933 C CA . ALA A 1 247 ? 31.533 7.858 -12.201 1.00 92.62 247 ALA A CA 1
ATOM 1934 C C . ALA A 1 247 ? 31.050 8.870 -13.261 1.00 92.62 247 ALA A C 1
ATOM 1936 O O . ALA A 1 247 ? 31.848 9.677 -13.734 1.00 92.62 247 ALA A O 1
ATOM 1937 N N . LEU A 1 248 ? 29.769 8.823 -13.640 1.00 93.12 248 LEU A N 1
ATOM 1938 C CA . LEU A 1 248 ? 29.161 9.670 -14.672 1.00 93.12 248 LEU A CA 1
ATOM 1939 C C . LEU A 1 248 ? 28.179 10.686 -14.084 1.00 93.12 248 LEU A C 1
ATOM 1941 O O . LEU A 1 248 ? 28.076 11.807 -14.575 1.00 93.12 248 LEU A O 1
ATOM 1945 N N . LEU A 1 249 ? 27.439 10.284 -13.050 1.00 91.50 249 LEU A N 1
ATOM 1946 C CA . LEU A 1 249 ? 26.324 11.031 -12.479 1.00 91.50 249 LEU A CA 1
ATOM 1947 C C . LEU A 1 249 ? 26.348 10.921 -10.948 1.00 91.50 249 LEU A C 1
ATOM 1949 O O . LEU A 1 249 ? 26.737 9.874 -10.426 1.00 91.50 249 LEU A O 1
ATOM 1953 N N . PRO A 1 250 ? 25.887 11.947 -10.209 1.00 91.06 250 PRO A N 1
ATOM 1954 C CA . PRO A 1 250 ? 25.634 11.811 -8.780 1.00 91.06 250 PRO A CA 1
ATOM 1955 C C . PRO A 1 250 ? 24.698 10.630 -8.510 1.00 91.06 250 PRO A C 1
ATOM 1957 O O . PRO A 1 250 ? 23.674 10.480 -9.178 1.00 91.06 250 PRO A O 1
ATOM 1960 N N . ALA A 1 251 ? 25.053 9.794 -7.533 1.00 89.88 251 ALA A N 1
ATOM 1961 C CA . ALA A 1 251 ? 24.212 8.671 -7.146 1.00 89.88 251 ALA A CA 1
ATOM 1962 C C . ALA A 1 251 ? 22.871 9.180 -6.601 1.00 89.88 251 ALA A C 1
ATOM 1964 O O . ALA A 1 251 ? 22.836 10.061 -5.741 1.00 89.88 251 ALA A O 1
ATOM 1965 N N . GLN A 1 252 ? 21.781 8.607 -7.103 1.00 90.19 252 GLN A N 1
ATOM 1966 C CA . GLN A 1 252 ? 20.426 8.891 -6.649 1.00 90.19 252 GLN A CA 1
ATOM 1967 C C . GLN A 1 252 ? 19.951 7.758 -5.744 1.00 90.19 252 GLN A C 1
ATOM 1969 O O . GLN A 1 252 ? 20.259 6.592 -5.998 1.00 90.19 252 GLN A O 1
ATOM 1974 N N . GLU A 1 253 ? 19.173 8.086 -4.714 1.00 87.94 253 GLU A N 1
ATOM 1975 C CA . GLU A 1 253 ? 18.658 7.109 -3.745 1.00 87.94 253 GLU A CA 1
ATOM 1976 C C . GLU A 1 253 ? 17.883 5.971 -4.424 1.00 87.94 253 GLU A C 1
ATOM 1978 O O . GLU A 1 253 ? 18.112 4.801 -4.125 1.00 87.94 253 GLU A O 1
ATOM 1983 N N . ARG A 1 254 ? 17.036 6.315 -5.403 1.00 86.81 254 ARG A N 1
ATOM 1984 C CA . ARG A 1 254 ? 16.246 5.361 -6.197 1.00 86.81 254 ARG A CA 1
ATOM 1985 C C . ARG A 1 254 ? 16.945 4.861 -7.463 1.00 86.81 254 ARG A C 1
ATOM 1987 O O . ARG A 1 254 ? 16.438 3.949 -8.106 1.00 86.81 254 ARG A O 1
ATOM 1994 N N . GLY A 1 255 ? 18.114 5.405 -7.793 1.00 92.44 255 GLY A N 1
ATOM 1995 C CA . GLY A 1 255 ? 18.849 5.084 -9.015 1.00 92.44 255 GLY A CA 1
ATOM 1996 C C . GLY A 1 255 ? 18.569 6.042 -10.172 1.00 92.44 255 GLY A C 1
ATOM 1997 O O . GLY A 1 255 ? 17.556 6.731 -10.205 1.00 92.44 255 GLY A O 1
ATOM 1998 N N . VAL A 1 256 ? 19.492 6.072 -11.135 1.00 92.19 256 VAL A N 1
ATOM 1999 C CA . VAL A 1 256 ? 19.311 6.728 -12.445 1.00 92.19 256 VAL A CA 1
ATOM 2000 C C . VAL A 1 256 ? 18.346 5.922 -13.322 1.00 92.19 256 VAL A C 1
ATOM 2002 O O . VAL A 1 256 ? 17.633 6.482 -14.154 1.00 92.19 256 VAL A O 1
ATOM 2005 N N . VAL A 1 257 ? 18.333 4.603 -13.131 1.00 93.06 257 VAL A N 1
ATOM 2006 C CA . VAL A 1 257 ? 17.317 3.690 -13.658 1.00 93.06 257 VAL A CA 1
ATOM 2007 C C . VAL A 1 257 ? 16.562 3.107 -12.472 1.00 93.06 257 VAL A C 1
ATOM 2009 O O . VAL A 1 257 ? 17.198 2.592 -11.550 1.00 93.06 257 VAL A O 1
ATOM 2012 N N . VAL A 1 258 ? 15.230 3.186 -12.504 1.00 94.06 258 VAL A N 1
ATOM 2013 C CA . VAL A 1 258 ? 14.333 2.781 -11.409 1.00 94.06 258 VAL A CA 1
ATOM 2014 C C . VAL A 1 258 ? 13.440 1.640 -11.898 1.00 94.06 258 VAL A C 1
ATOM 2016 O O . VAL A 1 258 ? 12.497 1.869 -12.654 1.00 94.06 258 VAL A O 1
ATOM 2019 N N . VAL A 1 259 ? 13.733 0.403 -11.489 1.00 95.44 259 VAL A N 1
ATOM 2020 C CA . VAL A 1 259 ? 13.068 -0.806 -12.011 1.00 95.44 259 VAL A CA 1
ATOM 2021 C C . VAL A 1 259 ? 11.559 -0.829 -11.764 1.00 95.44 259 VAL A C 1
ATOM 2023 O O . VAL A 1 259 ? 10.848 -1.139 -12.717 1.00 95.44 259 VAL A O 1
ATOM 2026 N N . PRO A 1 260 ? 11.034 -0.480 -10.568 1.00 93.88 260 PRO A N 1
ATOM 2027 C CA . PRO A 1 260 ? 9.591 -0.456 -10.343 1.00 93.88 260 PRO A CA 1
ATOM 2028 C C . PRO A 1 260 ? 8.831 0.367 -11.386 1.00 93.88 260 PRO A C 1
ATOM 2030 O O . PRO A 1 260 ? 7.800 -0.086 -11.863 1.00 93.88 260 PRO A O 1
ATOM 2033 N N . ASN A 1 261 ? 9.377 1.509 -11.817 1.00 93.31 261 ASN A N 1
ATOM 2034 C CA . ASN A 1 261 ? 8.745 2.331 -12.848 1.00 93.31 261 ASN A CA 1
ATOM 2035 C C . ASN A 1 261 ? 8.701 1.603 -14.193 1.00 93.31 261 ASN A C 1
ATOM 2037 O O . ASN A 1 261 ? 7.660 1.574 -14.827 1.00 93.31 261 ASN A O 1
ATOM 2041 N N . GLN A 1 262 ? 9.808 0.978 -14.609 1.00 93.75 262 GLN A N 1
ATOM 2042 C CA . GLN A 1 262 ? 9.861 0.283 -15.901 1.00 93.75 262 GLN A CA 1
ATOM 2043 C C . GLN A 1 262 ? 8.917 -0.923 -15.937 1.00 93.75 262 GLN A C 1
ATOM 2045 O O . GLN A 1 262 ? 8.198 -1.131 -16.904 1.00 93.75 262 GLN A O 1
ATOM 2050 N N . VAL A 1 263 ? 8.868 -1.686 -14.846 1.00 95.00 263 VAL A N 1
ATOM 2051 C CA . VAL A 1 263 ? 7.962 -2.832 -14.731 1.00 95.00 263 VAL A CA 1
ATOM 2052 C C . VAL A 1 263 ? 6.496 -2.392 -14.677 1.00 95.00 263 VAL A C 1
ATOM 2054 O O . VAL A 1 263 ? 5.620 -3.087 -15.193 1.00 95.00 263 VAL A O 1
ATOM 2057 N N . TRP A 1 264 ? 6.214 -1.262 -14.033 1.00 95.50 264 TRP A N 1
ATOM 2058 C CA . TRP A 1 264 ? 4.871 -0.696 -13.991 1.00 95.50 264 TRP A CA 1
ATOM 2059 C C . TRP A 1 264 ? 4.432 -0.166 -15.362 1.00 95.50 264 TRP A C 1
ATOM 2061 O O . TRP A 1 264 ? 3.315 -0.443 -15.796 1.00 95.50 264 TRP A O 1
ATOM 2071 N N . ASP A 1 265 ? 5.339 0.478 -16.098 1.00 93.62 265 ASP A N 1
ATOM 2072 C CA . ASP A 1 265 ? 5.114 0.870 -17.491 1.00 93.62 265 ASP A CA 1
ATOM 2073 C C . ASP A 1 265 ? 4.817 -0.362 -18.368 1.00 93.62 265 ASP A C 1
ATOM 2075 O O . ASP A 1 265 ? 3.827 -0.364 -19.101 1.00 93.62 265 ASP A O 1
ATOM 2079 N N . ASP A 1 266 ? 5.587 -1.451 -18.229 1.00 93.56 266 ASP A N 1
ATOM 2080 C CA . ASP A 1 266 ? 5.341 -2.722 -18.934 1.00 93.56 266 ASP A CA 1
ATOM 2081 C C . ASP A 1 266 ? 3.932 -3.282 -18.620 1.00 93.56 266 ASP A C 1
ATOM 2083 O O . ASP A 1 266 ? 3.243 -3.821 -19.496 1.00 93.56 266 ASP A O 1
ATOM 2087 N N . ARG A 1 267 ? 3.463 -3.120 -17.373 1.00 94.69 267 ARG A N 1
ATOM 2088 C CA . ARG A 1 267 ? 2.115 -3.525 -16.942 1.00 94.69 267 ARG A CA 1
ATOM 2089 C C . ARG A 1 267 ? 1.026 -2.695 -17.623 1.00 94.69 267 ARG A C 1
ATOM 2091 O O . ARG A 1 267 ? 0.036 -3.263 -18.094 1.00 94.69 267 ARG A O 1
ATOM 2098 N N . TYR A 1 268 ? 1.215 -1.381 -17.731 1.00 97.06 268 TYR A N 1
ATOM 2099 C CA . TYR A 1 268 ? 0.311 -0.512 -18.485 1.00 97.06 268 TYR A CA 1
ATOM 2100 C C . TYR A 1 268 ? 0.297 -0.834 -19.977 1.00 97.06 268 TYR A C 1
ATOM 2102 O O . TYR A 1 268 ? -0.782 -0.942 -20.569 1.00 97.06 268 TYR A O 1
ATOM 2110 N N . GLU A 1 269 ? 1.464 -1.039 -20.588 1.00 95.38 269 GLU A N 1
ATOM 2111 C CA . GLU A 1 269 ? 1.568 -1.395 -22.004 1.00 95.38 269 GLU A CA 1
ATOM 2112 C C . GLU A 1 269 ? 0.803 -2.688 -22.317 1.00 95.38 269 GLU A C 1
ATOM 2114 O O . GLU A 1 269 ? 0.079 -2.756 -23.316 1.00 95.38 269 GLU A O 1
ATOM 2119 N N . ALA A 1 270 ? 0.879 -3.692 -21.439 1.00 96.19 270 ALA A N 1
ATOM 2120 C CA . ALA A 1 270 ? 0.131 -4.935 -21.591 1.00 96.19 270 ALA A CA 1
ATOM 2121 C C . ALA A 1 270 ? -1.394 -4.722 -21.533 1.00 96.19 270 ALA A C 1
ATOM 2123 O O . ALA A 1 270 ? -2.123 -5.240 -22.389 1.00 96.19 270 ALA A O 1
ATOM 2124 N N . ALA A 1 271 ? -1.889 -3.924 -20.580 1.00 97.69 271 ALA A N 1
ATOM 2125 C CA . ALA A 1 271 ? -3.313 -3.594 -20.476 1.00 97.69 271 ALA A CA 1
ATOM 2126 C C . ALA A 1 271 ? -3.814 -2.811 -21.708 1.00 97.69 271 ALA A C 1
ATOM 2128 O O . ALA A 1 271 ? -4.873 -3.117 -22.266 1.00 97.69 271 ALA A O 1
ATOM 2129 N N . LEU A 1 272 ? -3.021 -1.858 -22.210 1.00 98.12 272 LEU A N 1
ATOM 2130 C CA . LEU A 1 272 ? -3.325 -1.109 -23.435 1.00 98.12 272 LEU A CA 1
ATOM 2131 C C . LEU A 1 272 ? -3.302 -1.998 -24.686 1.00 98.12 272 LEU A C 1
ATOM 2133 O O . LEU A 1 272 ? -4.160 -1.856 -25.560 1.00 98.12 272 LEU A O 1
ATOM 2137 N N . ALA A 1 273 ? -2.382 -2.960 -24.772 1.00 97.62 273 ALA A N 1
ATOM 2138 C CA . ALA A 1 273 ? -2.360 -3.936 -25.860 1.00 97.62 273 ALA A CA 1
ATOM 2139 C C . ALA A 1 273 ? -3.625 -4.814 -25.851 1.00 97.62 273 ALA A C 1
ATOM 2141 O O . ALA A 1 273 ? -4.230 -5.063 -26.903 1.00 97.62 273 ALA A O 1
ATOM 2142 N N . ARG A 1 274 ? -4.093 -5.230 -24.663 1.00 97.88 274 ARG A N 1
ATOM 2143 C CA . ARG A 1 274 ? -5.382 -5.927 -24.516 1.00 97.88 274 ARG A CA 1
ATOM 2144 C C . ARG A 1 274 ? -6.541 -5.036 -24.944 1.00 97.88 274 ARG A C 1
ATOM 2146 O O . ARG A 1 274 ? -7.378 -5.499 -25.721 1.00 97.88 274 ARG A O 1
ATOM 2153 N N . LEU A 1 275 ? -6.566 -3.768 -24.535 1.00 98.25 275 LEU A N 1
ATOM 2154 C CA . LEU A 1 275 ? -7.573 -2.792 -24.966 1.00 98.25 275 LEU A CA 1
ATOM 2155 C C . LEU A 1 275 ? -7.624 -2.664 -26.493 1.00 98.25 275 LEU A C 1
ATOM 2157 O O . LEU A 1 275 ? -8.697 -2.757 -27.097 1.00 98.25 275 LEU A O 1
ATOM 2161 N N . GLN A 1 276 ? -6.464 -2.518 -27.133 1.00 98.00 276 GLN A N 1
ATOM 2162 C CA . GLN A 1 276 ? -6.355 -2.444 -28.586 1.00 98.00 276 GLN A CA 1
ATOM 2163 C C . GLN A 1 276 ? -6.896 -3.717 -29.254 1.00 98.00 276 GLN A C 1
ATOM 2165 O O . GLN A 1 276 ? -7.654 -3.630 -30.224 1.00 98.00 276 GLN A O 1
ATOM 2170 N N . SER A 1 277 ? -6.588 -4.899 -28.708 1.00 97.88 277 SER A N 1
ATOM 2171 C CA . SER A 1 277 ? -7.108 -6.182 -29.210 1.00 97.88 277 SER A CA 1
ATOM 2172 C C . SER A 1 277 ? -8.639 -6.300 -29.117 1.00 97.88 277 SER A C 1
ATOM 2174 O O . SER A 1 277 ? -9.256 -7.050 -29.876 1.00 97.88 277 SER A O 1
ATOM 2176 N N . ARG A 1 278 ? -9.270 -5.521 -28.226 1.00 97.62 278 ARG A N 1
ATOM 2177 C CA . ARG A 1 278 ? -10.729 -5.403 -28.068 1.00 97.62 278 ARG A CA 1
ATOM 2178 C C . ARG A 1 278 ? -11.316 -4.199 -28.809 1.00 97.62 278 ARG A C 1
ATOM 2180 O O . ARG A 1 278 ? -12.418 -3.760 -28.487 1.00 97.62 278 ARG A O 1
ATOM 2187 N N . ALA A 1 279 ? -10.610 -3.680 -29.816 1.00 97.12 279 ALA A N 1
ATOM 2188 C CA . ALA A 1 279 ? -11.024 -2.520 -30.604 1.00 97.12 279 ALA A CA 1
ATOM 2189 C C . ALA A 1 279 ? -11.328 -1.285 -29.736 1.00 97.12 279 ALA A C 1
ATOM 2191 O O . ALA A 1 279 ? -12.297 -0.570 -29.989 1.00 97.12 279 ALA A O 1
ATOM 2192 N N . TRP A 1 280 ? -10.499 -1.057 -28.713 1.00 96.56 280 TRP A N 1
ATOM 2193 C CA . TRP A 1 280 ? -10.582 0.088 -27.802 1.00 96.56 280 TRP A CA 1
ATOM 2194 C C . TRP A 1 280 ? -11.830 0.132 -26.911 1.00 96.56 280 TRP A C 1
ATOM 2196 O O . TRP A 1 280 ? -12.155 1.174 -26.345 1.00 96.56 280 TRP A O 1
ATOM 2206 N N . LYS A 1 281 ? -12.517 -1.003 -26.747 1.00 96.31 281 LYS A N 1
ATOM 2207 C CA . LYS A 1 281 ? -13.678 -1.132 -25.861 1.00 96.31 281 LYS A CA 1
ATOM 2208 C C . LYS A 1 281 ? -13.241 -1.480 -24.442 1.00 96.31 281 LYS A C 1
ATOM 2210 O O . LYS A 1 281 ? -12.804 -2.602 -24.193 1.00 96.31 281 LYS A O 1
ATOM 2215 N N . LEU A 1 282 ? -13.360 -0.512 -23.534 1.00 95.75 282 LEU A N 1
ATOM 2216 C CA . LEU A 1 282 ? -12.969 -0.660 -22.129 1.00 95.75 282 LEU A CA 1
ATOM 2217 C C . LEU A 1 282 ? -13.815 -1.724 -21.413 1.00 95.75 282 LEU A C 1
ATOM 2219 O O . LEU A 1 282 ? -13.275 -2.603 -20.756 1.00 95.75 282 LEU A O 1
ATOM 2223 N N . ASP A 1 283 ? -15.128 -1.712 -21.633 1.00 96.31 283 ASP A N 1
ATOM 2224 C CA . ASP A 1 283 ? -16.100 -2.654 -21.058 1.00 96.31 283 ASP A CA 1
ATOM 2225 C C . ASP A 1 283 ? -15.923 -4.113 -21.523 1.00 96.31 283 ASP A C 1
ATOM 2227 O O . ASP A 1 283 ? -16.509 -5.031 -20.950 1.00 96.31 283 ASP A O 1
ATOM 2231 N N . ALA A 1 284 ? -15.102 -4.347 -22.550 1.00 96.94 284 ALA A N 1
ATOM 2232 C CA . ALA A 1 284 ? -14.749 -5.677 -23.039 1.00 96.94 284 ALA A CA 1
ATOM 2233 C C . ALA A 1 284 ? -13.508 -6.281 -22.347 1.00 96.94 284 ALA A C 1
ATOM 2235 O O . ALA A 1 284 ? -13.102 -7.397 -22.695 1.00 96.94 284 ALA A O 1
ATOM 2236 N N . LEU A 1 285 ? -12.883 -5.550 -21.420 1.00 97.62 285 LEU A N 1
ATOM 2237 C CA . LEU A 1 285 ? -11.722 -5.987 -20.645 1.00 97.62 285 LEU A CA 1
ATOM 2238 C C . LEU A 1 285 ? -12.112 -6.577 -19.286 1.00 97.62 285 LEU A C 1
ATOM 2240 O O . LEU A 1 285 ? -13.237 -6.408 -18.812 1.00 97.62 285 LEU A O 1
ATOM 2244 N N . SER A 1 286 ? -11.161 -7.270 -18.654 1.00 96.75 286 SER A N 1
ATOM 2245 C CA . SER A 1 286 ? -11.286 -7.679 -17.252 1.00 96.75 286 SER A CA 1
ATOM 2246 C C . SER A 1 286 ? -11.400 -6.449 -16.341 1.00 96.75 286 SER A C 1
ATOM 2248 O O . SER A 1 286 ? -10.951 -5.369 -16.714 1.00 96.75 286 SER A O 1
ATOM 2250 N N . ASP A 1 287 ? -11.987 -6.597 -15.151 1.00 95.56 287 ASP A N 1
ATOM 2251 C CA . ASP A 1 287 ? -12.084 -5.483 -14.191 1.00 95.56 287 ASP A CA 1
ATOM 2252 C C . ASP A 1 287 ? -10.695 -4.927 -13.818 1.00 95.56 287 ASP A C 1
ATOM 2254 O O . ASP A 1 287 ? -10.514 -3.717 -13.735 1.00 95.56 287 ASP A O 1
ATOM 2258 N N . GLU A 1 288 ? -9.694 -5.804 -13.705 1.00 95.75 288 GLU A N 1
ATOM 2259 C CA . GLU A 1 288 ? -8.295 -5.438 -13.470 1.00 95.75 288 GLU A CA 1
ATOM 2260 C C . GLU A 1 288 ? -7.711 -4.592 -14.613 1.00 95.75 288 GLU A C 1
ATOM 2262 O O . GLU A 1 288 ? -7.189 -3.503 -14.382 1.00 95.75 288 GLU A O 1
ATOM 2267 N N . ASP A 1 289 ? -7.851 -5.039 -15.866 1.00 97.69 289 ASP A N 1
ATOM 2268 C CA . ASP A 1 289 ? -7.350 -4.292 -17.027 1.00 97.69 289 ASP A CA 1
ATOM 2269 C C . ASP A 1 289 ? -8.102 -2.960 -17.215 1.00 97.69 289 ASP A C 1
ATOM 2271 O O . ASP A 1 289 ? -7.512 -1.981 -17.671 1.00 97.69 289 ASP A O 1
ATOM 2275 N N . GLN A 1 290 ? -9.393 -2.889 -16.861 1.00 98.50 290 GLN A N 1
ATOM 2276 C CA . GLN A 1 290 ? -10.147 -1.630 -16.880 1.00 98.50 290 GLN A CA 1
ATOM 2277 C C . GLN A 1 290 ? -9.557 -0.609 -15.903 1.00 98.50 290 GLN A C 1
ATOM 2279 O O . GLN A 1 290 ? -9.398 0.559 -16.263 1.00 98.50 290 GLN A O 1
ATOM 2284 N N . GLN A 1 291 ? -9.198 -1.054 -14.697 1.00 98.12 291 GLN A N 1
ATOM 2285 C CA . GLN A 1 291 ? -8.545 -0.225 -13.686 1.00 98.12 291 GLN A CA 1
ATOM 2286 C C . GLN A 1 291 ? -7.144 0.222 -14.132 1.00 98.12 291 GLN A C 1
ATOM 2288 O O . GLN A 1 291 ? -6.839 1.411 -14.059 1.00 98.12 291 GLN A O 1
ATOM 2293 N N . LEU A 1 292 ? -6.329 -0.686 -14.684 1.00 98.31 292 LEU A N 1
ATOM 2294 C CA . LEU A 1 292 ? -4.997 -0.360 -15.216 1.00 98.31 292 LEU A CA 1
ATOM 2295 C C . LEU A 1 292 ? -5.061 0.673 -16.352 1.00 98.31 292 LEU A C 1
ATOM 2297 O O . LEU A 1 292 ? -4.290 1.631 -16.367 1.00 98.31 292 LEU A O 1
ATOM 2301 N N . VAL A 1 293 ? -6.006 0.524 -17.285 1.00 98.62 293 VAL A N 1
ATOM 2302 C CA . VAL A 1 293 ? -6.212 1.504 -18.365 1.00 98.62 293 VAL A CA 1
ATOM 2303 C C . VAL A 1 293 ? -6.671 2.856 -17.814 1.00 98.62 293 VAL A C 1
ATOM 2305 O O . VAL A 1 293 ? -6.238 3.893 -18.317 1.00 98.62 293 VAL A O 1
ATOM 2308 N N . ALA A 1 294 ? -7.550 2.869 -16.808 1.00 98.69 294 ALA A N 1
ATOM 2309 C CA . ALA A 1 294 ? -8.025 4.105 -16.192 1.00 98.69 294 ALA A CA 1
ATOM 2310 C C . ALA A 1 294 ? -6.897 4.859 -15.470 1.00 98.69 294 ALA A C 1
ATOM 2312 O O . ALA A 1 294 ? -6.760 6.065 -15.674 1.00 98.69 294 ALA A O 1
ATOM 2313 N N . LEU A 1 295 ? -6.055 4.151 -14.708 1.00 98.50 295 LEU A N 1
ATOM 2314 C CA . LEU A 1 295 ? -4.866 4.720 -14.069 1.00 98.50 295 LEU A CA 1
ATOM 2315 C C . LEU A 1 295 ? -3.885 5.287 -15.098 1.00 98.50 295 LEU A C 1
ATOM 2317 O O . LEU A 1 295 ? -3.467 6.434 -14.967 1.00 98.50 295 LEU A O 1
ATOM 2321 N N . TRP A 1 296 ? -3.585 4.541 -16.168 1.00 98.38 296 TRP A N 1
ATOM 2322 C CA . TRP A 1 296 ? -2.701 5.038 -17.224 1.00 98.38 296 TRP A CA 1
ATOM 2323 C C . TRP A 1 296 ? -3.243 6.315 -17.875 1.00 98.38 296 TRP A C 1
ATOM 2325 O O . TRP A 1 296 ? -2.499 7.270 -18.078 1.00 98.38 296 TRP A O 1
ATOM 2335 N N . ARG A 1 297 ? -4.547 6.361 -18.188 1.00 98.44 297 ARG A N 1
ATOM 2336 C CA . ARG A 1 297 ? -5.198 7.548 -18.772 1.00 98.44 297 ARG A CA 1
ATOM 2337 C C . ARG A 1 297 ? -5.129 8.751 -17.840 1.00 98.44 297 ARG A C 1
ATOM 2339 O O . ARG A 1 297 ? -4.850 9.851 -18.304 1.00 98.44 297 ARG A O 1
ATOM 2346 N N . MET A 1 298 ? -5.372 8.526 -16.550 1.00 98.44 298 MET A N 1
ATOM 2347 C CA . MET A 1 298 ? -5.250 9.544 -15.512 1.00 98.44 298 MET A CA 1
ATOM 2348 C C . MET A 1 298 ? -3.824 10.092 -15.469 1.00 98.44 298 MET A C 1
ATOM 2350 O O . MET A 1 298 ? -3.629 11.294 -15.631 1.00 98.44 298 MET A O 1
ATOM 2354 N N . GLU A 1 299 ? -2.823 9.225 -15.313 1.00 97.50 299 GLU A N 1
ATOM 2355 C CA . GLU A 1 299 ? -1.430 9.661 -15.249 1.00 97.50 299 GLU A CA 1
ATOM 2356 C C . GLU A 1 299 ? -0.993 10.364 -16.538 1.00 97.50 299 GLU A C 1
ATOM 2358 O O . GLU A 1 299 ? -0.333 11.399 -16.470 1.00 97.50 299 GLU A O 1
ATOM 2363 N N . ALA A 1 300 ? -1.373 9.849 -17.707 1.00 96.38 300 ALA A N 1
ATOM 2364 C CA . ALA A 1 300 ? -0.988 10.419 -18.991 1.00 96.38 300 ALA A CA 1
ATOM 2365 C C . ALA A 1 300 ? -1.586 11.814 -19.221 1.00 96.38 300 ALA A C 1
ATOM 2367 O O . ALA A 1 300 ? -0.859 12.723 -19.623 1.00 96.38 300 ALA A O 1
ATOM 2368 N N . ASP A 1 301 ? -2.885 11.997 -18.972 1.00 97.69 301 ASP A N 1
ATOM 2369 C CA . ASP A 1 301 ? -3.553 13.262 -19.275 1.00 97.69 301 ASP A CA 1
ATOM 2370 C C . ASP A 1 301 ? -3.358 14.316 -18.191 1.00 97.69 301 ASP A C 1
ATOM 2372 O O . ASP A 1 301 ? -3.121 15.472 -18.542 1.00 97.69 301 ASP A O 1
ATOM 2376 N N . ILE A 1 302 ? -3.353 13.941 -16.905 1.00 97.50 302 ILE A N 1
ATOM 2377 C CA . ILE A 1 302 ? -3.090 14.915 -15.838 1.00 97.50 302 ILE A CA 1
ATOM 2378 C C . ILE A 1 302 ? -1.668 15.468 -15.977 1.00 97.50 302 ILE A C 1
ATOM 2380 O O . ILE A 1 302 ? -1.487 16.678 -15.954 1.00 97.50 302 ILE A O 1
ATOM 2384 N N . ASN A 1 303 ? -0.662 14.626 -16.248 1.00 94.06 303 ASN A N 1
ATOM 2385 C CA . ASN A 1 303 ? 0.709 15.109 -16.473 1.00 94.06 303 ASN A CA 1
ATOM 2386 C C . ASN A 1 303 ? 0.888 15.930 -17.769 1.00 94.06 303 ASN A C 1
ATOM 2388 O O . ASN A 1 303 ? 1.944 16.536 -17.952 1.00 94.06 303 ASN A O 1
ATOM 2392 N N . ASN A 1 304 ? -0.084 15.927 -18.685 1.00 94.25 304 ASN A N 1
ATOM 2393 C CA . ASN A 1 304 ? 0.016 16.608 -19.978 1.00 94.25 304 ASN A CA 1
ATOM 2394 C C . ASN A 1 304 ? -0.810 17.905 -20.040 1.00 94.25 304 ASN A C 1
ATOM 2396 O O . ASN A 1 304 ? -0.368 18.877 -20.651 1.00 94.25 304 ASN A O 1
ATOM 2400 N N . GLY A 1 305 ? -1.980 17.941 -19.402 1.00 92.00 305 GLY A N 1
ATOM 2401 C CA . GLY A 1 305 ? -2.856 19.115 -19.402 1.00 92.00 305 GLY A CA 1
ATOM 2402 C C . GLY A 1 305 ? -3.889 19.137 -18.281 1.00 92.00 305 GLY A C 1
ATOM 2403 O O . GLY A 1 305 ? -4.957 19.723 -18.454 1.00 92.00 305 GLY A O 1
ATOM 2404 N N . GLY A 1 306 ? -3.574 18.507 -17.147 1.00 96.50 306 GLY A N 1
ATOM 2405 C CA . GLY A 1 306 ? -4.378 18.589 -15.935 1.00 96.50 306 GLY A CA 1
ATOM 2406 C C . GLY A 1 306 ? -5.616 17.692 -15.920 1.00 96.50 306 GLY A C 1
ATOM 2407 O O . GLY A 1 306 ? -5.893 16.896 -16.825 1.00 96.50 306 GLY A O 1
ATOM 2408 N N . PHE A 1 307 ? -6.382 17.817 -14.844 1.00 97.69 307 PHE A N 1
ATOM 2409 C CA . PHE A 1 307 ? -7.565 17.011 -14.571 1.00 97.69 307 PHE A CA 1
ATOM 2410 C C . PHE A 1 307 ? -8.680 17.225 -15.587 1.00 97.69 307 PHE A C 1
ATOM 2412 O O . PHE A 1 307 ? -9.323 16.260 -16.004 1.00 97.69 307 PHE A O 1
ATOM 2419 N N . MET A 1 308 ? -8.875 18.461 -16.053 1.00 95.88 308 MET A N 1
ATOM 2420 C CA . MET A 1 308 ? -9.894 18.739 -17.065 1.00 95.88 308 MET A CA 1
ATOM 2421 C C . MET A 1 308 ? -9.601 18.027 -18.385 1.00 95.88 308 MET A C 1
ATOM 2423 O O . MET A 1 308 ? -10.538 17.524 -19.004 1.00 95.88 308 MET A O 1
ATOM 2427 N N . GLN A 1 309 ? -8.331 17.907 -18.793 1.00 96.81 309 GLN A N 1
ATOM 2428 C CA . GLN A 1 309 ? -7.977 17.119 -19.974 1.00 96.81 309 GLN A CA 1
ATOM 2429 C C . GLN A 1 309 ? -8.352 15.645 -19.782 1.00 96.81 309 GLN A C 1
ATOM 2431 O O . GLN A 1 309 ? -9.008 15.063 -20.647 1.00 96.81 309 GLN A O 1
ATOM 2436 N N . PHE A 1 310 ? -7.991 15.060 -18.637 1.00 98.19 310 PHE A N 1
ATOM 2437 C CA . PHE A 1 310 ? -8.331 13.673 -18.312 1.00 98.19 310 PHE A CA 1
ATOM 2438 C C . PHE A 1 310 ? -9.847 13.437 -18.345 1.00 98.19 310 PHE A C 1
ATOM 2440 O O . PHE A 1 310 ? -10.328 12.511 -19.007 1.00 98.19 310 PHE A O 1
ATOM 2447 N N . LEU A 1 311 ? -10.613 14.303 -17.680 1.00 96.25 311 LEU A N 1
ATOM 2448 C CA . LEU A 1 311 ? -12.060 14.164 -17.607 1.00 96.25 311 LEU A CA 1
ATOM 2449 C C . LEU A 1 311 ? -12.721 14.360 -18.975 1.00 96.25 311 LEU A C 1
ATOM 2451 O O . LEU A 1 311 ? -13.576 13.564 -19.348 1.00 96.25 311 LEU A O 1
ATOM 2455 N N . CYS A 1 312 ? -12.317 15.368 -19.750 1.00 94.56 312 CYS A N 1
ATOM 2456 C CA . CYS A 1 312 ? -12.909 15.637 -21.062 1.00 94.56 312 CYS A CA 1
ATOM 2457 C C . CYS A 1 312 ? -12.616 14.528 -22.080 1.00 94.56 312 CYS A C 1
ATOM 2459 O O . CYS A 1 312 ? -13.468 14.223 -22.914 1.00 94.56 312 CYS A O 1
ATOM 2461 N N . ASN A 1 313 ? -11.439 13.902 -22.006 1.00 95.94 313 ASN A N 1
ATOM 2462 C CA . ASN A 1 313 ? -11.064 12.821 -22.916 1.00 95.94 313 ASN A CA 1
ATOM 2463 C C . ASN A 1 313 ? -11.770 11.496 -22.591 1.00 95.94 313 ASN A C 1
ATOM 2465 O O . ASN A 1 313 ? -12.099 10.738 -23.508 1.00 95.94 313 ASN A O 1
ATOM 2469 N N . TRP A 1 314 ? -11.983 11.191 -21.306 1.00 95.94 314 TRP A N 1
ATOM 2470 C CA . TRP A 1 314 ? -12.372 9.837 -20.879 1.00 95.94 314 TRP A CA 1
ATOM 2471 C C . TRP A 1 314 ? -13.661 9.746 -20.061 1.00 95.94 314 TRP A C 1
ATOM 2473 O O . TRP A 1 314 ? -14.170 8.638 -19.858 1.00 95.94 314 TRP A O 1
ATOM 2483 N N . GLY A 1 315 ? -14.199 10.882 -19.630 1.00 93.94 315 GLY A N 1
ATOM 2484 C CA . GLY A 1 315 ? -15.443 11.005 -18.882 1.00 93.94 315 GLY A CA 1
ATOM 2485 C C . GLY A 1 315 ? -15.372 10.516 -17.436 1.00 93.94 315 GLY A C 1
ATOM 2486 O O . GLY A 1 315 ? -14.443 9.822 -17.012 1.00 93.94 315 GLY A O 1
ATOM 2487 N N . ASP A 1 316 ? -16.425 10.847 -16.687 1.00 93.12 316 ASP A N 1
ATOM 2488 C CA . ASP A 1 316 ? -16.583 10.455 -15.284 1.00 93.12 316 ASP A CA 1
ATOM 2489 C C . ASP A 1 316 ? -16.474 8.936 -15.043 1.00 93.12 316 ASP A C 1
ATOM 2491 O O . ASP A 1 316 ? -15.752 8.551 -14.126 1.00 93.12 316 ASP A O 1
ATOM 2495 N N . PRO A 1 317 ? -17.037 8.036 -15.881 1.00 94.81 317 PRO A N 1
ATOM 2496 C CA . PRO A 1 317 ? -16.895 6.597 -15.650 1.00 94.81 317 PRO A CA 1
ATOM 2497 C C . PRO A 1 317 ? -15.435 6.123 -15.585 1.00 94.81 317 PRO A C 1
ATOM 2499 O O . PRO A 1 317 ? -15.108 5.236 -14.796 1.00 94.81 317 PRO A O 1
ATOM 2502 N N . THR A 1 318 ? -14.540 6.727 -16.377 1.00 97.56 318 THR A N 1
ATOM 2503 C CA . THR A 1 318 ? -13.103 6.421 -16.308 1.00 97.56 318 THR A CA 1
ATOM 2504 C C . THR A 1 318 ? -12.469 7.031 -15.055 1.00 97.56 318 THR A C 1
ATOM 2506 O O . THR A 1 318 ? -11.638 6.381 -14.423 1.00 97.56 318 THR A O 1
ATOM 2509 N N . CYS A 1 319 ? -12.888 8.234 -14.648 1.00 97.75 319 CYS A N 1
ATOM 2510 C CA . CYS A 1 319 ? -12.456 8.854 -13.392 1.00 97.75 319 CYS A CA 1
ATOM 2511 C C . CYS A 1 319 ? -12.820 7.991 -12.172 1.00 97.75 319 CYS A C 1
ATOM 2513 O O . CYS A 1 319 ? -11.980 7.759 -11.305 1.00 97.75 319 CYS A O 1
ATOM 2515 N N . GLN A 1 320 ? -14.034 7.439 -12.136 1.00 96.75 320 GLN A N 1
ATOM 2516 C CA . GLN A 1 320 ? -14.487 6.543 -11.067 1.00 96.75 320 GLN A CA 1
ATOM 2517 C C . GLN A 1 320 ? -13.690 5.230 -11.026 1.00 96.75 320 GLN A C 1
ATOM 2519 O O . GLN A 1 320 ? -13.388 4.716 -9.947 1.00 96.75 320 GLN A O 1
ATOM 2524 N N . LEU A 1 321 ? -13.305 4.686 -12.187 1.00 98.00 321 LEU A N 1
ATOM 2525 C CA . LEU A 1 321 ? -12.411 3.525 -12.254 1.00 98.00 321 LEU A CA 1
ATOM 2526 C C . LEU A 1 321 ? -11.012 3.848 -11.711 1.00 98.00 321 LEU A C 1
ATOM 2528 O O . LEU A 1 321 ? -10.460 3.034 -10.973 1.00 98.00 321 LEU A O 1
ATOM 2532 N N . ALA A 1 322 ? -10.462 5.025 -12.027 1.00 98.50 322 ALA A N 1
ATOM 2533 C CA . ALA A 1 322 ? -9.172 5.466 -11.497 1.00 98.50 322 ALA A CA 1
ATOM 2534 C C . ALA A 1 322 ? -9.223 5.667 -9.971 1.00 98.50 322 ALA A C 1
ATOM 2536 O O . ALA A 1 322 ? -8.348 5.169 -9.268 1.00 98.50 322 ALA A O 1
ATOM 2537 N N . LEU A 1 323 ? -10.280 6.298 -9.442 1.00 98.00 323 LEU A N 1
ATOM 2538 C CA . LEU A 1 323 ? -10.510 6.428 -7.996 1.00 98.00 323 LEU A CA 1
ATOM 2539 C C . LEU A 1 323 ? -10.567 5.060 -7.310 1.00 98.00 323 LEU A C 1
ATOM 2541 O O . LEU A 1 323 ? -9.834 4.812 -6.355 1.00 98.00 323 LEU A O 1
ATOM 2545 N N . ARG A 1 324 ? -11.365 4.128 -7.841 1.00 96.75 324 ARG A N 1
ATOM 2546 C CA . ARG A 1 324 ? -11.415 2.755 -7.322 1.00 96.75 324 ARG A CA 1
ATOM 2547 C C . ARG A 1 324 ? -10.042 2.084 -7.304 1.00 96.75 324 ARG A C 1
ATOM 2549 O O . ARG A 1 324 ? -9.718 1.413 -6.329 1.00 96.75 324 ARG A O 1
ATOM 2556 N N . ALA A 1 325 ? -9.262 2.250 -8.368 1.00 95.31 325 ALA A N 1
ATOM 2557 C CA . ALA A 1 325 ? -7.949 1.635 -8.488 1.00 95.31 325 ALA A CA 1
ATOM 2558 C C . ALA A 1 325 ? -6.948 2.227 -7.483 1.00 95.31 325 ALA A C 1
ATOM 2560 O O . ALA A 1 325 ? -6.278 1.477 -6.777 1.00 95.31 325 ALA A O 1
ATOM 2561 N N . LEU A 1 326 ? -6.911 3.558 -7.340 1.00 96.00 326 LEU A N 1
ATOM 2562 C CA . LEU A 1 326 ? -6.089 4.241 -6.334 1.00 96.00 326 LEU A CA 1
ATOM 2563 C C . LEU A 1 326 ? -6.460 3.805 -4.911 1.00 96.00 326 LEU A C 1
ATOM 2565 O O . LEU A 1 326 ? -5.575 3.521 -4.105 1.00 96.00 326 LEU A O 1
ATOM 2569 N N . GLN A 1 327 ? -7.758 3.685 -4.618 1.00 89.06 327 GLN A N 1
ATOM 2570 C CA . GLN A 1 327 ? -8.236 3.181 -3.333 1.00 89.06 327 GLN A CA 1
ATOM 2571 C C . GLN A 1 327 ? -7.788 1.731 -3.094 1.00 89.06 327 GLN A C 1
ATOM 2573 O O . GLN A 1 327 ? -7.297 1.410 -2.015 1.00 89.06 327 GLN A O 1
ATOM 2578 N N . ALA A 1 328 ? -7.927 0.857 -4.094 1.00 79.25 328 ALA A N 1
ATOM 2579 C CA . ALA A 1 328 ? -7.550 -0.552 -3.992 1.00 79.25 328 ALA A CA 1
ATOM 2580 C C . ALA A 1 328 ? -6.032 -0.748 -3.806 1.00 79.25 328 ALA A C 1
ATOM 2582 O O . ALA A 1 328 ? -5.607 -1.647 -3.078 1.00 79.25 328 ALA A O 1
ATOM 2583 N N . MET A 1 329 ? -5.227 0.121 -4.422 1.00 87.06 329 MET A N 1
ATOM 2584 C CA . MET A 1 329 ? -3.769 0.164 -4.284 1.00 87.06 329 MET A CA 1
ATOM 2585 C C . MET A 1 329 ? -3.278 0.753 -2.954 1.00 87.06 329 MET A C 1
ATOM 2587 O O . MET A 1 329 ? -2.091 0.641 -2.654 1.00 87.06 329 MET A O 1
ATOM 2591 N N . GLY A 1 330 ? -4.147 1.413 -2.181 1.00 79.25 330 GLY A N 1
ATOM 2592 C CA . GLY A 1 330 ? -3.743 2.168 -0.991 1.00 79.25 330 GLY A CA 1
ATOM 2593 C C . GLY A 1 330 ? -3.034 3.494 -1.302 1.00 79.25 330 GLY A C 1
ATOM 2594 O O . GLY A 1 330 ? -2.311 4.007 -0.455 1.00 79.25 330 GLY A O 1
ATOM 2595 N N . ALA A 1 331 ? -3.225 4.063 -2.498 1.00 84.06 331 ALA A N 1
ATOM 2596 C CA . ALA A 1 331 ? -2.718 5.387 -2.873 1.00 84.06 331 ALA A CA 1
ATOM 2597 C C . ALA A 1 331 ? -3.625 6.491 -2.300 1.00 84.06 331 ALA A C 1
ATOM 2599 O O . ALA A 1 331 ? -4.368 7.161 -3.021 1.00 84.06 331 ALA A O 1
ATOM 2600 N N . THR A 1 332 ? -3.638 6.607 -0.971 1.00 83.19 332 THR A N 1
ATOM 2601 C CA . THR A 1 332 ? -4.586 7.430 -0.204 1.00 83.19 332 THR A CA 1
ATOM 2602 C C . THR A 1 332 ? -4.492 8.923 -0.514 1.00 83.19 332 THR A C 1
ATOM 2604 O O . THR A 1 332 ? -5.524 9.597 -0.626 1.00 83.19 332 THR A O 1
ATOM 2607 N N . GLN A 1 333 ? -3.279 9.452 -0.685 1.00 84.50 333 GLN A N 1
ATOM 2608 C CA . GLN A 1 333 ? -3.064 10.873 -0.954 1.00 84.50 333 GLN A CA 1
ATOM 2609 C C . GLN A 1 333 ? -3.455 11.196 -2.392 1.00 84.50 333 GLN A C 1
ATOM 2611 O O . GLN A 1 333 ? -4.244 12.115 -2.615 1.00 84.50 333 GLN A O 1
ATOM 2616 N N . THR A 1 334 ? -2.997 10.400 -3.363 1.00 95.38 334 THR A N 1
ATOM 2617 C CA . THR A 1 334 ? -3.380 10.583 -4.771 1.00 95.38 334 THR A CA 1
ATOM 2618 C C . THR A 1 334 ? -4.885 10.394 -4.972 1.00 95.38 334 THR A C 1
ATOM 2620 O O . THR A 1 334 ? -5.503 11.173 -5.697 1.00 95.38 334 THR A O 1
ATOM 2623 N N . HIS A 1 335 ? -5.504 9.425 -4.288 1.00 97.31 335 HIS A N 1
ATOM 2624 C CA . HIS A 1 335 ? -6.958 9.254 -4.279 1.00 97.31 335 HIS A CA 1
ATOM 2625 C C . HIS A 1 335 ? -7.665 10.504 -3.751 1.00 97.31 335 HIS A C 1
ATOM 2627 O O . HIS A 1 335 ? -8.601 10.988 -4.379 1.00 97.31 335 HIS A O 1
ATOM 2633 N N . THR A 1 336 ? -7.226 11.034 -2.605 1.00 93.50 336 THR A N 1
ATOM 2634 C CA . THR A 1 336 ? -7.824 12.230 -1.989 1.00 93.50 336 THR A CA 1
ATOM 2635 C C . THR A 1 336 ? -7.742 13.435 -2.918 1.00 93.50 336 THR A C 1
ATOM 2637 O O . THR A 1 336 ? -8.720 14.163 -3.061 1.00 93.50 336 THR A O 1
ATOM 2640 N N . ILE A 1 337 ? -6.604 13.608 -3.588 1.00 97.62 337 ILE A N 1
ATOM 2641 C CA . ILE A 1 337 ? -6.383 14.674 -4.563 1.00 97.62 337 ILE A CA 1
ATOM 2642 C C . ILE A 1 337 ? -7.340 14.525 -5.758 1.00 97.62 337 ILE A C 1
ATOM 2644 O O . ILE A 1 337 ? -8.087 15.454 -6.060 1.00 97.62 337 ILE A O 1
ATOM 2648 N N . LEU A 1 338 ? -7.401 13.346 -6.390 1.00 98.31 338 LEU A N 1
ATOM 2649 C CA . LEU A 1 338 ? -8.305 13.101 -7.523 1.00 98.31 338 LEU A CA 1
ATOM 2650 C C . LEU A 1 338 ? -9.785 13.239 -7.127 1.00 98.31 338 LEU A C 1
ATOM 2652 O O . LEU A 1 338 ? -10.578 13.816 -7.871 1.00 98.31 338 LEU A O 1
ATOM 2656 N N . ALA A 1 339 ? -10.160 12.737 -5.948 1.00 97.00 339 ALA A N 1
ATOM 2657 C CA . ALA A 1 339 ? -11.515 12.843 -5.418 1.00 97.00 339 ALA A CA 1
ATOM 2658 C C . ALA A 1 339 ? -11.884 14.300 -5.119 1.00 97.00 339 ALA A C 1
ATOM 2660 O O . ALA A 1 339 ? -13.012 14.707 -5.381 1.00 97.00 339 ALA A O 1
ATOM 2661 N N . GLY A 1 340 ? -10.931 15.092 -4.620 1.00 96.62 340 GLY A N 1
ATOM 2662 C CA . GLY A 1 340 ? -11.082 16.529 -4.415 1.00 96.62 340 GLY A CA 1
ATOM 2663 C C . GLY A 1 340 ? -11.366 17.264 -5.722 1.00 96.62 340 GLY A C 1
ATOM 2664 O O . GLY A 1 340 ? -12.361 17.980 -5.810 1.00 96.62 340 GLY A O 1
ATOM 2665 N N . MET A 1 341 ? -10.562 17.011 -6.762 1.00 97.88 341 MET A N 1
ATOM 2666 C CA . MET A 1 341 ? -10.780 17.589 -8.095 1.00 97.88 341 MET A CA 1
ATOM 2667 C C . MET A 1 341 ? -12.145 17.208 -8.674 1.00 97.88 341 MET A C 1
ATOM 2669 O O . MET A 1 341 ? -12.869 18.070 -9.170 1.00 97.88 341 MET A O 1
ATOM 2673 N N . ARG A 1 342 ? -12.541 15.932 -8.568 1.00 96.25 342 ARG A N 1
ATOM 2674 C CA . ARG A 1 342 ? -13.860 15.479 -9.029 1.00 96.25 342 ARG A CA 1
ATOM 2675 C C . ARG A 1 342 ? -15.003 16.080 -8.209 1.00 96.25 342 ARG A C 1
ATOM 2677 O O . ARG A 1 342 ? -16.022 16.436 -8.795 1.00 96.25 342 ARG A O 1
ATOM 2684 N N . GLY A 1 343 ? -14.840 16.223 -6.896 1.00 94.12 343 GLY A N 1
ATOM 2685 C CA . GLY A 1 343 ? -15.862 16.762 -5.996 1.00 94.12 343 GLY A CA 1
ATOM 2686 C C . GLY A 1 343 ? -16.202 18.231 -6.264 1.00 94.12 343 GLY A C 1
ATOM 2687 O O . GLY A 1 343 ? -17.342 18.646 -6.064 1.00 94.12 343 GLY A O 1
ATOM 2688 N N . LEU A 1 344 ? -15.262 19.013 -6.810 1.00 93.12 344 LEU A N 1
ATOM 2689 C CA . LEU A 1 344 ? -15.539 20.382 -7.276 1.00 93.12 344 LEU A CA 1
ATOM 2690 C C . LEU A 1 344 ? -16.613 20.427 -8.377 1.00 93.12 344 LEU A C 1
ATOM 2692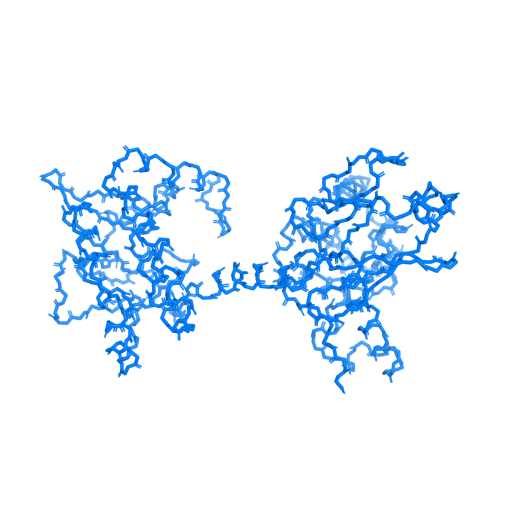 O O . LEU A 1 344 ? -17.261 21.454 -8.571 1.00 93.12 344 LEU A O 1
ATOM 2696 N N . LEU A 1 345 ? -16.821 19.313 -9.081 1.00 90.31 345 LEU A N 1
ATOM 2697 C CA . LEU A 1 345 ? -17.779 19.203 -10.175 1.00 90.31 345 LEU A CA 1
ATOM 2698 C C . LEU A 1 345 ? -19.157 18.702 -9.726 1.00 90.31 345 LEU A C 1
ATOM 2700 O O . LEU A 1 345 ? -20.101 18.797 -10.506 1.00 90.31 345 LEU A O 1
ATOM 2704 N N . ASP A 1 346 ? -19.313 18.226 -8.485 1.00 87.69 346 ASP A N 1
ATOM 2705 C CA . ASP A 1 346 ? -20.566 17.619 -8.000 1.00 87.69 346 ASP A CA 1
ATOM 2706 C C . ASP A 1 346 ? -21.761 18.572 -8.129 1.00 87.69 346 ASP A C 1
ATOM 2708 O O . ASP A 1 346 ? -22.863 18.165 -8.486 1.00 87.69 346 ASP A O 1
ATOM 2712 N N . ARG A 1 347 ? -21.553 19.875 -7.889 1.00 86.56 347 ARG A N 1
ATOM 2713 C CA . ARG A 1 347 ? -22.630 20.869 -8.028 1.00 86.56 347 ARG A CA 1
ATOM 2714 C C . ARG A 1 347 ? -23.024 21.153 -9.481 1.00 86.56 347 ARG A C 1
ATOM 2716 O O . ARG A 1 347 ? -24.063 21.770 -9.699 1.00 86.56 347 ARG A O 1
ATOM 2723 N N . LEU A 1 348 ? -22.158 20.810 -10.437 1.00 86.00 348 LEU A N 1
ATOM 2724 C CA . LEU A 1 348 ? -22.316 21.092 -11.866 1.00 86.00 348 LEU A CA 1
ATOM 2725 C C . LEU A 1 348 ? -22.937 19.914 -12.625 1.00 86.00 348 LEU A C 1
ATOM 2727 O O . LEU A 1 348 ? -23.356 20.091 -13.762 1.00 86.00 348 LEU A O 1
ATOM 2731 N N . GLU A 1 349 ? -23.020 18.733 -12.006 1.00 75.94 349 GLU A N 1
ATOM 2732 C CA . GLU A 1 349 ? -23.471 17.494 -12.651 1.00 75.94 349 GLU A CA 1
ATOM 2733 C C . GLU A 1 349 ? -24.918 17.575 -13.172 1.00 75.94 349 GLU A C 1
ATOM 2735 O O . GLU A 1 349 ? -25.225 17.032 -14.231 1.00 75.94 349 GLU A O 1
ATOM 2740 N N . ASP A 1 350 ? -25.777 18.325 -12.473 1.00 78.94 350 ASP A N 1
ATOM 2741 C CA . ASP A 1 350 ? -27.185 18.546 -12.831 1.00 78.94 350 ASP A CA 1
ATOM 2742 C C . ASP A 1 350 ? -27.467 19.971 -13.358 1.00 78.94 350 ASP A C 1
ATOM 2744 O O . ASP A 1 350 ? -28.632 20.367 -13.493 1.00 78.94 350 ASP A O 1
ATOM 2748 N N . ASP A 1 351 ? -26.435 20.781 -13.621 1.00 83.81 351 ASP A N 1
ATOM 2749 C CA . ASP A 1 351 ? -26.633 22.156 -14.085 1.00 83.81 351 ASP A CA 1
ATOM 2750 C C . ASP A 1 351 ? -27.064 22.160 -15.567 1.00 83.81 351 ASP A C 1
ATOM 2752 O O . ASP A 1 351 ? -26.305 21.730 -16.437 1.00 83.81 351 ASP A O 1
ATOM 2756 N N . PRO A 1 352 ? -28.269 22.668 -15.901 1.00 82.19 352 PRO A N 1
ATOM 2757 C CA . PRO A 1 352 ? -28.778 22.664 -17.271 1.00 82.19 352 PRO A CA 1
ATOM 2758 C C . PRO A 1 352 ? -27.979 23.553 -18.237 1.00 82.19 352 PRO A C 1
ATOM 2760 O O . PRO A 1 352 ? -28.267 23.530 -19.432 1.00 82.19 352 PRO A O 1
ATOM 2763 N N . ALA A 1 353 ? -27.043 24.369 -17.741 1.00 84.12 353 ALA A N 1
ATOM 2764 C CA . ALA A 1 353 ? -26.126 25.155 -18.561 1.00 84.12 353 ALA A CA 1
ATOM 2765 C C . ALA A 1 353 ? -24.893 24.363 -19.039 1.00 84.12 353 ALA A C 1
ATOM 2767 O O . ALA A 1 353 ? -24.159 24.875 -19.882 1.00 84.12 353 ALA A O 1
ATOM 2768 N N . ILE A 1 354 ? -24.661 23.154 -18.516 1.00 88.31 354 ILE A N 1
ATOM 2769 C CA . ILE A 1 354 ? -23.566 22.271 -18.931 1.00 88.31 354 ILE A CA 1
ATOM 2770 C C . ILE A 1 354 ? -24.082 21.338 -20.027 1.00 88.31 354 ILE A C 1
ATOM 2772 O O . ILE A 1 354 ? -24.864 20.425 -19.760 1.00 88.31 354 ILE A O 1
ATOM 2776 N N . GLU A 1 355 ? -23.661 21.570 -21.272 1.00 85.25 355 GLU A N 1
ATOM 2777 C CA . GLU A 1 355 ? -24.044 20.729 -22.414 1.00 85.25 355 GLU A CA 1
ATOM 2778 C C . GLU A 1 355 ? -22.976 19.660 -22.695 1.00 85.25 355 GLU A C 1
ATOM 2780 O O . GLU A 1 355 ? -23.307 18.522 -23.042 1.00 85.25 355 GLU A O 1
ATOM 2785 N N . GLU A 1 356 ? -21.700 20.003 -22.495 1.00 87.56 356 GLU A N 1
ATOM 2786 C CA . GLU A 1 356 ? -20.547 19.124 -22.684 1.00 87.56 356 GLU A CA 1
ATOM 2787 C C . GLU A 1 356 ? -19.543 19.238 -21.520 1.00 87.56 356 GLU A C 1
ATOM 2789 O O . GLU A 1 356 ? -19.484 20.236 -20.803 1.00 87.56 356 GLU A O 1
ATOM 2794 N N . LEU A 1 357 ? -18.681 18.226 -21.341 1.00 86.00 357 LEU A N 1
ATOM 2795 C CA . LEU A 1 357 ? -17.653 18.235 -20.282 1.00 86.00 357 LEU A CA 1
ATOM 2796 C C . LEU A 1 357 ? -16.685 19.425 -20.394 1.00 86.00 357 LEU A C 1
ATOM 2798 O O . LEU A 1 357 ? -16.128 19.867 -19.392 1.00 86.00 357 LEU A O 1
ATOM 2802 N N . THR A 1 358 ? -16.498 19.968 -21.597 1.00 88.88 358 THR A N 1
ATOM 2803 C CA . THR A 1 358 ? -15.654 21.144 -21.833 1.00 88.88 358 THR A CA 1
ATOM 2804 C C . THR A 1 358 ? -16.228 22.434 -21.245 1.00 88.88 358 THR A C 1
ATOM 2806 O O . THR A 1 358 ? -15.471 23.381 -21.038 1.00 88.88 358 THR A O 1
ATOM 2809 N N . ASP A 1 359 ? -17.528 22.477 -20.939 1.00 89.56 359 ASP A N 1
ATOM 2810 C CA . ASP A 1 359 ? -18.182 23.653 -20.349 1.00 89.56 359 ASP A CA 1
ATOM 2811 C C . ASP A 1 359 ? -17.896 23.780 -18.845 1.00 89.56 359 ASP A C 1
ATOM 2813 O O . ASP A 1 359 ? -17.961 24.878 -18.287 1.00 89.56 359 ASP A O 1
ATOM 2817 N N . LEU A 1 360 ? -17.533 22.667 -18.193 1.00 90.81 360 LEU A N 1
ATOM 2818 C CA . LEU A 1 360 ? -17.375 22.568 -16.741 1.00 90.81 360 LEU A CA 1
ATOM 2819 C C . LEU A 1 360 ? -16.418 23.622 -16.184 1.00 90.81 360 LEU A C 1
ATOM 2821 O O . LEU A 1 360 ? -16.784 24.343 -15.261 1.00 90.81 360 LEU A O 1
ATOM 2825 N N . TYR A 1 361 ? -15.227 23.770 -16.773 1.00 90.88 361 TYR A N 1
ATOM 2826 C CA . TYR A 1 361 ? -14.228 24.721 -16.273 1.00 90.88 361 TYR A CA 1
ATOM 2827 C C . TYR A 1 361 ? -14.736 26.170 -16.321 1.00 90.88 361 TYR A C 1
ATOM 2829 O O . TYR A 1 361 ? -14.524 26.941 -15.387 1.00 90.88 361 TYR A O 1
ATOM 2837 N N . GLY A 1 362 ? -15.459 26.541 -17.383 1.00 91.81 362 GLY A N 1
ATOM 2838 C CA . GLY A 1 362 ? -16.041 27.879 -17.525 1.00 91.81 362 GLY A CA 1
ATOM 2839 C C . GLY A 1 362 ? -17.203 28.155 -16.566 1.00 91.81 362 GLY A C 1
ATOM 2840 O O . GLY A 1 362 ? -17.490 29.317 -16.282 1.00 91.81 362 GLY A O 1
ATOM 2841 N N . ALA A 1 363 ? -17.858 27.108 -16.061 1.00 91.81 363 ALA A N 1
ATOM 2842 C CA . ALA A 1 363 ? -18.951 27.201 -15.095 1.00 91.81 363 ALA A CA 1
ATOM 2843 C C . ALA A 1 363 ? -18.491 27.174 -13.625 1.00 91.81 363 ALA A C 1
ATOM 2845 O O . ALA A 1 363 ? -19.286 27.437 -12.710 1.00 91.81 363 ALA A O 1
ATOM 2846 N N . MET A 1 364 ? -17.216 26.864 -13.381 1.00 93.12 364 MET A N 1
ATOM 2847 C CA . MET A 1 364 ? -16.590 26.984 -12.067 1.00 93.12 364 MET A CA 1
ATOM 2848 C C . MET A 1 364 ? -16.425 28.461 -11.690 1.00 93.12 364 MET A C 1
ATOM 2850 O O . MET A 1 364 ? -16.149 29.319 -12.528 1.00 93.12 364 MET A O 1
ATOM 2854 N N . SER A 1 365 ? -16.606 28.763 -10.408 1.00 94.38 365 SER A N 1
ATOM 2855 C CA . SER A 1 365 ? -16.241 30.061 -9.839 1.00 94.38 365 SER A CA 1
ATOM 2856 C C . SER A 1 365 ? -14.719 30.227 -9.788 1.00 94.38 365 SER A C 1
ATOM 2858 O O . SER A 1 365 ? -13.980 29.245 -9.853 1.00 94.38 365 SER A O 1
ATOM 2860 N N . GLU A 1 366 ? -14.242 31.465 -9.627 1.00 95.94 366 GLU A N 1
ATOM 2861 C CA . GLU A 1 366 ? -12.803 31.742 -9.481 1.00 95.94 366 GLU A CA 1
ATOM 2862 C C . GLU A 1 366 ? -12.183 30.954 -8.308 1.00 95.94 366 GLU A C 1
ATOM 2864 O O . GLU A 1 366 ? -11.103 30.386 -8.457 1.00 95.94 366 GLU A O 1
ATOM 2869 N N . ASP A 1 367 ? -12.895 30.839 -7.180 1.00 96.25 367 ASP A N 1
ATOM 2870 C CA . ASP A 1 367 ? -12.441 30.082 -6.004 1.00 96.25 367 ASP A CA 1
ATOM 2871 C C . ASP A 1 367 ? -12.315 28.574 -6.297 1.00 96.25 367 ASP A C 1
ATOM 2873 O O . ASP A 1 367 ? -11.395 27.912 -5.819 1.00 96.25 367 ASP A O 1
ATOM 2877 N N . GLU A 1 368 ? -13.223 28.014 -7.100 1.00 94.69 368 GLU A N 1
ATOM 2878 C CA . GLU A 1 368 ? -13.186 26.598 -7.486 1.00 94.69 368 GLU A CA 1
ATOM 2879 C C . GLU A 1 368 ? -12.082 26.314 -8.504 1.00 94.69 368 GLU A C 1
ATOM 2881 O O . GLU A 1 368 ? -11.426 25.280 -8.406 1.00 94.69 368 GLU A O 1
AT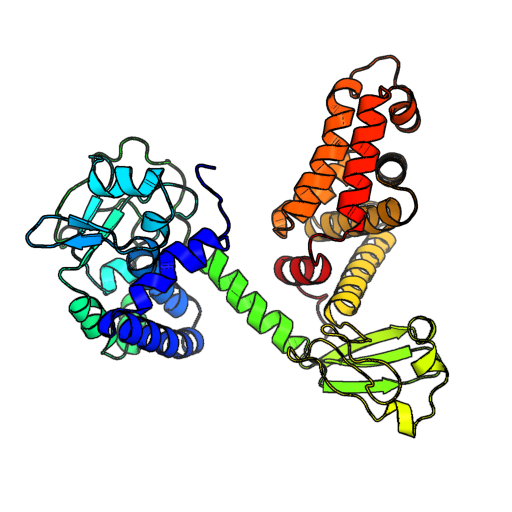OM 2886 N N . GLN A 1 369 ? -11.847 27.221 -9.457 1.00 96.25 369 GLN A N 1
ATOM 2887 C CA . GLN A 1 369 ? -10.721 27.107 -10.390 1.00 96.25 369 GLN A CA 1
ATOM 2888 C C . GLN A 1 369 ? -9.390 27.152 -9.633 1.00 96.25 369 GLN A C 1
ATOM 2890 O O . GLN A 1 369 ? -8.521 26.319 -9.872 1.00 96.25 369 GLN A O 1
ATOM 2895 N N . GLN A 1 370 ? -9.266 28.050 -8.652 1.00 97.25 370 GLN A N 1
ATOM 2896 C CA . GLN A 1 370 ? -8.087 28.113 -7.792 1.00 97.25 370 GLN A CA 1
ATOM 2897 C C . GLN A 1 370 ? -7.919 26.848 -6.934 1.00 97.25 370 GLN A C 1
ATOM 2899 O O . GLN A 1 370 ? -6.799 26.382 -6.733 1.00 97.25 370 GLN A O 1
ATOM 2904 N N . ALA A 1 371 ? -9.014 26.270 -6.433 1.00 96.88 371 ALA A N 1
ATOM 2905 C CA . ALA A 1 371 ? -8.963 25.007 -5.700 1.00 96.88 371 ALA A CA 1
ATOM 2906 C C . ALA A 1 371 ? -8.534 23.834 -6.597 1.00 96.88 371 ALA A C 1
ATOM 2908 O O . ALA A 1 371 ? -7.765 22.982 -6.156 1.00 96.88 371 ALA A O 1
ATOM 2909 N N . LEU A 1 372 ? -8.998 23.798 -7.851 1.00 97.19 372 LEU A N 1
ATOM 2910 C CA . LEU A 1 372 ? -8.580 22.798 -8.831 1.00 97.19 372 LEU A CA 1
ATOM 2911 C C . LEU A 1 372 ? -7.076 22.891 -9.112 1.00 97.19 372 LEU A C 1
ATOM 2913 O O . LEU A 1 372 ? -6.391 21.875 -9.041 1.00 97.19 372 LEU A O 1
ATOM 2917 N N . GLU A 1 373 ? -6.560 24.099 -9.351 1.00 96.88 373 GLU A N 1
ATOM 2918 C CA . GLU A 1 373 ? -5.120 24.338 -9.533 1.00 96.88 373 GLU A CA 1
ATOM 2919 C C . GLU A 1 373 ? -4.306 23.866 -8.319 1.00 96.88 373 GLU A C 1
ATOM 2921 O O . GLU A 1 373 ? -3.283 23.208 -8.485 1.00 96.88 373 GLU A O 1
ATOM 2926 N N . ALA A 1 374 ? -4.786 24.118 -7.096 1.00 97.38 374 ALA A N 1
ATOM 2927 C CA . ALA A 1 374 ? -4.111 23.658 -5.882 1.00 97.38 374 ALA A CA 1
ATOM 2928 C C . ALA A 1 374 ? -4.039 22.121 -5.787 1.00 97.38 374 ALA A C 1
ATOM 2930 O O . ALA A 1 374 ? -3.006 21.573 -5.406 1.00 97.38 374 ALA A O 1
ATOM 2931 N N . PHE A 1 375 ? -5.108 21.414 -6.165 1.00 97.75 375 PHE A N 1
ATOM 2932 C CA . PHE A 1 375 ? -5.080 19.951 -6.222 1.00 97.75 375 PHE A CA 1
ATOM 2933 C C . PHE A 1 375 ? -4.145 19.422 -7.314 1.00 97.75 375 PHE A C 1
ATOM 2935 O O . PHE A 1 375 ? -3.487 18.402 -7.110 1.00 97.75 375 PHE A O 1
ATOM 2942 N N . GLU A 1 376 ? -4.081 20.082 -8.471 1.00 97.12 376 GLU A N 1
ATOM 2943 C CA . GLU A 1 376 ? -3.132 19.717 -9.524 1.00 97.12 376 GLU A CA 1
ATOM 2944 C C . GLU A 1 376 ? -1.683 19.924 -9.063 1.00 97.12 376 GLU A C 1
ATOM 2946 O O . GLU A 1 376 ? -0.854 19.033 -9.248 1.00 97.12 376 GLU A O 1
ATOM 2951 N N . ASP A 1 377 ? -1.386 21.033 -8.382 1.00 96.88 377 ASP A N 1
ATOM 2952 C CA . ASP A 1 377 ? -0.077 21.275 -7.767 1.00 96.88 377 ASP A CA 1
ATOM 2953 C C . ASP A 1 377 ? 0.292 20.160 -6.774 1.00 96.88 377 ASP A C 1
ATOM 2955 O O . ASP A 1 377 ? 1.389 19.595 -6.856 1.00 96.88 377 ASP A O 1
ATOM 2959 N N . ASP A 1 378 ? -0.637 19.777 -5.892 1.00 93.75 378 ASP A N 1
ATOM 2960 C CA . ASP A 1 378 ? -0.447 18.664 -4.955 1.00 93.75 378 ASP A CA 1
ATOM 2961 C C . ASP A 1 378 ? -0.216 17.329 -5.688 1.00 93.75 378 ASP A C 1
ATOM 2963 O O . ASP A 1 378 ? 0.621 16.520 -5.272 1.00 93.75 378 ASP A O 1
ATOM 2967 N N . TYR A 1 379 ? -0.901 17.095 -6.813 1.00 95.00 379 TYR A N 1
ATOM 2968 C CA . TYR A 1 379 ? -0.681 15.918 -7.657 1.00 95.00 379 TYR A CA 1
ATOM 2969 C C . TYR A 1 379 ? 0.737 15.906 -8.251 1.00 95.00 379 TYR A C 1
ATOM 2971 O O . TYR A 1 379 ? 1.428 14.880 -8.203 1.00 95.00 379 TYR A O 1
ATOM 2979 N N . TYR A 1 380 ? 1.213 17.041 -8.773 1.00 94.50 380 TYR A N 1
ATOM 2980 C CA . TYR A 1 380 ? 2.528 17.148 -9.417 1.00 94.50 380 TYR A CA 1
ATOM 2981 C C . TYR A 1 380 ? 3.706 17.014 -8.445 1.00 94.50 380 TYR A C 1
ATOM 2983 O O . TYR A 1 380 ? 4.808 16.655 -8.874 1.00 94.50 380 TYR A O 1
ATOM 2991 N N . VAL A 1 381 ? 3.488 17.215 -7.140 1.00 91.00 381 VAL A N 1
ATOM 2992 C CA . VAL A 1 381 ? 4.476 16.903 -6.089 1.00 91.00 381 VAL A CA 1
ATOM 2993 C C . VAL A 1 381 ? 4.751 15.394 -5.989 1.00 91.00 381 VAL A C 1
ATOM 2995 O O . VAL A 1 381 ? 5.802 15.007 -5.476 1.00 91.00 381 VAL A O 1
ATOM 2998 N N . ARG A 1 382 ? 3.876 14.542 -6.549 1.00 85.25 382 ARG A N 1
ATOM 2999 C CA . ARG A 1 382 ? 3.962 13.070 -6.510 1.00 85.25 382 ARG A CA 1
ATOM 3000 C C . ARG A 1 382 ? 4.036 12.556 -5.066 1.00 85.25 382 ARG A C 1
ATOM 3002 O O . ARG A 1 382 ? 5.068 12.019 -4.657 1.00 85.25 382 ARG A O 1
ATOM 3009 N N . PRO A 1 383 ? 2.954 12.723 -4.285 1.00 77.00 383 PRO A N 1
ATOM 3010 C CA . PRO A 1 383 ? 2.949 12.425 -2.852 1.00 77.00 383 PRO A CA 1
ATOM 3011 C C . PRO A 1 383 ? 3.193 10.942 -2.534 1.00 77.00 383 PRO A C 1
ATOM 3013 O O . PRO A 1 383 ? 3.600 10.606 -1.422 1.00 77.00 383 PRO A O 1
ATOM 3016 N N . GLU A 1 384 ? 2.965 10.054 -3.505 1.00 87.50 384 GLU A N 1
ATOM 3017 C CA . GLU A 1 384 ? 3.081 8.605 -3.362 1.00 87.50 384 GLU A CA 1
ATOM 3018 C C . GLU A 1 384 ? 3.794 7.977 -4.571 1.00 87.50 384 GLU A C 1
ATOM 3020 O O . GLU A 1 384 ? 3.809 8.514 -5.680 1.00 87.50 384 GLU A O 1
ATOM 3025 N N . ASP A 1 385 ? 4.398 6.806 -4.356 1.00 89.00 385 ASP A N 1
ATOM 3026 C CA . ASP A 1 385 ? 5.035 6.015 -5.411 1.00 89.00 385 ASP A CA 1
ATOM 3027 C C . ASP A 1 385 ? 4.010 5.061 -6.037 1.00 89.00 385 ASP A C 1
ATOM 3029 O O . ASP A 1 385 ? 3.887 3.902 -5.629 1.00 89.00 385 ASP A O 1
ATOM 3033 N N . LEU A 1 386 ? 3.251 5.567 -7.013 1.00 92.25 386 LEU A N 1
ATOM 3034 C CA . LEU A 1 386 ? 2.187 4.802 -7.670 1.00 92.25 386 LEU A CA 1
ATOM 3035 C C . LEU A 1 386 ? 2.700 3.530 -8.347 1.00 92.25 386 LEU A C 1
ATOM 3037 O O . LEU A 1 386 ? 2.003 2.523 -8.322 1.00 92.25 386 LEU A O 1
ATOM 3041 N N . ALA A 1 387 ? 3.922 3.538 -8.886 1.00 93.31 387 ALA A N 1
ATOM 3042 C CA . ALA A 1 387 ? 4.504 2.351 -9.502 1.00 93.31 387 ALA A CA 1
ATOM 3043 C C . ALA A 1 387 ? 4.723 1.244 -8.468 1.00 93.31 387 ALA A C 1
ATOM 3045 O O . ALA A 1 387 ? 4.342 0.094 -8.688 1.00 93.31 387 ALA A O 1
ATOM 3046 N N . ARG A 1 388 ? 5.286 1.579 -7.300 1.00 88.75 388 ARG A N 1
ATOM 3047 C CA . ARG A 1 388 ? 5.435 0.600 -6.217 1.00 88.75 388 ARG A CA 1
ATOM 3048 C C . ARG A 1 388 ? 4.081 0.131 -5.700 1.00 88.75 388 ARG A C 1
ATOM 3050 O O . ARG A 1 388 ? 3.873 -1.074 -5.638 1.00 88.75 388 ARG A O 1
ATOM 3057 N N . LEU A 1 389 ? 3.165 1.041 -5.370 1.00 86.12 389 LEU A N 1
ATOM 3058 C CA . LEU A 1 389 ? 1.828 0.679 -4.876 1.00 86.12 389 LEU A CA 1
ATOM 3059 C C . LEU A 1 389 ? 1.058 -0.181 -5.891 1.00 86.12 389 LEU A C 1
ATOM 3061 O O . LEU A 1 389 ? 0.410 -1.162 -5.526 1.00 86.12 389 LEU A O 1
ATOM 3065 N N . GLY A 1 390 ? 1.196 0.135 -7.177 1.00 89.81 390 GLY A N 1
ATOM 3066 C CA . GLY A 1 390 ? 0.568 -0.585 -8.274 1.00 89.81 390 GLY A CA 1
ATOM 3067 C C . GLY A 1 390 ? 1.098 -2.006 -8.382 1.00 89.81 390 GLY A C 1
ATOM 3068 O O . GLY A 1 390 ? 0.315 -2.949 -8.429 1.00 89.81 390 GLY A O 1
ATOM 3069 N N . LEU A 1 391 ? 2.420 -2.186 -8.321 1.00 90.62 391 LEU A N 1
ATOM 3070 C CA . LEU A 1 391 ? 3.041 -3.513 -8.347 1.00 90.62 391 LEU A CA 1
ATOM 3071 C C . LEU A 1 391 ? 2.702 -4.365 -7.123 1.00 90.62 391 LEU A C 1
ATOM 3073 O O . LEU A 1 391 ? 2.634 -5.586 -7.242 1.00 90.62 391 LEU A O 1
ATOM 3077 N N . LEU A 1 392 ? 2.463 -3.749 -5.968 1.00 83.44 392 LEU A N 1
ATOM 3078 C CA . LEU A 1 392 ? 2.012 -4.464 -4.774 1.00 83.44 392 LEU A CA 1
ATOM 3079 C C . LEU A 1 392 ? 0.589 -4.992 -4.910 1.00 83.44 392 LEU A C 1
ATOM 3081 O O . LEU A 1 392 ? 0.294 -6.083 -4.426 1.00 83.44 392 LEU A O 1
ATOM 3085 N N . HIS A 1 393 ? -0.279 -4.223 -5.561 1.00 85.50 393 HIS A N 1
ATOM 3086 C CA . HIS A 1 393 ? -1.681 -4.578 -5.719 1.00 85.50 393 HIS A CA 1
ATOM 3087 C C . HIS A 1 393 ? -1.928 -5.479 -6.936 1.00 85.50 393 HIS A C 1
ATOM 3089 O O . HIS A 1 393 ? -2.495 -6.561 -6.815 1.00 85.50 393 HIS A O 1
ATOM 3095 N N . PHE A 1 394 ? -1.489 -5.035 -8.114 1.00 87.31 394 PHE A N 1
ATOM 3096 C CA . PHE A 1 394 ? -1.756 -5.677 -9.402 1.00 87.31 394 PHE A CA 1
ATOM 3097 C C . PHE A 1 394 ? -0.695 -6.694 -9.814 1.00 87.31 394 PHE A C 1
ATOM 3099 O O . PHE A 1 394 ? -0.880 -7.402 -10.809 1.00 87.31 394 PHE A O 1
ATOM 3106 N N . GLY A 1 395 ? 0.431 -6.739 -9.101 1.00 90.25 395 GLY A N 1
ATOM 3107 C CA . GLY A 1 395 ? 1.588 -7.511 -9.516 1.00 90.25 395 GLY A CA 1
ATOM 3108 C C . GLY A 1 395 ? 2.215 -6.987 -10.807 1.00 90.25 395 GLY A C 1
ATOM 3109 O O . GLY A 1 395 ? 1.725 -6.084 -11.493 1.00 90.25 395 GLY A O 1
ATOM 3110 N N . ALA A 1 396 ? 3.331 -7.607 -11.156 1.00 91.50 396 ALA A N 1
ATOM 3111 C CA . ALA A 1 396 ? 3.906 -7.452 -12.474 1.00 91.50 396 ALA A CA 1
ATOM 3112 C C . ALA A 1 396 ? 3.106 -8.202 -13.544 1.00 91.50 396 ALA A C 1
ATOM 3114 O O . ALA A 1 396 ? 2.385 -9.154 -13.251 1.00 91.50 396 ALA A O 1
ATOM 3115 N N . GLU A 1 397 ? 3.312 -7.821 -14.801 1.00 92.25 397 GLU A N 1
ATOM 3116 C CA . GLU A 1 397 ? 2.780 -8.572 -15.931 1.00 92.25 397 GLU A CA 1
ATOM 3117 C C . GLU A 1 397 ? 3.365 -10.003 -15.946 1.00 92.25 397 GLU A C 1
ATOM 3119 O O . GLU A 1 397 ? 4.590 -10.156 -15.880 1.00 92.25 397 GLU A O 1
ATOM 3124 N N . PRO A 1 398 ? 2.529 -11.058 -16.018 1.00 87.00 398 PRO A N 1
ATOM 3125 C CA . PRO A 1 398 ? 3.017 -12.431 -16.049 1.00 87.00 398 PRO A CA 1
ATOM 3126 C C . PRO A 1 398 ? 3.948 -12.707 -17.235 1.00 87.00 398 PRO A C 1
ATOM 3128 O O . PRO A 1 398 ? 3.641 -12.372 -18.381 1.00 87.00 398 PRO A O 1
ATOM 3131 N N . LEU A 1 399 ? 5.061 -13.401 -16.974 1.00 81.44 399 LEU A N 1
ATOM 3132 C CA . LEU A 1 399 ? 5.936 -13.899 -18.033 1.00 81.44 399 LEU A CA 1
ATOM 3133 C C . LEU A 1 399 ? 5.159 -14.870 -18.931 1.00 81.44 399 LEU A C 1
ATOM 3135 O O . LEU A 1 399 ? 4.570 -15.843 -18.457 1.00 81.44 399 LEU A O 1
ATOM 3139 N N . GLN A 1 400 ? 5.167 -14.618 -20.238 1.00 67.62 400 GLN A N 1
ATOM 3140 C CA . GLN A 1 400 ? 4.645 -15.568 -21.216 1.00 67.62 400 GLN A CA 1
ATOM 3141 C C . GLN A 1 400 ? 5.614 -16.756 -21.289 1.00 67.62 400 GLN A C 1
ATOM 3143 O O . GLN A 1 400 ? 6.731 -16.607 -21.783 1.00 67.62 400 GLN A O 1
ATOM 3148 N N . ILE A 1 401 ? 5.201 -17.901 -20.732 1.00 41.34 401 ILE A N 1
ATOM 3149 C CA . ILE A 1 401 ? 5.948 -19.173 -20.751 1.00 41.34 401 ILE A CA 1
ATOM 3150 C C . ILE A 1 401 ? 5.921 -19.794 -22.148 1.00 41.34 401 ILE A C 1
ATOM 3152 O O . ILE A 1 401 ? 4.818 -19.843 -22.746 1.00 41.34 401 ILE A O 1
#

Secondary structure (DSSP, 8-state):
----SS--HHIIIIIIGGGGGSHHHHHHHHHHHHHHHHHHHH-HHHHHHHHHHHIIIIIT-EE--TT--EE--HHHHT-HHHHHHHHH-SSSEEEE--HHHHHHB---SSS--SEEEEES-HHHHHHHHSS-SHHHHHHHHTSPPBPTT---TT--EEE----TT---SPP--THHHHHHHHHHHHHHHHT-EEEEEE-SSEEEEEETTS-EEEEEGGG-HHHHH--HHHHT--EE-TTSSEEE-TTTSPPPTT-SEEHHHHHHHHHHHHHHHHHHHTTT-GGGS-HHHHHHHHHHHHHHHHHHHHHHHHHHHHHHHHHHHHHHHHHHHT-HHHHHHHHHHHHTTGGGTT-TT--SGGGHHHHS-HHHHHHHHHHHHHHHT--S-HHHHHHHHH-PPPP--